Protein AF-0000000086131504 (afdb_homodimer)

Nearest PDB structures (foldseek):
  3g6s-assembly1_A  TM=9.061E-01  e=1.280E-30  Phocaeicola vulgatus ATCC 8482
  3mpr-assembly1_B  TM=8.694E-01  e=8.826E-29  Bacteroides thetaiotaomicron
  3mpr-assembly2_C  TM=8.642E-01  e=5.561E-28  Bacteroides thetaiotaomicron
  3mpr-assembly1_A  TM=8.624E-01  e=1.784E-27  Bacteroides thetaiotaomicron
  3mpr-assembly2_D  TM=8.448E-01  e=7.558E-28  Bacteroides thetaiotaomicron

Structure (mmCIF, N/CA/C/O backbone):
data_AF-0000000086131504-model_v1
#
loop_
_entity.id
_entity.type
_entity.pdbx_description
1 polymer 'Endonuclease/exonuclease/phosphatase domain-containing protein'
#
loop_
_atom_site.group_PDB
_atom_site.id
_atom_site.type_symbol
_atom_site.label_atom_id
_atom_site.label_alt_id
_atom_site.label_comp_id
_atom_site.label_asym_id
_atom_site.label_entity_id
_atom_site.label_seq_id
_atom_site.pdbx_PDB_ins_code
_atom_site.Cartn_x
_atom_site.Cartn_y
_atom_site.Cartn_z
_atom_site.occupancy
_atom_site.B_iso_or_equiv
_atom_site.auth_seq_id
_atom_site.auth_comp_id
_atom_site.auth_asym_id
_atom_site.auth_atom_id
_atom_site.pdbx_PDB_model_num
ATOM 1 N N . MET A 1 1 ? 18.609 -7.098 -0.637 1 91.56 1 MET A N 1
ATOM 2 C CA . MET A 1 1 ? 17.875 -6.199 -1.528 1 91.56 1 MET A CA 1
ATOM 3 C C . MET A 1 1 ? 16.375 -6.273 -1.271 1 91.56 1 MET A C 1
ATOM 5 O O . MET A 1 1 ? 15.828 -7.359 -1.075 1 91.56 1 MET A O 1
ATOM 9 N N . SER A 1 2 ? 15.672 -5.125 -1.294 1 94.81 2 SER A N 1
ATOM 10 C CA . SER A 1 2 ? 14.219 -5.078 -1.13 1 94.81 2 SER A CA 1
ATOM 11 C C . SER A 1 2 ? 13.508 -5.758 -2.295 1 94.81 2 SER A C 1
ATOM 13 O O . SER A 1 2 ? 13.898 -5.59 -3.451 1 94.81 2 SER A O 1
ATOM 15 N N . PHE A 1 3 ? 12.594 -6.633 -1.96 1 96.94 3 PHE A N 1
ATOM 16 C CA . PHE A 1 3 ? 11.852 -7.445 -2.914 1 96.94 3 PHE A CA 1
ATOM 17 C C . PHE A 1 3 ? 10.367 -7.473 -2.566 1 96.94 3 PHE A C 1
ATOM 19 O O . PHE A 1 3 ? 10 -7.68 -1.407 1 96.94 3 PHE A O 1
ATOM 26 N N . ARG A 1 4 ? 9.469 -7.164 -3.568 1 98.62 4 ARG A N 1
ATOM 27 C CA . ARG A 1 4 ? 8.031 -7.266 -3.383 1 98.62 4 ARG A CA 1
ATOM 28 C C . ARG A 1 4 ? 7.426 -8.289 -4.34 1 98.62 4 ARG A C 1
ATOM 30 O O . ARG A 1 4 ? 7.703 -8.258 -5.543 1 98.62 4 ARG A O 1
ATOM 37 N N . ALA A 1 5 ? 6.594 -9.18 -3.822 1 98.94 5 ALA A N 1
ATOM 38 C CA . ALA A 1 5 ? 5.816 -10.125 -4.613 1 98.94 5 ALA A CA 1
ATOM 39 C C . ALA A 1 5 ? 4.32 -9.836 -4.5 1 98.94 5 ALA A C 1
ATOM 41 O O . ALA A 1 5 ? 3.809 -9.617 -3.4 1 98.94 5 ALA A O 1
ATOM 42 N N . ILE A 1 6 ? 3.652 -9.781 -5.621 1 98.94 6 ILE A N 1
ATOM 43 C CA . ILE A 1 6 ? 2.209 -9.578 -5.688 1 98.94 6 ILE A CA 1
ATOM 44 C C . ILE A 1 6 ? 1.561 -10.719 -6.473 1 98.94 6 ILE A C 1
ATOM 46 O O . ILE A 1 6 ? 2.074 -11.133 -7.512 1 98.94 6 ILE A O 1
ATOM 50 N N . THR A 1 7 ? 0.54 -11.305 -5.988 1 99 7 THR A N 1
ATOM 51 C CA . THR A 1 7 ? -0.32 -12.18 -6.777 1 99 7 THR A CA 1
ATOM 52 C C . THR A 1 7 ? -1.752 -11.648 -6.805 1 99 7 THR A C 1
ATOM 54 O O . THR A 1 7 ? -2.238 -11.109 -5.809 1 99 7 THR A O 1
ATOM 57 N N . PHE A 1 8 ? -2.371 -11.758 -7.934 1 99 8 PHE A N 1
ATOM 58 C CA . PHE A 1 8 ? -3.695 -11.172 -8.102 1 99 8 PHE A CA 1
ATOM 59 C C . PHE A 1 8 ? -4.469 -11.891 -9.203 1 99 8 PHE A C 1
ATOM 61 O O . PHE A 1 8 ? -4.137 -11.758 -10.391 1 99 8 PHE A O 1
ATOM 68 N N . ASN A 1 9 ? -5.457 -12.695 -8.828 1 98.94 9 ASN A N 1
ATOM 69 C CA . ASN A 1 9 ? -6.449 -13.148 -9.797 1 98.94 9 ASN A CA 1
ATOM 70 C C . ASN A 1 9 ? -7.367 -12.016 -10.227 1 98.94 9 ASN A C 1
ATOM 72 O O . ASN A 1 9 ? -8.164 -11.516 -9.43 1 98.94 9 ASN A O 1
ATOM 76 N N . VAL A 1 10 ? -7.32 -11.656 -11.5 1 98.94 10 VAL A N 1
ATOM 77 C CA . VAL A 1 10 ? -7.918 -10.391 -11.93 1 98.94 10 VAL A CA 1
ATOM 78 C C . VAL A 1 10 ? -9.312 -10.641 -12.492 1 98.94 10 VAL A C 1
ATOM 80 O O . VAL A 1 10 ? -9.953 -9.727 -13.016 1 98.94 10 VAL A O 1
ATOM 83 N N . ARG A 1 11 ? -9.875 -11.875 -12.352 1 98.69 11 ARG A N 1
ATOM 84 C CA . ARG A 1 11 ? -11.156 -12.219 -12.953 1 98.69 11 ARG A CA 1
ATOM 85 C C . ARG A 1 11 ? -11.148 -11.953 -14.453 1 98.69 11 ARG A C 1
ATOM 87 O O . ARG A 1 11 ? -10.875 -10.836 -14.891 1 98.69 11 ARG A O 1
ATOM 94 N N . TYR A 1 12 ? -11.398 -12.961 -15.227 1 98.44 12 TYR A N 1
ATOM 95 C CA . TYR A 1 12 ? -11.375 -12.812 -16.672 1 98.44 12 TYR A CA 1
ATOM 96 C C . TYR A 1 12 ? -12.414 -11.805 -17.141 1 98.44 12 TYR A C 1
ATOM 98 O O . TYR A 1 12 ? -13.336 -11.461 -16.391 1 98.44 12 TYR A O 1
ATOM 106 N N . ALA A 1 13 ? -12.234 -11.289 -18.312 1 98.38 13 ALA A N 1
ATOM 107 C CA . ALA A 1 13 ? -13.164 -10.336 -18.922 1 98.38 13 ALA A CA 1
ATOM 108 C C . ALA A 1 13 ? -14.484 -11.016 -19.297 1 98.38 13 ALA A C 1
ATOM 110 O O . ALA A 1 13 ? -14.75 -11.266 -20.469 1 98.38 13 ALA A O 1
ATOM 111 N N . ASN A 1 14 ? -15.297 -11.148 -18.312 1 97.12 14 ASN A N 1
ATOM 112 C CA . ASN A 1 14 ? -16.609 -11.773 -18.469 1 97.12 14 ASN A CA 1
ATOM 113 C C . ASN A 1 14 ? -17.578 -10.852 -19.203 1 97.12 14 ASN A C 1
ATOM 115 O O . ASN A 1 14 ? -17.938 -9.781 -18.688 1 97.12 14 ASN A O 1
ATOM 119 N N . PRO A 1 15 ? -18.016 -11.227 -20.406 1 97.06 15 PRO A N 1
ATOM 120 C CA . PRO A 1 15 ? -18.922 -10.359 -21.141 1 97.06 15 PRO A CA 1
ATOM 121 C C . PRO A 1 15 ? -20.312 -10.297 -20.516 1 97.06 15 PRO A C 1
ATOM 123 O O . PRO A 1 15 ? -21.125 -9.445 -20.891 1 97.06 15 PRO A O 1
ATOM 126 N N . ARG A 1 16 ? -20.719 -11.219 -19.609 1 97.06 16 ARG A N 1
ATOM 127 C CA . ARG A 1 16 ? -21.969 -11.25 -18.844 1 97.06 16 ARG A CA 1
ATOM 128 C C . ARG A 1 16 ? -21.703 -11.227 -17.344 1 97.06 16 ARG A C 1
ATOM 130 O O . ARG A 1 16 ? -21.859 -12.242 -16.672 1 97.06 16 ARG A O 1
ATOM 137 N N . PRO A 1 17 ? -21.359 -10.07 -16.906 1 95.44 17 PRO A N 1
ATOM 138 C CA . PRO A 1 17 ? -20.922 -9.961 -15.508 1 95.44 17 PRO A CA 1
ATOM 139 C C . PRO A 1 17 ? -21.969 -10.469 -14.516 1 95.44 17 PRO A C 1
ATOM 141 O O . PRO A 1 17 ? -23.172 -10.328 -14.75 1 95.44 17 PRO A O 1
ATOM 144 N N . ALA A 1 18 ? -21.422 -11.18 -13.453 1 92.75 18 ALA A N 1
ATOM 145 C CA . ALA A 1 18 ? -22.266 -11.547 -12.32 1 92.75 18 ALA A CA 1
ATOM 146 C C . ALA A 1 18 ? -22.859 -10.312 -11.641 1 92.75 18 ALA A C 1
ATOM 148 O O . ALA A 1 18 ? -22.531 -9.188 -12.016 1 92.75 18 ALA A O 1
ATOM 149 N N . LYS A 1 19 ? -23.766 -10.68 -10.672 1 91.62 19 LYS A N 1
ATOM 150 C CA . LYS A 1 19 ? -24.266 -9.578 -9.859 1 91.62 19 LYS A CA 1
ATOM 151 C C . LYS A 1 19 ? -23.141 -8.82 -9.18 1 91.62 19 LYS A C 1
ATOM 153 O O . LYS A 1 19 ? -22.219 -9.43 -8.641 1 91.62 19 LYS A O 1
ATOM 158 N N . HIS A 1 20 ? -22.984 -7.492 -9.172 1 94.56 20 HIS A N 1
ATOM 159 C CA . HIS A 1 20 ? -22.031 -6.578 -8.547 1 94.56 20 HIS A CA 1
ATOM 160 C C . HIS A 1 20 ? -20.703 -6.57 -9.305 1 94.56 20 HIS A C 1
ATOM 162 O O . HIS A 1 20 ? -19.75 -5.922 -8.875 1 94.56 20 HIS A O 1
ATOM 168 N N . GLU A 1 21 ? -20.594 -7.461 -10.32 1 97.06 21 GLU A N 1
ATOM 169 C CA . GLU A 1 21 ? -19.422 -7.422 -11.195 1 97.06 21 GLU A CA 1
ATOM 170 C C . GLU A 1 21 ? -19.609 -6.391 -12.305 1 97.06 21 GLU A C 1
ATOM 172 O O . GLU A 1 21 ? -20.672 -6.293 -12.906 1 97.06 21 GLU A O 1
ATOM 177 N N . GLU A 1 22 ? -18.562 -5.617 -12.617 1 98.19 22 GLU A N 1
ATOM 178 C CA . GLU A 1 22 ? -18.562 -4.711 -13.758 1 98.19 22 GLU A CA 1
ATOM 179 C C . GLU A 1 22 ? -17.75 -5.277 -14.914 1 98.19 22 GLU A C 1
ATOM 181 O O . GLU A 1 22 ? -16.953 -6.207 -14.727 1 98.19 22 GLU A O 1
ATOM 186 N N . LEU A 1 23 ? -17.984 -4.781 -16.094 1 98.69 23 LEU A N 1
ATOM 187 C CA . LEU A 1 23 ? -17.219 -5.156 -17.266 1 98.69 23 LEU A CA 1
ATOM 188 C C . LEU A 1 23 ? -15.742 -4.797 -17.078 1 98.69 23 LEU A C 1
ATOM 190 O O . LEU A 1 23 ? -15.414 -3.854 -16.359 1 98.69 23 LEU A O 1
ATOM 194 N N . TRP A 1 24 ? -14.922 -5.531 -17.812 1 98.69 24 TRP A N 1
ATOM 195 C CA . TRP A 1 24 ? -13.484 -5.32 -17.734 1 98.69 24 TRP A CA 1
ATOM 196 C C . TRP A 1 24 ? -13.133 -3.867 -18.031 1 98.69 24 TRP A C 1
ATOM 198 O O . TRP A 1 24 ? -12.266 -3.283 -17.375 1 98.69 24 TRP A O 1
ATOM 208 N N . LYS A 1 25 ? -13.758 -3.281 -18.984 1 98.06 25 LYS A N 1
ATOM 209 C CA . LYS A 1 25 ? -13.438 -1.91 -19.375 1 98.06 25 LYS A CA 1
ATOM 210 C C . LYS A 1 25 ? -13.602 -0.954 -18.188 1 98.06 25 LYS A C 1
ATOM 212 O O . LYS A 1 25 ? -12.906 0.06 -18.109 1 98.06 25 LYS A O 1
ATOM 217 N N . VAL A 1 26 ? -14.547 -1.274 -17.25 1 98.12 26 VAL A N 1
ATOM 218 C CA . VAL A 1 26 ? -14.773 -0.467 -16.047 1 98.12 26 VAL A CA 1
ATOM 219 C C . VAL A 1 26 ? -13.758 -0.835 -14.969 1 98.12 26 VAL A C 1
ATOM 221 O O . VAL A 1 26 ? -13.242 0.039 -14.273 1 98.12 26 VAL A O 1
ATOM 224 N N . ARG A 1 27 ? -13.375 -2.096 -14.852 1 98.5 27 ARG A N 1
ATOM 225 C CA . ARG A 1 27 ? -12.523 -2.605 -13.781 1 98.5 27 ARG A CA 1
ATOM 226 C C . ARG A 1 27 ? -11.055 -2.311 -14.07 1 98.5 27 ARG A C 1
ATOM 228 O O . ARG A 1 27 ? -10.281 -2.033 -13.148 1 98.5 27 ARG A O 1
ATOM 235 N N . CYS A 1 28 ? -10.688 -2.33 -15.312 1 98.5 28 CYS A N 1
ATOM 236 C CA . CYS A 1 28 ? -9.281 -2.316 -15.711 1 98.5 28 CYS A CA 1
ATOM 237 C C . CYS A 1 28 ? -8.578 -1.081 -15.172 1 98.5 28 CYS A C 1
ATOM 239 O O . CYS A 1 28 ? -7.562 -1.195 -14.477 1 98.5 28 CYS A O 1
ATOM 241 N N . PRO A 1 29 ? -9.094 0.171 -15.445 1 98.06 29 PRO A N 1
ATOM 242 C CA . PRO A 1 29 ? -8.352 1.328 -14.938 1 98.06 29 PRO A CA 1
ATOM 243 C C . PRO A 1 29 ? -8.219 1.32 -13.414 1 98.06 29 PRO A C 1
ATOM 245 O O . PRO A 1 29 ? -7.184 1.725 -12.883 1 98.06 29 PRO A O 1
ATOM 248 N N . ARG A 1 30 ? -9.219 0.832 -12.703 1 98.5 30 ARG A N 1
ATOM 249 C CA . ARG A 1 30 ? -9.203 0.791 -11.242 1 98.5 30 ARG A CA 1
ATOM 250 C C . ARG A 1 30 ? -8.227 -0.26 -10.734 1 98.5 30 ARG A C 1
ATOM 252 O O . ARG A 1 30 ? -7.453 0 -9.812 1 98.5 30 ARG A O 1
ATOM 259 N N . LEU A 1 31 ? -8.289 -1.397 -11.375 1 98.81 31 LEU A N 1
ATOM 260 C CA . LEU A 1 31 ? -7.383 -2.486 -11.031 1 98.81 31 LEU A CA 1
ATOM 261 C C . LEU A 1 31 ? -5.934 -2.082 -11.273 1 98.81 31 LEU A C 1
ATOM 263 O O . LEU A 1 31 ? -5.07 -2.309 -10.422 1 98.81 31 LEU A O 1
ATOM 267 N N . CYS A 1 32 ? -5.668 -1.431 -12.375 1 98.75 32 CYS A N 1
ATOM 268 C CA . CYS A 1 32 ? -4.305 -1.058 -12.734 1 98.75 32 CYS A CA 1
ATOM 269 C C . CYS A 1 32 ? -3.809 0.091 -11.859 1 98.75 32 CYS A C 1
ATOM 271 O O . CYS A 1 32 ? -2.607 0.211 -11.609 1 98.75 32 CYS A O 1
ATOM 273 N N . THR A 1 33 ? -4.688 0.918 -11.406 1 98.62 33 THR A N 1
ATOM 274 C CA . THR A 1 33 ? -4.305 1.945 -10.445 1 98.62 33 THR A CA 1
ATOM 275 C C . THR A 1 33 ? -3.791 1.313 -9.156 1 98.62 33 THR A C 1
ATOM 277 O O . THR A 1 33 ? -2.805 1.778 -8.586 1 98.62 33 THR A O 1
ATOM 280 N N . GLN A 1 34 ? -4.457 0.254 -8.703 1 98.88 34 GLN A N 1
ATOM 281 C CA . GLN A 1 34 ? -3.977 -0.457 -7.52 1 98.88 34 GLN A CA 1
ATOM 282 C C . GLN A 1 34 ? -2.594 -1.054 -7.766 1 98.88 34 GLN A C 1
ATOM 284 O O . GLN A 1 34 ? -1.713 -0.963 -6.906 1 98.88 34 GLN A O 1
ATOM 289 N N . LEU A 1 35 ? -2.396 -1.654 -8.906 1 98.88 35 LEU A N 1
ATOM 290 C CA . LEU A 1 35 ? -1.103 -2.248 -9.219 1 98.88 35 LEU A CA 1
ATOM 291 C C . LEU A 1 35 ? -0.01 -1.185 -9.258 1 98.88 35 LEU A C 1
ATOM 293 O O . LEU A 1 35 ? 1.055 -1.362 -8.656 1 98.88 35 LEU A O 1
ATOM 297 N N . ARG A 1 36 ? -0.282 -0.049 -9.93 1 98.44 36 ARG A N 1
ATOM 298 C CA . ARG A 1 36 ? 0.697 1.031 -10.008 1 98.44 36 ARG A CA 1
ATOM 299 C C . ARG A 1 36 ? 1.014 1.581 -8.625 1 98.44 36 ARG A C 1
ATOM 301 O O . ARG A 1 36 ? 2.178 1.827 -8.297 1 98.44 36 ARG A O 1
ATOM 308 N N . PHE A 1 37 ? -0.015 1.724 -7.855 1 98.69 37 PHE A N 1
ATOM 309 C CA . PHE A 1 37 ? 0.183 2.189 -6.488 1 98.69 37 PHE A CA 1
ATOM 310 C C . PHE A 1 37 ? 1.031 1.2 -5.695 1 98.69 37 PHE A C 1
ATOM 312 O O . PHE A 1 37 ? 1.96 1.598 -4.992 1 98.69 37 PHE A O 1
ATOM 319 N N . ALA A 1 38 ? 0.749 -0.081 -5.871 1 98.56 38 ALA A N 1
ATOM 320 C CA . ALA A 1 38 ? 1.376 -1.133 -5.074 1 98.56 38 ALA A CA 1
ATOM 321 C C . ALA A 1 38 ? 2.852 -1.284 -5.43 1 98.56 38 ALA A C 1
ATOM 323 O O . ALA A 1 38 ? 3.654 -1.729 -4.605 1 98.56 38 ALA A O 1
ATOM 324 N N . VAL A 1 39 ? 3.25 -0.87 -6.621 1 98.12 39 VAL A N 1
ATOM 325 C CA . VAL A 1 39 ? 4.629 -1.127 -7.027 1 98.12 39 VAL A CA 1
ATOM 326 C C . VAL A 1 39 ? 5.434 0.171 -6.98 1 98.12 39 VAL A C 1
ATOM 328 O O . VAL A 1 39 ? 6.645 0.165 -7.195 1 98.12 39 VAL A O 1
ATOM 331 N N . ALA A 1 40 ? 4.762 1.305 -6.734 1 96.88 40 ALA A N 1
ATOM 332 C CA . ALA A 1 40 ? 5.484 2.572 -6.633 1 96.88 40 ALA A CA 1
ATOM 333 C C . ALA A 1 40 ? 6.551 2.508 -5.547 1 96.88 40 ALA A C 1
ATOM 335 O O . ALA A 1 40 ? 6.277 2.092 -4.418 1 96.88 40 ALA A O 1
ATOM 336 N N . GLY A 1 41 ? 7.773 2.82 -5.918 1 93.38 41 GLY A N 1
ATOM 337 C CA . GLY A 1 41 ? 8.883 2.793 -4.977 1 93.38 41 GLY A CA 1
ATOM 338 C C . GLY A 1 41 ? 9.453 1.401 -4.766 1 93.38 41 GLY A C 1
ATOM 339 O O . GLY A 1 41 ? 10.312 1.199 -3.904 1 93.38 41 GLY A O 1
ATOM 340 N N . HIS A 1 42 ? 8.961 0.43 -5.512 1 96.5 42 HIS A N 1
ATOM 341 C CA . HIS A 1 42 ? 9.43 -0.95 -5.426 1 96.5 42 HIS A CA 1
ATOM 342 C C . HIS A 1 42 ? 9.992 -1.427 -6.762 1 96.5 42 HIS A C 1
ATOM 344 O O . HIS A 1 42 ? 9.352 -2.217 -7.461 1 96.5 42 HIS A O 1
ATOM 350 N N . PRO A 1 43 ? 11.227 -1.059 -7.047 1 95.69 43 PRO A N 1
ATOM 351 C CA . PRO A 1 43 ? 11.781 -1.367 -8.367 1 95.69 43 PRO A CA 1
ATOM 352 C C . PRO A 1 43 ? 11.914 -2.867 -8.617 1 95.69 43 PRO A C 1
ATOM 354 O O . PRO A 1 43 ? 11.828 -3.32 -9.758 1 95.69 43 PRO A O 1
ATOM 357 N N . ALA A 1 44 ? 12.07 -3.643 -7.574 1 97.81 44 ALA A N 1
ATOM 358 C CA . ALA A 1 44 ? 12.297 -5.078 -7.734 1 97.81 44 ALA A CA 1
ATOM 359 C C . ALA A 1 44 ? 11.008 -5.863 -7.504 1 97.81 44 ALA A C 1
ATOM 361 O O . ALA A 1 44 ? 11.039 -6.996 -7.016 1 97.81 44 ALA A O 1
ATOM 362 N N . ALA A 1 45 ? 9.875 -5.316 -7.809 1 98.69 45 ALA A N 1
ATOM 363 C CA . ALA A 1 45 ? 8.586 -5.977 -7.613 1 98.69 45 ALA A CA 1
ATOM 364 C C . ALA A 1 45 ? 8.266 -6.918 -8.773 1 98.69 45 ALA A C 1
ATOM 366 O O . ALA A 1 45 ? 8.656 -6.66 -9.914 1 98.69 45 ALA A O 1
ATOM 367 N N . PHE A 1 46 ? 7.617 -8.039 -8.469 1 98.94 46 PHE A N 1
ATOM 368 C CA . PHE A 1 46 ? 7.012 -8.945 -9.438 1 98.94 46 PHE A CA 1
ATOM 369 C C . PHE A 1 46 ? 5.504 -9.023 -9.234 1 98.94 46 PHE A C 1
ATOM 371 O O . PHE A 1 46 ? 5.023 -8.992 -8.094 1 98.94 46 PHE A O 1
ATOM 378 N N . ILE A 1 47 ? 4.766 -9.125 -10.32 1 99 47 ILE A N 1
ATOM 379 C CA . ILE A 1 47 ? 3.316 -9.273 -10.281 1 99 47 ILE A CA 1
ATOM 380 C C . ILE A 1 47 ? 2.912 -10.57 -10.977 1 99 47 ILE A C 1
ATOM 382 O O . ILE A 1 47 ? 3.133 -10.734 -12.18 1 99 47 ILE A O 1
ATOM 386 N N . SER A 1 48 ? 2.389 -11.5 -10.258 1 99 48 SER A N 1
ATOM 387 C CA . SER A 1 48 ? 1.808 -12.727 -10.789 1 99 48 SER A CA 1
ATOM 388 C C . SER A 1 48 ? 0.293 -12.602 -10.93 1 99 48 SER A C 1
ATOM 390 O O . SER A 1 48 ? -0.425 -12.547 -9.93 1 99 48 SER A O 1
ATOM 392 N N . LEU A 1 49 ? -0.228 -12.617 -12.164 1 99 49 LEU A N 1
ATOM 393 C CA . LEU A 1 49 ? -1.667 -12.516 -12.383 1 99 49 LEU A CA 1
ATOM 394 C C . LEU A 1 49 ? -2.26 -13.867 -12.758 1 99 49 LEU A C 1
ATOM 396 O O . LEU A 1 49 ? -1.536 -14.773 -13.18 1 99 49 LEU A O 1
ATOM 400 N N . GLN A 1 50 ? -3.529 -13.992 -12.531 1 98.94 50 GLN A N 1
ATOM 401 C CA . GLN A 1 50 ? -4.309 -15.148 -12.969 1 98.94 50 GLN A CA 1
ATOM 402 C C . GLN A 1 50 ? -5.59 -14.703 -13.672 1 98.94 50 GLN A C 1
ATOM 404 O O . GLN A 1 50 ? -5.988 -13.547 -13.578 1 98.94 50 GLN A O 1
ATOM 409 N N . GLU A 1 51 ? -6.164 -15.594 -14.438 1 98.81 51 GLU A N 1
ATOM 410 C CA . GLU A 1 51 ? -7.434 -15.469 -15.148 1 98.81 51 GLU A CA 1
ATOM 411 C C . GLU A 1 51 ? -7.379 -14.344 -16.188 1 98.81 51 GLU A C 1
ATOM 413 O O . GLU A 1 51 ? -8.406 -13.766 -16.531 1 98.81 51 GLU A O 1
ATOM 418 N N . ALA A 1 52 ? -6.191 -14 -16.609 1 98.88 52 ALA A N 1
ATOM 419 C CA . ALA A 1 52 ? -6.098 -12.898 -17.562 1 98.88 52 ALA A CA 1
ATOM 420 C C . ALA A 1 52 ? -6.254 -13.398 -19 1 98.88 52 ALA A C 1
ATOM 422 O O . ALA A 1 52 ? -5.484 -14.25 -19.453 1 98.88 52 ALA A O 1
ATOM 423 N N . LEU A 1 53 ? -7.258 -12.914 -19.688 1 98.88 53 LEU A N 1
ATOM 424 C CA . LEU A 1 53 ? -7.316 -13.148 -21.125 1 98.88 53 LEU A CA 1
ATOM 425 C C . LEU A 1 53 ? -6.277 -12.305 -21.859 1 98.88 53 LEU A C 1
ATOM 427 O O . LEU A 1 53 ? -5.734 -11.352 -21.297 1 98.88 53 LEU A O 1
ATOM 431 N N . ALA A 1 54 ? -6.031 -12.711 -23.094 1 98.81 54 ALA A N 1
ATOM 432 C CA . ALA A 1 54 ? -4.996 -12.039 -23.875 1 98.81 54 ALA A CA 1
ATOM 433 C C . ALA A 1 54 ? -5.199 -10.523 -23.859 1 98.81 54 ALA A C 1
ATOM 435 O O . ALA A 1 54 ? -4.254 -9.766 -23.625 1 98.81 54 ALA A O 1
ATOM 436 N N . GLN A 1 55 ? -6.383 -10.07 -24.094 1 98.62 55 GLN A N 1
ATOM 437 C CA . GLN A 1 55 ? -6.672 -8.641 -24.109 1 98.62 55 GLN A CA 1
ATOM 438 C C . GLN A 1 55 ? -6.402 -8.008 -22.734 1 98.62 55 GLN A C 1
ATOM 440 O O . GLN A 1 55 ? -5.961 -6.859 -22.656 1 98.62 55 GLN A O 1
ATOM 445 N N . GLN A 1 56 ? -6.719 -8.68 -21.672 1 98.94 56 GLN A N 1
ATOM 446 C CA . GLN A 1 56 ? -6.473 -8.156 -20.328 1 98.94 56 GLN A CA 1
ATOM 447 C C . GLN A 1 56 ? -4.977 -8.016 -20.062 1 98.94 56 GLN A C 1
ATOM 449 O O . GLN A 1 56 ? -4.539 -7.051 -19.438 1 98.94 56 GLN A O 1
ATOM 454 N N . VAL A 1 57 ? -4.188 -9.008 -20.516 1 98.94 57 VAL A N 1
ATOM 455 C CA . VAL A 1 57 ? -2.738 -8.922 -20.391 1 98.94 57 VAL A CA 1
ATOM 456 C C . VAL A 1 57 ? -2.225 -7.676 -21.109 1 98.94 57 VAL A C 1
ATOM 458 O O . VAL A 1 57 ? -1.413 -6.926 -20.562 1 98.94 57 VAL A O 1
ATOM 461 N N . GLU A 1 58 ? -2.725 -7.461 -22.281 1 98.81 58 GLU A N 1
ATOM 462 C CA . GLU A 1 58 ? -2.32 -6.301 -23.078 1 98.81 58 GLU A CA 1
ATOM 463 C C . GLU A 1 58 ? -2.73 -5 -22.391 1 98.81 58 GLU A C 1
ATOM 465 O O . GLU A 1 58 ? -1.968 -4.031 -22.391 1 98.81 58 GLU A O 1
ATOM 470 N N . ASP A 1 59 ? -3.957 -4.965 -21.906 1 98.88 59 ASP A N 1
ATOM 471 C CA . ASP A 1 59 ? -4.441 -3.775 -21.203 1 98.88 59 ASP A CA 1
ATOM 472 C C . ASP A 1 59 ? -3.578 -3.463 -19.984 1 98.88 59 ASP A C 1
ATOM 474 O O . ASP A 1 59 ? -3.209 -2.309 -19.766 1 98.88 59 ASP A O 1
ATOM 478 N N . VAL A 1 60 ? -3.262 -4.477 -19.188 1 98.88 60 VAL A N 1
ATOM 479 C CA . VAL A 1 60 ? -2.426 -4.281 -18.016 1 98.88 60 VAL A CA 1
ATOM 480 C C . VAL A 1 60 ? -1.036 -3.811 -18.438 1 98.88 60 VAL A C 1
ATOM 482 O O . VAL A 1 60 ? -0.469 -2.898 -17.828 1 98.88 60 VAL A O 1
ATOM 485 N N . GLN A 1 61 ? -0.504 -4.434 -19.484 1 98.88 61 GLN A N 1
ATOM 486 C CA . GLN A 1 61 ? 0.789 -4.012 -20.016 1 98.88 61 GLN A CA 1
ATOM 487 C C . GLN A 1 61 ? 0.775 -2.531 -20.375 1 98.88 61 GLN A C 1
ATOM 489 O O . GLN A 1 61 ? 1.687 -1.786 -20.016 1 98.88 61 GLN A O 1
ATOM 494 N N . ALA A 1 62 ? -0.217 -2.143 -21.078 1 98.62 62 ALA A N 1
ATOM 495 C CA . ALA A 1 62 ? -0.338 -0.753 -21.516 1 98.62 62 ALA A CA 1
ATOM 496 C C . ALA A 1 62 ? -0.448 0.19 -20.312 1 98.62 62 ALA A C 1
ATOM 498 O O . ALA A 1 62 ? 0.182 1.25 -20.297 1 98.62 62 ALA A O 1
ATOM 499 N N . GLU A 1 63 ? -1.223 -0.168 -19.359 1 98.19 63 GLU A N 1
ATOM 500 C CA . GLU A 1 63 ? -1.445 0.647 -18.172 1 98.19 63 GLU A CA 1
ATOM 501 C C . GLU A 1 63 ? -0.172 0.766 -17.328 1 98.19 63 GLU A C 1
ATOM 503 O O . GLU A 1 63 ? 0.105 1.821 -16.766 1 98.19 63 GLU A O 1
ATOM 508 N N . MET A 1 64 ? 0.605 -0.295 -17.25 1 97.81 64 MET A N 1
ATOM 509 C CA . MET A 1 64 ? 1.817 -0.31 -16.438 1 97.81 64 MET A CA 1
ATOM 510 C C . MET A 1 64 ? 2.949 0.439 -17.141 1 97.81 64 MET A C 1
ATOM 512 O O . MET A 1 64 ? 3.828 0.998 -16.469 1 97.81 64 MET A O 1
ATOM 516 N N . GLY A 1 65 ? 2.975 0.388 -18.469 1 97.62 65 GLY A N 1
ATOM 517 C CA . GLY A 1 65 ? 3.926 1.184 -19.219 1 97.62 65 GLY A CA 1
ATOM 518 C C . GLY A 1 65 ? 5.082 0.368 -19.766 1 97.62 65 GLY A C 1
ATOM 519 O O . GLY A 1 65 ? 5.215 -0.817 -19.469 1 97.62 65 GLY A O 1
ATOM 520 N N . THR A 1 66 ? 5.977 1 -20.469 1 97.75 66 THR A N 1
ATOM 521 C CA . THR A 1 66 ? 7.02 0.346 -21.25 1 97.75 66 THR A CA 1
ATOM 522 C C . THR A 1 66 ? 8.164 -0.116 -20.359 1 97.75 66 THR A C 1
ATOM 524 O O . THR A 1 66 ? 9.008 -0.908 -20.781 1 97.75 66 THR A O 1
ATOM 527 N N . SER A 1 67 ? 8.148 0.374 -19.188 1 97.62 67 SER A N 1
ATOM 528 C CA . SER A 1 67 ? 9.188 -0.06 -18.25 1 97.62 67 SER A CA 1
ATOM 529 C C . SER A 1 67 ? 8.891 -1.458 -17.719 1 97.62 67 SER A C 1
ATOM 531 O O . SER A 1 67 ? 9.727 -2.049 -17.031 1 97.62 67 SER A O 1
ATOM 533 N N . TRP A 1 68 ? 7.73 -1.968 -18.047 1 98.69 68 TRP A N 1
ATOM 534 C CA . TRP A 1 68 ? 7.344 -3.314 -17.641 1 98.69 68 TRP A CA 1
ATOM 535 C C . TRP A 1 68 ? 7.316 -4.258 -18.844 1 98.69 68 TRP A C 1
ATOM 537 O O . TRP A 1 68 ? 7.113 -3.824 -19.969 1 98.69 68 TRP A O 1
ATOM 547 N N . ALA A 1 69 ? 7.582 -5.492 -18.562 1 98.88 69 ALA A N 1
ATOM 548 C CA . ALA A 1 69 ? 7.355 -6.602 -19.484 1 98.88 69 ALA A CA 1
ATOM 549 C C . ALA A 1 69 ? 6.68 -7.773 -18.781 1 98.88 69 ALA A C 1
ATOM 551 O O . ALA A 1 69 ? 6.484 -7.746 -17.562 1 98.88 69 ALA A O 1
ATOM 552 N N . HIS A 1 70 ? 6.23 -8.727 -19.547 1 98.94 70 HIS A N 1
ATOM 553 C CA . HIS A 1 70 ? 5.621 -9.914 -18.953 1 98.94 70 HIS A CA 1
ATOM 554 C C . HIS A 1 70 ? 6.012 -11.172 -19.703 1 98.94 70 HIS A C 1
ATOM 556 O O . HIS A 1 70 ? 6.426 -11.102 -20.875 1 98.94 70 HIS A O 1
ATOM 562 N N . ILE A 1 71 ? 5.953 -12.305 -19.016 1 98.94 71 ILE A N 1
ATOM 563 C CA . ILE A 1 71 ? 6.035 -13.633 -19.625 1 98.94 71 ILE A CA 1
ATOM 564 C C . ILE A 1 71 ? 4.715 -14.367 -19.422 1 98.94 71 ILE A C 1
ATOM 566 O O . ILE A 1 71 ? 3.922 -14.016 -18.547 1 98.94 71 ILE A O 1
ATOM 570 N N . GLY A 1 72 ? 4.488 -15.422 -20.203 1 98.88 72 GLY A N 1
ATOM 571 C CA . GLY A 1 72 ? 3.297 -16.25 -20.125 1 98.88 72 GLY A CA 1
ATOM 572 C C . GLY A 1 72 ? 2.539 -16.359 -21.422 1 98.88 72 GLY A C 1
ATOM 573 O O . GLY A 1 72 ? 2.654 -15.477 -22.297 1 98.88 72 GLY A O 1
ATOM 574 N N . VAL A 1 73 ? 1.755 -17.438 -21.594 1 98.94 73 VAL A N 1
ATOM 575 C CA . VAL A 1 73 ? 0.962 -17.703 -22.781 1 98.94 73 VAL A CA 1
ATOM 576 C C . VAL A 1 73 ? -0.443 -18.156 -22.391 1 98.94 73 VAL A C 1
ATOM 578 O O . VAL A 1 73 ? -0.718 -18.359 -21.203 1 98.94 73 VAL A O 1
ATOM 581 N N . GLY A 1 74 ? -1.347 -18.203 -23.406 1 98.88 74 GLY A N 1
ATOM 582 C CA . GLY A 1 74 ? -2.697 -18.688 -23.172 1 98.88 74 GLY A CA 1
ATOM 583 C C . GLY A 1 74 ? -2.76 -20.188 -22.922 1 98.88 74 GLY A C 1
ATOM 584 O O . GLY A 1 74 ? -2.133 -20.969 -23.641 1 98.88 74 GLY A O 1
ATOM 585 N N . ARG A 1 75 ? -3.531 -20.609 -21.984 1 98.81 75 ARG A N 1
ATOM 586 C CA . ARG A 1 75 ? -3.529 -21.984 -21.469 1 98.81 75 ARG A CA 1
ATOM 587 C C . ARG A 1 75 ? -4.121 -22.953 -22.484 1 98.81 75 ARG A C 1
ATOM 589 O O . ARG A 1 75 ? -3.895 -24.156 -22.406 1 98.81 75 ARG A O 1
ATOM 596 N N . ASP A 1 76 ? -4.914 -22.453 -23.484 1 98.75 76 ASP A N 1
ATOM 597 C CA . ASP A 1 76 ? -5.629 -23.359 -24.375 1 98.75 76 ASP A CA 1
ATOM 598 C C . ASP A 1 76 ? -4.738 -23.812 -25.531 1 98.75 76 ASP A C 1
ATOM 600 O O . ASP A 1 76 ? -4.859 -24.938 -26.016 1 98.75 76 ASP A O 1
ATOM 604 N N . ASP A 1 77 ? -3.863 -22.969 -26 1 98.56 77 ASP A N 1
ATOM 605 C CA . ASP A 1 77 ? -3.133 -23.312 -27.219 1 98.56 77 ASP A CA 1
ATOM 606 C C . ASP A 1 77 ? -1.643 -23.016 -27.062 1 98.56 77 ASP A C 1
ATOM 608 O O . ASP A 1 77 ? -0.852 -23.312 -27.953 1 98.56 77 ASP A O 1
ATOM 612 N N . GLY A 1 78 ? -1.234 -22.406 -25.953 1 98.62 78 GLY A N 1
ATOM 613 C CA . GLY A 1 78 ? 0.163 -22.062 -25.75 1 98.62 78 GLY A CA 1
ATOM 614 C C . GLY A 1 78 ? 0.586 -20.797 -26.469 1 98.62 78 GLY A C 1
ATOM 615 O O . GLY A 1 78 ? 1.78 -20.547 -26.656 1 98.62 78 GLY A O 1
ATOM 616 N N . VAL A 1 79 ? -0.399 -20.031 -26.953 1 98.25 79 VAL A N 1
ATOM 617 C CA . VAL A 1 79 ? -0.123 -18.781 -27.656 1 98.25 79 VAL A CA 1
ATOM 618 C C . VAL A 1 79 ? -0.985 -17.656 -27.094 1 98.25 79 VAL A C 1
ATOM 620 O O . VAL A 1 79 ? -0.564 -16.953 -26.172 1 98.25 79 VAL A O 1
ATOM 623 N N . ALA A 1 80 ? -2.289 -17.594 -27.391 1 98.5 80 ALA A N 1
ATOM 624 C CA . ALA A 1 80 ? -3.1 -16.469 -26.938 1 98.5 80 ALA A CA 1
ATOM 625 C C . ALA A 1 80 ? -4.457 -16.938 -26.422 1 98.5 80 ALA A C 1
ATOM 627 O O . ALA A 1 80 ? -5.145 -16.203 -25.703 1 98.5 80 ALA A O 1
ATOM 628 N N . ALA A 1 81 ? -4.867 -18.125 -26.812 1 98.69 81 ALA A N 1
ATOM 629 C CA . ALA A 1 81 ? -6.211 -18.594 -26.484 1 98.69 81 ALA A CA 1
ATOM 630 C C . ALA A 1 81 ? -6.281 -19.062 -25.031 1 98.69 81 ALA A C 1
ATOM 632 O O . ALA A 1 81 ? -5.371 -19.734 -24.547 1 98.69 81 ALA A O 1
ATOM 633 N N . GLY A 1 82 ? -7.414 -18.688 -24.344 1 98.62 82 GLY A N 1
ATOM 634 C CA . GLY A 1 82 ? -7.617 -19.031 -22.938 1 98.62 82 GLY A CA 1
ATOM 635 C C . GLY A 1 82 ? -6.977 -18.062 -21.984 1 98.62 82 GLY A C 1
ATOM 636 O O . GLY A 1 82 ? -6.52 -16.984 -22.391 1 98.62 82 GLY A O 1
ATOM 637 N N . GLU A 1 83 ? -7.023 -18.406 -20.719 1 98.88 83 GLU A N 1
ATOM 638 C CA . GLU A 1 83 ? -6.535 -17.531 -19.656 1 98.88 83 GLU A CA 1
ATOM 639 C C . GLU A 1 83 ? -5.023 -17.656 -19.484 1 98.88 83 GLU A C 1
ATOM 641 O O . GLU A 1 83 ? -4.477 -18.766 -19.562 1 98.88 83 GLU A O 1
ATOM 646 N N . PHE A 1 84 ? -4.418 -16.531 -19.281 1 98.94 84 PHE A N 1
ATOM 647 C CA . PHE A 1 84 ? -3.008 -16.484 -18.906 1 98.94 84 PHE A CA 1
ATOM 648 C C . PHE A 1 84 ? -2.836 -16.531 -17.406 1 98.94 84 PHE A C 1
ATOM 650 O O . PHE A 1 84 ? -3.764 -16.219 -16.656 1 98.94 84 PHE A O 1
ATOM 657 N N . SER A 1 85 ? -1.675 -17 -16.969 1 98.94 85 SER A N 1
ATOM 658 C CA . SER A 1 85 ? -1.072 -16.734 -15.656 1 98.94 85 SER A CA 1
ATOM 659 C C . SER A 1 85 ? 0.264 -16.016 -15.797 1 98.94 85 SER A C 1
ATOM 661 O O . SER A 1 85 ? 1.31 -16.562 -15.438 1 98.94 85 SER A O 1
ATOM 663 N N . PRO A 1 86 ? 0.239 -14.781 -16.188 1 98.94 86 PRO A N 1
ATOM 664 C CA . PRO A 1 86 ? 1.473 -14.078 -16.547 1 98.94 86 PRO A CA 1
ATOM 665 C C . PRO A 1 86 ? 2.242 -13.578 -15.32 1 98.94 86 PRO A C 1
ATOM 667 O O . PRO A 1 86 ? 1.673 -13.461 -14.234 1 98.94 86 PRO A O 1
ATOM 670 N N . VAL A 1 87 ? 3.529 -13.383 -15.508 1 99 87 VAL A N 1
ATOM 671 C CA . VAL A 1 87 ? 4.406 -12.734 -14.539 1 99 87 VAL A CA 1
ATOM 672 C C . VAL A 1 87 ? 4.926 -11.422 -15.117 1 99 87 VAL A C 1
ATOM 674 O O . VAL A 1 87 ? 5.551 -11.406 -16.188 1 99 87 VAL A O 1
ATOM 677 N N . PHE A 1 88 ? 4.625 -10.312 -14.469 1 99 88 PHE A N 1
ATOM 678 C CA . PHE A 1 88 ? 5.113 -8.992 -14.859 1 99 88 PHE A CA 1
ATOM 679 C C . PHE A 1 88 ? 6.359 -8.617 -14.062 1 99 88 PHE A C 1
ATOM 681 O O . PHE A 1 88 ? 6.445 -8.906 -12.867 1 99 88 PHE A O 1
ATOM 688 N N . TYR A 1 89 ? 7.32 -7.992 -14.734 1 98.94 89 TYR A N 1
ATOM 689 C CA . TYR A 1 89 ? 8.57 -7.539 -14.125 1 98.94 89 TYR A CA 1
ATOM 690 C C . TYR A 1 89 ? 9.062 -6.254 -14.781 1 98.94 89 TYR A C 1
ATOM 692 O O . TYR A 1 89 ? 8.641 -5.922 -15.891 1 98.94 89 TYR A O 1
ATOM 700 N N . LYS A 1 90 ? 9.906 -5.496 -14.109 1 98.75 90 LYS A N 1
ATOM 701 C CA . LYS A 1 90 ? 10.484 -4.277 -14.664 1 98.75 90 LYS A CA 1
ATOM 702 C C . LYS A 1 90 ? 11.734 -4.586 -15.484 1 98.75 90 LYS A C 1
ATOM 704 O O . LYS A 1 90 ? 12.711 -5.137 -14.961 1 98.75 90 LYS A O 1
ATOM 709 N N . VAL A 1 91 ? 11.742 -4.07 -16.688 1 98.44 91 VAL A N 1
ATOM 710 C CA . VAL A 1 91 ? 12.742 -4.496 -17.656 1 98.44 91 VAL A CA 1
ATOM 711 C C . VAL A 1 91 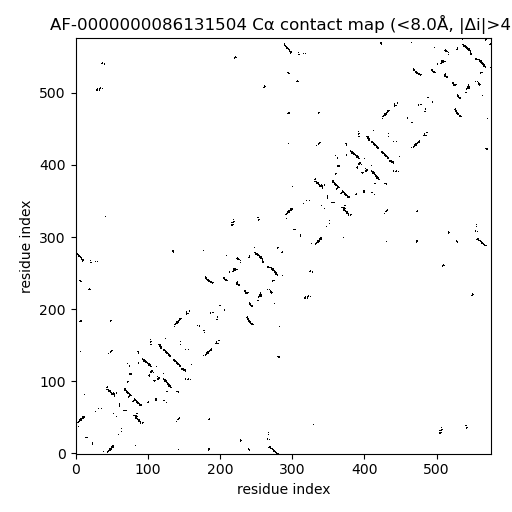? 14.086 -3.848 -17.344 1 98.44 91 VAL A C 1
ATOM 713 O O . VAL A 1 91 ? 15.141 -4.406 -17.656 1 98.44 91 VAL A O 1
ATOM 716 N N . ASP A 1 92 ? 14.094 -2.707 -16.719 1 97.81 92 ASP A N 1
ATOM 717 C CA . ASP A 1 92 ? 15.328 -2.004 -16.406 1 97.81 92 ASP A CA 1
ATOM 718 C C . ASP A 1 92 ? 15.961 -2.561 -15.133 1 97.81 92 ASP A C 1
ATOM 720 O O . ASP A 1 92 ? 17.109 -2.252 -14.82 1 97.81 92 ASP A O 1
ATOM 724 N N . VAL A 1 93 ? 15.258 -3.447 -14.492 1 98.38 93 VAL A N 1
ATOM 725 C CA . VAL A 1 93 ? 15.727 -3.961 -13.211 1 98.38 93 VAL A CA 1
ATOM 726 C C . VAL A 1 93 ? 16.078 -5.441 -13.344 1 98.38 93 VAL A C 1
ATOM 728 O O . VAL A 1 93 ? 17.094 -5.895 -12.797 1 98.38 93 VAL A O 1
ATOM 731 N N . TRP A 1 94 ? 15.273 -6.168 -14.07 1 98.69 94 TRP A N 1
ATOM 732 C CA . TRP A 1 94 ? 15.445 -7.613 -14.195 1 98.69 94 TRP A CA 1
ATOM 733 C C . TRP A 1 94 ? 15.68 -8.008 -15.656 1 98.69 94 TRP A C 1
ATOM 735 O O . TRP A 1 94 ? 15.023 -7.484 -16.562 1 98.69 94 TRP A O 1
ATOM 745 N N . GLU A 1 95 ? 16.594 -8.891 -15.781 1 98.75 95 GLU A N 1
ATOM 746 C CA . GLU A 1 95 ? 16.719 -9.625 -17.047 1 98.75 95 GLU A CA 1
ATOM 747 C C . GLU A 1 95 ? 16.031 -10.984 -16.953 1 98.75 95 GLU A C 1
ATOM 749 O O . GLU A 1 95 ? 16.359 -11.789 -16.078 1 98.75 95 GLU A O 1
ATOM 754 N N . CYS A 1 96 ? 15.109 -11.203 -17.812 1 98.81 96 CYS A N 1
ATOM 755 C CA . CYS A 1 96 ? 14.547 -12.547 -17.922 1 98.81 96 CYS A CA 1
ATOM 756 C C . CYS A 1 96 ? 15.492 -13.477 -18.656 1 98.81 96 CYS A C 1
ATOM 758 O O . CYS A 1 96 ? 15.641 -13.375 -19.875 1 98.81 96 CYS A O 1
ATOM 760 N N . GLU A 1 97 ? 16.078 -14.422 -17.922 1 98.25 97 GLU A N 1
ATOM 761 C CA . GLU A 1 97 ? 17.062 -15.312 -18.531 1 98.25 97 GLU A CA 1
ATOM 762 C C . GLU A 1 97 ? 16.391 -16.484 -19.234 1 98.25 97 GLU A C 1
ATOM 764 O O . GLU A 1 97 ? 16.922 -17.016 -20.219 1 98.25 97 GLU A O 1
ATOM 769 N N . ARG A 1 98 ? 15.344 -16.906 -18.672 1 97.94 98 ARG A N 1
ATOM 770 C CA . ARG A 1 98 ? 14.547 -17.984 -19.266 1 97.94 98 ARG A CA 1
ATOM 771 C C . ARG A 1 98 ? 13.117 -17.953 -18.734 1 97.94 98 ARG A C 1
ATOM 773 O O . ARG A 1 98 ? 12.875 -17.531 -17.594 1 97.94 98 ARG A O 1
ATOM 780 N N . ASP A 1 99 ? 12.227 -18.297 -19.578 1 98.75 99 ASP A N 1
ATOM 781 C CA . ASP A 1 99 ? 10.844 -18.469 -19.156 1 98.75 99 ASP A CA 1
ATOM 782 C C . ASP A 1 99 ? 10.188 -19.625 -19.906 1 98.75 99 ASP A C 1
ATOM 784 O O . ASP A 1 99 ? 10.586 -19.969 -21.031 1 98.75 99 ASP A O 1
ATOM 788 N N . ARG A 1 100 ? 9.289 -20.25 -19.25 1 98.81 100 ARG A N 1
ATOM 789 C CA . ARG A 1 100 ? 8.523 -21.359 -19.828 1 98.81 100 ARG A CA 1
ATOM 790 C C . ARG A 1 100 ? 7.164 -21.484 -19.141 1 98.81 100 ARG A C 1
ATOM 792 O O . ARG A 1 100 ? 7.031 -21.203 -17.953 1 98.81 100 ARG A O 1
ATOM 799 N N . THR A 1 101 ? 6.172 -21.812 -19.969 1 98.94 101 THR A N 1
ATOM 800 C CA . THR A 1 101 ? 4.875 -22.203 -19.422 1 98.94 101 THR A CA 1
ATOM 801 C C . THR A 1 101 ? 4.688 -23.719 -19.5 1 98.94 101 THR A C 1
ATOM 803 O O . THR A 1 101 ? 4.965 -24.312 -20.547 1 98.94 101 THR A O 1
ATOM 806 N N . TYR A 1 102 ? 4.332 -24.312 -18.375 1 98.94 102 TYR A N 1
ATOM 807 C CA . TYR A 1 102 ? 4 -25.734 -18.312 1 98.94 102 TYR A CA 1
ATOM 808 C C . TYR A 1 102 ? 2.512 -25.938 -18.062 1 98.94 102 TYR A C 1
ATOM 810 O O . TYR A 1 102 ? 1.889 -25.156 -17.328 1 98.94 102 TYR A O 1
ATOM 818 N N . TRP A 1 103 ? 1.984 -26.953 -18.719 1 98.94 103 TRP A N 1
ATOM 819 C CA . TRP A 1 103 ? 0.605 -27.344 -18.438 1 98.94 103 TRP A CA 1
ATOM 820 C C . TRP A 1 103 ? 0.536 -28.328 -17.281 1 98.94 103 TRP A C 1
ATOM 822 O O . TRP A 1 103 ? 1.355 -29.234 -17.172 1 98.94 103 TRP A O 1
ATOM 832 N N . LEU A 1 104 ? -0.36 -28.094 -16.328 1 98.94 104 LEU A N 1
ATOM 833 C CA . LEU A 1 104 ? -0.51 -28.922 -15.141 1 98.94 104 LEU A CA 1
ATOM 834 C C . LEU A 1 104 ? -1.229 -30.219 -15.469 1 98.94 104 LEU A C 1
ATOM 836 O O . LEU A 1 104 ? -2.395 -30.406 -15.109 1 98.94 104 LEU A O 1
ATOM 840 N N . SER A 1 105 ? -0.432 -31.141 -16.047 1 98.81 105 SER A N 1
ATOM 841 C CA . SER A 1 105 ? -0.896 -32.406 -16.562 1 98.81 105 SER A CA 1
ATOM 842 C C . SER A 1 105 ? 0.234 -33.438 -16.594 1 98.81 105 SER A C 1
ATOM 844 O O . SER A 1 105 ? 1.393 -33.094 -16.344 1 98.81 105 SER A O 1
ATOM 846 N N . PRO A 1 106 ? -0.043 -34.656 -16.906 1 98.62 106 PRO A N 1
ATOM 847 C CA . PRO A 1 106 ? 1.015 -35.656 -17.047 1 98.62 106 PRO A CA 1
ATOM 848 C C . PRO A 1 106 ? 1.931 -35.375 -18.234 1 98.62 106 PRO A C 1
ATOM 850 O O . PRO A 1 106 ? 3.008 -35.969 -18.344 1 98.62 106 PRO A O 1
ATOM 853 N N . THR A 1 107 ? 1.57 -34.5 -19.125 1 98.69 107 THR A N 1
ATOM 854 C CA . THR A 1 107 ? 2.389 -34.062 -20.234 1 98.69 107 THR A CA 1
ATOM 855 C C . THR A 1 107 ? 2.562 -32.531 -20.203 1 98.69 107 THR A C 1
ATOM 857 O O . THR A 1 107 ? 2.062 -31.844 -21.078 1 98.69 107 THR A O 1
ATOM 860 N N . PRO A 1 108 ? 3.285 -32.062 -19.281 1 98.75 108 PRO A N 1
ATOM 861 C CA . PRO A 1 108 ? 3.324 -30.625 -18.969 1 98.75 108 PRO A CA 1
ATOM 862 C C . PRO A 1 108 ? 3.867 -29.781 -20.125 1 98.75 108 PRO A C 1
ATOM 864 O O . PRO A 1 108 ? 3.707 -28.562 -20.125 1 98.75 108 PRO A O 1
ATOM 867 N N . GLU A 1 109 ? 4.457 -30.375 -21.141 1 98.5 109 GLU A N 1
ATOM 868 C CA . GLU A 1 109 ? 5.023 -29.641 -22.266 1 98.5 109 GLU A CA 1
ATOM 869 C C . GLU A 1 109 ? 4.02 -29.516 -23.406 1 98.5 109 GLU A C 1
ATOM 871 O O . GLU A 1 109 ? 4.293 -28.844 -24.406 1 98.5 109 GLU A O 1
ATOM 876 N N . THR A 1 110 ? 2.828 -30.141 -23.266 1 98.69 110 THR A N 1
ATOM 877 C CA . THR A 1 110 ? 1.845 -30.172 -24.344 1 98.69 110 THR A CA 1
ATOM 878 C C . THR A 1 110 ? 0.765 -29.109 -24.109 1 98.69 110 THR A C 1
ATOM 880 O O . THR A 1 110 ? -0.094 -29.266 -23.25 1 98.69 110 THR A O 1
ATOM 883 N N . PRO A 1 111 ? 0.728 -28.094 -24.984 1 98.62 111 PRO A N 1
ATOM 884 C CA . PRO A 1 111 ? -0.292 -27.047 -24.828 1 98.62 111 PRO A CA 1
ATOM 885 C C . PRO A 1 111 ? -1.711 -27.625 -24.812 1 98.62 111 PRO A C 1
ATOM 887 O O . PRO A 1 111 ? -2.027 -28.531 -25.578 1 98.62 111 PRO A O 1
ATOM 890 N N . GLY A 1 112 ? -2.486 -27.109 -23.938 1 98.62 112 GLY A N 1
ATOM 891 C CA . GLY A 1 112 ? -3.896 -27.469 -23.875 1 98.62 112 GLY A CA 1
ATOM 892 C C . GLY A 1 112 ? -4.156 -28.766 -23.141 1 98.62 112 GLY A C 1
ATOM 893 O O . GLY A 1 112 ? -5.309 -29.156 -22.953 1 98.62 112 GLY A O 1
ATOM 894 N N . SER A 1 113 ? -3.119 -29.469 -22.672 1 98.69 113 SER A N 1
ATOM 895 C CA . SER A 1 113 ? -3.312 -30.734 -21.984 1 98.69 113 SER A CA 1
ATOM 896 C C . SER A 1 113 ? -3.949 -30.531 -20.609 1 98.69 113 SER A C 1
ATOM 898 O O . SER A 1 113 ? -3.697 -29.516 -19.953 1 98.69 113 SER A O 1
ATOM 900 N N . ARG A 1 114 ? -4.828 -31.422 -20.25 1 98.12 114 ARG A N 1
ATOM 901 C CA . ARG A 1 114 ? -5.484 -31.453 -18.953 1 98.12 114 ARG A CA 1
ATOM 902 C C . ARG A 1 114 ? -4.965 -32.625 -18.109 1 98.12 114 ARG A C 1
ATOM 904 O O . ARG A 1 114 ? -4.672 -33.688 -18.641 1 98.12 114 ARG A O 1
ATOM 911 N N . GLY A 1 115 ? -4.902 -32.344 -16.844 1 96.94 115 GLY A N 1
ATOM 912 C CA . GLY A 1 115 ? -4.391 -33.375 -15.977 1 96.94 115 GLY A CA 1
ATOM 913 C C . GLY A 1 115 ? -5.453 -34 -15.078 1 96.94 115 GLY A C 1
ATOM 914 O O . GLY A 1 115 ? -6.312 -33.281 -14.562 1 96.94 115 GLY A O 1
ATOM 915 N N . TRP A 1 116 ? -5.418 -35.375 -15.023 1 98.31 116 TRP A N 1
ATOM 916 C CA . TRP A 1 116 ? -6.172 -36.094 -14.016 1 98.31 116 TRP A CA 1
ATOM 917 C C . TRP A 1 116 ? -7.66 -35.781 -14.109 1 98.31 116 TRP A C 1
ATOM 919 O O . TRP A 1 116 ? -8.305 -36.062 -15.125 1 98.31 116 TRP A O 1
ATOM 929 N N . ASP A 1 117 ? -8.266 -35.125 -12.992 1 98.56 117 ASP A N 1
ATOM 930 C CA . ASP A 1 117 ? -9.695 -34.875 -13.008 1 98.56 117 ASP A CA 1
ATOM 931 C C . ASP A 1 117 ? -9.984 -33.406 -13.273 1 98.56 117 ASP A C 1
ATOM 933 O O . ASP A 1 117 ? -11.078 -32.906 -12.961 1 98.56 117 ASP A O 1
ATOM 937 N N . ALA A 1 118 ? -8.992 -32.656 -13.828 1 98.44 118 ALA A N 1
ATOM 938 C CA . ALA A 1 118 ? -9.195 -31.25 -14.18 1 98.44 118 ALA A CA 1
ATOM 939 C C . ALA A 1 118 ? -10.242 -31.109 -15.281 1 98.44 118 ALA A C 1
ATOM 941 O O . ALA A 1 118 ? -10.305 -31.922 -16.203 1 98.44 118 ALA A O 1
ATOM 942 N N . VAL A 1 119 ? -11.039 -30.016 -15.242 1 98.19 119 VAL A N 1
ATOM 943 C CA . VAL A 1 119 ? -12.062 -29.812 -16.25 1 98.19 119 VAL A CA 1
ATOM 944 C C . VAL A 1 119 ? -11.586 -28.781 -17.266 1 98.19 119 VAL A C 1
ATOM 946 O O . VAL A 1 119 ? -12.18 -28.625 -18.344 1 98.19 119 VAL A O 1
ATOM 949 N N . LEU A 1 120 ? -10.492 -28.062 -16.953 1 98.06 120 LEU A N 1
ATOM 950 C CA . LEU A 1 120 ? -9.867 -27.094 -17.859 1 98.06 120 LEU A CA 1
ATOM 951 C C . LEU A 1 120 ? -8.359 -27.312 -17.906 1 98.06 120 LEU A C 1
ATOM 953 O O . LEU A 1 120 ? -7.758 -27.797 -16.953 1 98.06 120 LEU A O 1
ATOM 957 N N . PRO A 1 121 ? -7.75 -26.969 -19.094 1 98.69 121 PRO A N 1
ATOM 958 C CA . PRO A 1 121 ? -6.293 -26.859 -19.016 1 98.69 121 PRO A CA 1
ATOM 959 C C . PRO A 1 121 ? -5.836 -25.797 -18.016 1 98.69 121 PRO A C 1
ATOM 961 O O . PRO A 1 121 ? -6.371 -24.688 -17.984 1 98.69 121 PRO A O 1
ATOM 964 N N . ARG A 1 122 ? -4.965 -26.203 -17.172 1 98.88 122 ARG A N 1
ATOM 965 C CA . ARG A 1 122 ? -4.348 -25.266 -16.219 1 98.88 122 ARG A CA 1
ATOM 966 C C . ARG A 1 122 ? -2.84 -25.203 -16.422 1 98.88 122 ARG A C 1
ATOM 968 O O . ARG A 1 122 ? -2.238 -26.141 -16.969 1 98.88 122 ARG A O 1
ATOM 975 N N . ILE A 1 123 ? -2.238 -24.062 -16.031 1 98.94 123 ILE A N 1
ATOM 976 C CA . ILE A 1 123 ? -0.838 -23.844 -16.375 1 98.94 123 ILE A CA 1
ATOM 977 C C . ILE A 1 123 ? -0.099 -23.234 -15.188 1 98.94 123 ILE A C 1
ATOM 979 O O . ILE A 1 123 ? -0.724 -22.734 -14.258 1 98.94 123 ILE A O 1
ATOM 983 N N . VAL A 1 124 ? 1.22 -23.359 -15.203 1 98.94 124 VAL A N 1
ATOM 984 C CA . VAL A 1 124 ? 2.141 -22.562 -14.414 1 98.94 124 VAL A CA 1
ATOM 985 C C . VAL A 1 124 ? 3.141 -21.859 -15.336 1 98.94 124 VAL A C 1
ATOM 987 O O . VAL A 1 124 ? 3.715 -22.5 -16.234 1 98.94 124 VAL A O 1
ATOM 990 N N . THR A 1 125 ? 3.203 -20.531 -15.242 1 99 125 THR A N 1
ATOM 991 C CA . THR A 1 125 ? 4.246 -19.75 -15.891 1 99 125 THR A CA 1
ATOM 992 C C . THR A 1 125 ? 5.453 -19.594 -14.969 1 99 125 THR A C 1
ATOM 994 O O . THR A 1 125 ? 5.305 -19.188 -13.812 1 99 125 THR A O 1
ATOM 997 N N . MET A 1 126 ? 6.641 -20 -15.477 1 98.94 126 MET A N 1
ATOM 998 C CA . MET A 1 126 ? 7.879 -19.906 -14.703 1 98.94 126 MET A CA 1
ATOM 999 C C . MET A 1 126 ? 8.891 -19 -15.398 1 98.94 126 MET A C 1
ATOM 1001 O O . MET A 1 126 ? 9.047 -19.062 -16.625 1 98.94 126 MET A O 1
ATOM 1005 N N . GLY A 1 127 ? 9.492 -18.109 -14.648 1 98.94 127 GLY A N 1
ATOM 1006 C CA . GLY A 1 127 ? 10.57 -17.281 -15.141 1 98.94 127 GLY A CA 1
ATOM 1007 C C . GLY A 1 127 ? 11.766 -17.234 -14.211 1 98.94 127 GLY A C 1
ATOM 1008 O O . GLY A 1 127 ? 11.609 -17.203 -12.984 1 98.94 127 GLY A O 1
ATOM 1009 N N . GLN A 1 128 ? 12.953 -17.359 -14.789 1 98.62 128 GLN A N 1
ATOM 1010 C CA . GLN A 1 128 ? 14.219 -17.109 -14.102 1 98.62 128 GLN A CA 1
ATOM 1011 C C . GLN A 1 128 ? 14.758 -15.719 -14.43 1 98.62 128 GLN A C 1
ATOM 1013 O O . GLN A 1 128 ? 14.914 -15.367 -15.602 1 98.62 128 GLN A O 1
ATOM 1018 N N . PHE A 1 129 ? 14.992 -14.945 -13.391 1 98.56 129 PHE A N 1
ATOM 1019 C CA . PHE A 1 129 ? 15.367 -13.555 -13.578 1 98.56 129 PHE A CA 1
ATOM 1020 C C . PHE A 1 129 ? 16.672 -13.25 -12.867 1 98.56 129 PHE A C 1
ATOM 1022 O O . PHE A 1 129 ? 16.938 -13.773 -11.781 1 98.56 129 PHE A O 1
ATOM 1029 N N . ARG A 1 130 ? 17.453 -12.422 -13.477 1 97.62 130 ARG A N 1
ATOM 1030 C CA . ARG A 1 130 ? 18.703 -11.922 -12.898 1 97.62 130 ARG A CA 1
ATOM 1031 C C . ARG A 1 130 ? 18.641 -10.414 -12.703 1 97.62 130 ARG A C 1
ATOM 1033 O O . ARG A 1 130 ? 18.359 -9.664 -13.641 1 97.62 130 ARG A O 1
ATOM 1040 N N . HIS A 1 131 ? 18.859 -9.977 -11.5 1 97.81 131 HIS A N 1
ATOM 1041 C CA . HIS A 1 131 ? 18.906 -8.547 -11.219 1 97.81 131 HIS A CA 1
ATOM 1042 C C . HIS A 1 131 ? 20.078 -7.883 -11.938 1 97.81 131 HIS A C 1
ATOM 1044 O O . HIS A 1 131 ? 21.219 -8.312 -11.781 1 97.81 131 HIS A O 1
ATOM 1050 N N . ARG A 1 132 ? 19.812 -6.836 -12.656 1 97.44 132 ARG A N 1
ATOM 1051 C CA . ARG A 1 132 ? 20.797 -6.266 -13.57 1 97.44 132 ARG A CA 1
ATOM 1052 C C . ARG A 1 132 ? 21.969 -5.656 -12.812 1 97.44 132 ARG A C 1
ATOM 1054 O O . ARG A 1 132 ? 23.109 -5.734 -13.258 1 97.44 132 ARG A O 1
ATOM 1061 N N . ASP A 1 133 ? 21.766 -5.09 -11.641 1 95.44 133 ASP A N 1
ATOM 1062 C CA . ASP A 1 133 ? 22.812 -4.402 -10.906 1 95.44 133 ASP A CA 1
ATOM 1063 C C . ASP A 1 133 ? 23.594 -5.379 -10.023 1 95.44 133 ASP A C 1
ATOM 1065 O O . ASP A 1 133 ? 24.812 -5.289 -9.922 1 95.44 133 ASP A O 1
ATOM 1069 N N . THR A 1 134 ? 22.922 -6.316 -9.422 1 94.31 134 THR A N 1
ATOM 1070 C CA . THR A 1 134 ? 23.562 -7.113 -8.391 1 94.31 134 THR A CA 1
ATOM 1071 C C . THR A 1 134 ? 23.922 -8.5 -8.914 1 94.31 134 THR A C 1
ATOM 1073 O O . THR A 1 134 ? 24.719 -9.219 -8.312 1 94.31 134 THR A O 1
ATOM 1076 N N . GLY A 1 135 ? 23.266 -8.938 -9.922 1 94.69 135 GLY A N 1
ATOM 1077 C CA . GLY A 1 135 ? 23.469 -10.281 -10.438 1 94.69 135 GLY A CA 1
ATOM 1078 C C . GLY A 1 135 ? 22.672 -11.336 -9.688 1 94.69 135 GLY A C 1
ATOM 1079 O O . GLY A 1 135 ? 22.688 -12.516 -10.062 1 94.69 135 GLY A O 1
ATOM 1080 N N . THR A 1 136 ? 21.922 -10.922 -8.672 1 94 136 THR A N 1
ATOM 1081 C CA . THR A 1 136 ? 21.078 -11.828 -7.906 1 94 136 THR A CA 1
ATOM 1082 C C . THR A 1 136 ? 20.016 -12.477 -8.805 1 94 136 THR A C 1
ATOM 1084 O O . THR A 1 136 ? 19.438 -11.812 -9.656 1 94 136 THR A O 1
ATOM 1087 N N . ARG A 1 137 ? 19.781 -13.812 -8.609 1 94.75 137 ARG A N 1
ATOM 1088 C CA . ARG A 1 137 ? 18.781 -14.523 -9.398 1 94.75 137 ARG A CA 1
ATOM 1089 C C . ARG A 1 137 ? 17.594 -14.922 -8.539 1 94.75 137 ARG A C 1
ATOM 1091 O O . ARG A 1 137 ? 17.75 -15.227 -7.355 1 94.75 137 ARG A O 1
ATOM 1098 N N . VAL A 1 138 ? 16.438 -14.906 -9.125 1 96.75 138 VAL A N 1
ATOM 1099 C CA . VAL A 1 138 ? 15.219 -15.422 -8.531 1 96.75 138 VAL A CA 1
ATOM 1100 C C . VAL A 1 138 ? 14.422 -16.203 -9.578 1 96.75 138 VAL A C 1
ATOM 1102 O O . VAL A 1 138 ? 14.594 -15.992 -10.781 1 96.75 138 VAL A O 1
ATOM 1105 N N . VAL A 1 139 ? 13.688 -17.156 -9.141 1 98.19 139 VAL A N 1
ATOM 1106 C CA . VAL A 1 139 ? 12.672 -17.812 -9.961 1 98.19 139 VAL A CA 1
ATOM 1107 C C . VAL A 1 139 ? 11.281 -17.406 -9.492 1 98.19 139 VAL A C 1
ATOM 1109 O O . VAL A 1 139 ? 10.977 -17.469 -8.297 1 98.19 139 VAL A O 1
ATOM 1112 N N . VAL A 1 140 ? 10.445 -16.891 -10.422 1 98.94 140 VAL A N 1
ATOM 1113 C CA . VAL A 1 140 ? 9.117 -16.391 -10.07 1 98.94 140 VAL A CA 1
ATOM 1114 C C . VAL A 1 140 ? 8.062 -17.125 -10.906 1 98.94 140 VAL A C 1
ATOM 1116 O O . VAL A 1 140 ? 8.219 -17.266 -12.125 1 98.94 140 VAL A O 1
ATOM 1119 N N . LEU A 1 141 ? 7.031 -17.609 -10.211 1 99 141 LEU A N 1
ATOM 1120 C CA . LEU A 1 141 ? 5.98 -18.391 -10.859 1 99 141 LEU A CA 1
ATOM 1121 C C . LEU A 1 141 ? 4.613 -17.75 -10.648 1 99 141 LEU A C 1
ATOM 1123 O O . LEU A 1 141 ? 4.387 -17.078 -9.633 1 99 141 LEU A O 1
ATOM 1127 N N . SER A 1 142 ? 3.715 -17.938 -11.586 1 99 142 SER A N 1
ATOM 1128 C CA . SER A 1 142 ? 2.285 -17.656 -11.492 1 99 142 SER A CA 1
ATOM 1129 C C . SER A 1 142 ? 1.455 -18.859 -11.906 1 99 142 SER A C 1
ATOM 1131 O O . SER A 1 142 ? 1.732 -19.5 -12.938 1 99 142 SER A O 1
ATOM 1133 N N . THR A 1 143 ? 0.47 -19.234 -11.102 1 99 143 THR A N 1
ATOM 1134 C CA . THR A 1 143 ? -0.334 -20.391 -11.461 1 99 143 THR A CA 1
ATOM 1135 C C . THR A 1 143 ? -1.783 -20.203 -11.023 1 99 143 THR A C 1
ATOM 1137 O O . THR A 1 143 ? -2.086 -19.312 -10.227 1 99 143 THR A O 1
ATOM 1140 N N . HIS A 1 144 ? -2.658 -20.984 -11.594 1 98.94 144 HIS A N 1
ATOM 1141 C CA . HIS A 1 144 ? -4.086 -21.062 -11.305 1 98.94 144 HIS A CA 1
ATOM 1142 C C . HIS A 1 144 ? -4.586 -22.5 -11.375 1 98.94 144 HIS A C 1
ATOM 1144 O O . HIS A 1 144 ? -4.641 -23.094 -12.461 1 98.94 144 HIS A O 1
ATOM 1150 N N . PHE A 1 145 ? -4.953 -23.062 -10.219 1 98.88 145 PHE A N 1
ATOM 1151 C CA . PHE A 1 145 ? -5.332 -24.469 -10.156 1 98.88 145 PHE A CA 1
ATOM 1152 C C . PHE A 1 145 ? -6.777 -24.656 -10.602 1 98.88 145 PHE A C 1
ATOM 1154 O O . PHE A 1 145 ? -7.547 -23.703 -10.664 1 98.88 145 PHE A O 1
ATOM 1161 N N . ASP A 1 146 ? -7.062 -25.938 -10.922 1 98.69 146 ASP A N 1
ATOM 1162 C CA . ASP A 1 146 ? -8.398 -26.297 -11.398 1 98.69 146 ASP A CA 1
ATOM 1163 C C . ASP A 1 146 ? -9.445 -26.062 -10.312 1 98.69 146 ASP A C 1
ATOM 1165 O O . ASP A 1 146 ? -9.219 -26.375 -9.141 1 98.69 146 ASP A O 1
ATOM 1169 N N . HIS A 1 147 ? -10.633 -25.609 -10.734 1 96.62 147 HIS A N 1
ATOM 1170 C CA . HIS A 1 147 ? -11.641 -25.234 -9.742 1 96.62 147 HIS A CA 1
ATOM 1171 C C . HIS A 1 147 ? -12.531 -26.422 -9.391 1 96.62 147 HIS A C 1
ATOM 1173 O O . HIS A 1 147 ? -13.32 -26.359 -8.445 1 96.62 147 HIS A O 1
ATOM 1179 N N . VAL A 1 148 ? -12.398 -27.547 -10.117 1 96.94 148 VAL A N 1
ATOM 1180 C CA . VAL A 1 148 ? -13.266 -28.703 -9.883 1 96.94 148 VAL A CA 1
ATOM 1181 C C . VAL A 1 148 ? -12.438 -29.891 -9.383 1 96.94 148 VAL A C 1
ATOM 1183 O O . VAL A 1 148 ? -12.773 -30.5 -8.367 1 96.94 148 VAL A O 1
ATOM 1186 N N . GLY A 1 149 ? -11.344 -30.203 -10.062 1 97.88 149 GLY A N 1
ATOM 1187 C CA . GLY A 1 149 ? -10.562 -31.406 -9.828 1 97.88 149 GLY A CA 1
ATOM 1188 C C . GLY A 1 149 ? -9.734 -31.344 -8.562 1 97.88 149 GLY A C 1
ATOM 1189 O O . GLY A 1 149 ? -8.75 -30.609 -8.5 1 97.88 149 GLY A O 1
ATOM 1190 N N . ILE A 1 150 ? -10.047 -32.156 -7.594 1 97.56 150 ILE A N 1
ATOM 1191 C CA . ILE A 1 150 ? -9.336 -32.188 -6.324 1 97.56 150 ILE A CA 1
ATOM 1192 C C . ILE A 1 150 ? -7.969 -32.844 -6.516 1 97.56 150 ILE A C 1
ATOM 1194 O O . ILE A 1 150 ? -6.949 -32.312 -6.059 1 97.56 150 ILE A O 1
ATOM 1198 N N . ARG A 1 151 ? -8 -34 -7.188 1 98.19 151 ARG A N 1
ATOM 1199 C CA . ARG A 1 151 ? -6.75 -34.719 -7.477 1 98.19 151 ARG A CA 1
ATOM 1200 C C . ARG A 1 151 ? -5.848 -33.844 -8.367 1 98.19 151 ARG A C 1
ATOM 1202 O O . ARG A 1 151 ? -4.629 -33.812 -8.172 1 98.19 151 ARG A O 1
ATOM 1209 N N . ALA A 1 152 ? -6.465 -33.219 -9.328 1 98.69 152 ALA A N 1
ATOM 1210 C CA . ALA A 1 152 ? -5.719 -32.344 -10.227 1 98.69 152 ALA A CA 1
ATOM 1211 C C . ALA A 1 152 ? -4.961 -31.266 -9.453 1 98.69 152 ALA A C 1
ATOM 1213 O O . ALA A 1 152 ? -3.803 -30.984 -9.758 1 98.69 152 ALA A O 1
ATOM 1214 N N . ARG A 1 153 ? -5.598 -30.703 -8.477 1 98.75 153 ARG A N 1
ATOM 1215 C CA . ARG A 1 153 ? -4.957 -29.656 -7.691 1 98.75 153 ARG A CA 1
ATOM 1216 C C . ARG A 1 153 ? -3.758 -30.203 -6.926 1 98.75 153 ARG A C 1
ATOM 1218 O O . ARG A 1 153 ? -2.68 -29.609 -6.934 1 98.75 153 ARG A O 1
ATOM 1225 N N . ALA A 1 154 ? -3.91 -31.328 -6.328 1 98.62 154 ALA A N 1
ATOM 1226 C CA . ALA A 1 154 ? -2.824 -31.922 -5.559 1 98.62 154 ALA A CA 1
ATOM 1227 C C . ALA A 1 154 ? -1.663 -32.312 -6.461 1 98.62 154 ALA A C 1
ATOM 1229 O O . ALA A 1 154 ? -0.499 -32.094 -6.133 1 98.62 154 ALA A O 1
ATOM 1230 N N . GLU A 1 155 ? -1.991 -32.969 -7.586 1 98.81 155 GLU A N 1
ATOM 1231 C CA . GLU A 1 155 ? -0.964 -33.375 -8.539 1 98.81 155 GLU A CA 1
ATOM 1232 C C . GLU A 1 155 ? -0.263 -32.188 -9.148 1 98.81 155 GLU A C 1
ATOM 1234 O O . GLU A 1 155 ? 0.933 -32.219 -9.445 1 98.81 155 GLU A O 1
ATOM 1239 N N . SER A 1 156 ? -1.01 -31.125 -9.367 1 98.88 156 SER A N 1
ATOM 1240 C CA . SER A 1 156 ? -0.422 -29.875 -9.867 1 98.88 156 SER A CA 1
ATOM 1241 C C . SER A 1 156 ? 0.608 -29.328 -8.891 1 98.88 156 SER A C 1
ATOM 1243 O O . SER A 1 156 ? 1.676 -28.859 -9.305 1 98.88 156 SER A O 1
ATOM 1245 N N . ALA A 1 157 ? 0.288 -29.328 -7.57 1 98.88 157 ALA A N 1
ATOM 1246 C CA . ALA A 1 157 ? 1.251 -28.906 -6.555 1 98.88 157 ALA A CA 1
ATOM 1247 C C . ALA A 1 157 ? 2.527 -29.734 -6.637 1 98.88 157 ALA A C 1
ATOM 1249 O O . ALA A 1 157 ? 3.633 -29.188 -6.648 1 98.88 157 ALA A O 1
ATOM 1250 N N . SER A 1 158 ? 2.367 -31.062 -6.797 1 98.81 158 SER A N 1
ATOM 1251 C CA . SER A 1 1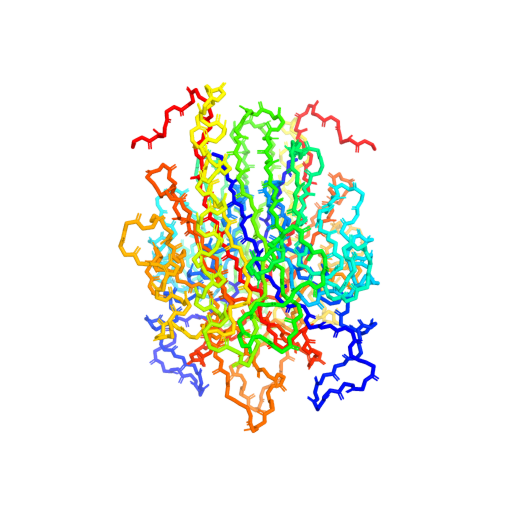58 ? 3.512 -31.953 -6.898 1 98.81 158 SER A CA 1
ATOM 1252 C C . SER A 1 158 ? 4.336 -31.672 -8.148 1 98.81 158 SER A C 1
ATOM 1254 O O . SER A 1 158 ? 5.566 -31.672 -8.102 1 98.81 158 SER A O 1
ATOM 1256 N N . LEU A 1 159 ? 3.646 -31.453 -9.203 1 98.88 159 LEU A N 1
ATOM 1257 C CA . LEU A 1 159 ? 4.332 -31.172 -10.461 1 98.88 159 LEU A CA 1
ATOM 1258 C C . LEU A 1 159 ? 5.133 -29.875 -10.359 1 98.88 159 LEU A C 1
ATOM 1260 O O . LEU A 1 159 ? 6.293 -29.812 -10.773 1 98.88 159 LEU A O 1
ATOM 1264 N N . ILE A 1 160 ? 4.57 -28.812 -9.789 1 98.88 160 ILE A N 1
ATOM 1265 C CA . ILE A 1 160 ? 5.246 -27.531 -9.648 1 98.88 160 ILE A CA 1
ATOM 1266 C C . ILE A 1 160 ? 6.484 -27.688 -8.773 1 98.88 160 ILE A C 1
ATOM 1268 O O . ILE A 1 160 ? 7.543 -27.125 -9.078 1 98.88 160 ILE A O 1
ATOM 1272 N N . LEU A 1 161 ? 6.371 -28.484 -7.703 1 98.69 161 LEU A N 1
ATOM 1273 C CA . LEU A 1 161 ? 7.516 -28.734 -6.836 1 98.69 161 LEU A CA 1
ATOM 1274 C C . LEU A 1 161 ? 8.648 -29.406 -7.609 1 98.69 161 LEU A C 1
ATOM 1276 O O . LEU A 1 161 ? 9.812 -29.016 -7.477 1 98.69 161 LEU A O 1
ATOM 1280 N N . ARG A 1 162 ? 8.32 -30.359 -8.453 1 98.62 162 ARG A N 1
ATOM 1281 C CA . ARG A 1 162 ? 9.328 -31.031 -9.258 1 98.62 162 ARG A CA 1
ATOM 1282 C C . ARG A 1 162 ? 9.969 -30.078 -10.266 1 98.62 162 ARG A C 1
ATOM 1284 O O . ARG A 1 162 ? 11.18 -30.094 -10.461 1 98.62 162 ARG A O 1
ATOM 1291 N N . LEU A 1 163 ? 9.148 -29.297 -10.898 1 98.69 163 LEU A N 1
ATOM 1292 C CA . LEU A 1 163 ? 9.656 -28.328 -11.875 1 98.69 163 LEU A CA 1
ATOM 1293 C C . LEU A 1 163 ? 10.594 -27.328 -11.219 1 98.69 163 LEU A C 1
ATOM 1295 O O . LEU A 1 163 ? 11.656 -27.016 -11.758 1 98.69 163 LEU A O 1
ATOM 1299 N N . THR A 1 164 ? 10.172 -26.797 -10.078 1 98.06 164 THR A N 1
ATOM 1300 C CA . THR A 1 164 ? 11 -25.844 -9.359 1 98.06 164 THR A CA 1
ATOM 1301 C C . THR A 1 164 ? 12.336 -26.453 -8.961 1 98.06 164 THR A C 1
ATOM 1303 O O . THR A 1 164 ? 13.391 -25.828 -9.094 1 98.06 164 THR A O 1
ATOM 1306 N N . ASP A 1 165 ? 12.305 -27.719 -8.508 1 97.75 165 ASP A N 1
ATOM 1307 C CA . ASP A 1 165 ? 13.539 -28.422 -8.156 1 97.75 165 ASP A CA 1
ATOM 1308 C C . ASP A 1 165 ? 14.453 -28.562 -9.367 1 97.75 165 ASP A C 1
ATOM 1310 O O . ASP A 1 165 ? 15.672 -28.391 -9.258 1 97.75 165 ASP A O 1
ATOM 1314 N N . ALA A 1 166 ? 13.859 -28.906 -10.438 1 98.25 166 ALA A N 1
ATOM 1315 C CA . ALA A 1 166 ? 14.641 -29.062 -11.656 1 98.25 166 ALA A CA 1
ATOM 1316 C C . ALA A 1 166 ? 15.297 -27.75 -12.062 1 98.25 166 ALA A C 1
ATOM 1318 O O . ALA A 1 166 ? 16.484 -27.719 -12.383 1 98.25 166 ALA A O 1
ATOM 1319 N N . TRP A 1 167 ? 14.547 -26.641 -12.07 1 97.88 167 TRP A N 1
ATOM 1320 C CA . TRP A 1 167 ? 15.086 -25.344 -12.453 1 97.88 167 TRP A CA 1
ATOM 1321 C C . TRP A 1 167 ? 16.203 -24.906 -11.508 1 97.88 167 TRP A C 1
ATOM 1323 O O . TRP A 1 167 ? 17.266 -24.469 -11.953 1 97.88 167 TRP A O 1
ATOM 1333 N N . VAL A 1 168 ? 15.93 -25.016 -10.227 1 96.12 168 VAL A N 1
ATOM 1334 C CA . VAL A 1 168 ? 16.922 -24.625 -9.219 1 96.12 168 VAL A CA 1
ATOM 1335 C C . VAL A 1 168 ? 18.172 -25.484 -9.359 1 96.12 168 VAL A C 1
ATOM 1337 O O . VAL A 1 168 ? 19.297 -24.984 -9.266 1 96.12 168 VAL A O 1
ATOM 1340 N N . GLY A 1 169 ? 17.969 -26.766 -9.57 1 96.56 169 GLY A N 1
ATOM 1341 C CA . GLY A 1 169 ? 19.094 -27.656 -9.797 1 96.56 169 GLY A CA 1
ATOM 1342 C C . GLY A 1 169 ? 19.953 -27.25 -10.977 1 96.56 169 GLY A C 1
ATOM 1343 O O . GLY A 1 169 ? 21.188 -27.297 -10.891 1 96.56 169 GLY A O 1
ATOM 1344 N N . GLU A 1 170 ? 19.328 -26.875 -12.016 1 96.88 170 GLU A N 1
ATOM 1345 C CA . GLU A 1 170 ? 20.062 -26.453 -13.211 1 96.88 170 GLU A CA 1
ATOM 1346 C C . GLU A 1 170 ? 20.859 -25.188 -12.938 1 96.88 170 GLU A C 1
ATOM 1348 O O . GLU A 1 170 ? 22.016 -25.062 -13.375 1 96.88 170 GLU A O 1
ATOM 1353 N N . VAL A 1 171 ? 20.297 -24.25 -12.242 1 93.5 171 VAL A N 1
ATOM 1354 C CA . VAL A 1 171 ? 20.953 -23 -11.906 1 93.5 171 VAL A CA 1
ATOM 1355 C C . VAL A 1 171 ? 22.188 -23.281 -11.039 1 93.5 171 VAL A C 1
ATOM 1357 O O . VAL A 1 171 ? 23.266 -22.75 -11.297 1 93.5 171 VAL A O 1
ATOM 1360 N N . THR A 1 172 ? 22.016 -24.172 -10.117 1 93.75 172 THR A N 1
ATOM 1361 C CA . THR A 1 172 ? 23.094 -24.516 -9.195 1 93.75 172 THR A CA 1
ATOM 1362 C C . THR A 1 172 ? 24.172 -25.312 -9.906 1 93.75 172 THR A C 1
ATOM 1364 O O . THR A 1 172 ? 25.359 -25.172 -9.609 1 93.75 172 THR A O 1
ATOM 1367 N N . ALA A 1 173 ? 23.781 -26.109 -10.797 1 95.38 173 ALA A N 1
ATOM 1368 C CA . ALA A 1 173 ? 24.719 -26.906 -11.57 1 95.38 173 ALA A CA 1
ATOM 1369 C C . ALA A 1 173 ? 25.625 -26.016 -12.414 1 95.38 173 ALA A C 1
ATOM 1371 O O . ALA A 1 173 ? 26.766 -26.391 -12.734 1 95.38 173 ALA A O 1
ATOM 1372 N N . GLN A 1 174 ? 25.172 -24.891 -12.719 1 93.69 174 GLN A N 1
ATOM 1373 C CA . GLN A 1 174 ? 25.953 -23.922 -13.508 1 93.69 174 GLN A CA 1
ATOM 1374 C C . GLN A 1 174 ? 26.875 -23.109 -12.617 1 93.69 174 GLN A C 1
ATOM 1376 O O . GLN A 1 174 ? 27.578 -22.203 -13.094 1 93.69 174 GLN A O 1
ATOM 1381 N N . GLY A 1 175 ? 26.828 -23.297 -11.312 1 91.12 175 GLY A N 1
ATOM 1382 C CA . GLY A 1 175 ? 27.75 -22.641 -10.391 1 91.12 175 GLY A CA 1
ATOM 1383 C C . GLY A 1 175 ? 27.156 -21.406 -9.734 1 91.12 175 GLY A C 1
ATOM 1384 O O . GLY A 1 175 ? 27.859 -20.672 -9.031 1 91.12 175 GLY A O 1
ATOM 1385 N N . HIS A 1 176 ? 25.922 -21.219 -10.016 1 89.38 176 HIS A N 1
ATOM 1386 C CA . HIS A 1 176 ? 25.297 -20.062 -9.406 1 89.38 176 HIS A CA 1
ATOM 1387 C C . HIS A 1 176 ? 24.734 -20.391 -8.023 1 89.38 176 HIS A C 1
ATOM 1389 O O . HIS A 1 176 ? 24.5 -21.562 -7.715 1 89.38 176 HIS A O 1
ATOM 1395 N N . ALA A 1 177 ? 24.578 -19.344 -7.215 1 88.69 177 ALA A N 1
ATOM 1396 C CA . ALA A 1 177 ? 23.906 -19.516 -5.93 1 88.69 177 ALA A CA 1
ATOM 1397 C C . ALA A 1 177 ? 22.469 -19.984 -6.129 1 88.69 177 ALA A C 1
ATOM 1399 O O . ALA A 1 177 ? 21.828 -19.641 -7.121 1 88.69 177 ALA A O 1
ATOM 1400 N N . LYS A 1 178 ? 22.047 -20.797 -5.207 1 92.75 178 LYS A N 1
ATOM 1401 C CA . LYS A 1 178 ? 20.656 -21.281 -5.23 1 92.75 178 LYS A CA 1
ATOM 1402 C C . LYS A 1 178 ? 19.688 -20.109 -5.176 1 92.75 178 LYS A C 1
ATOM 1404 O O . LYS A 1 178 ? 19.641 -19.375 -4.188 1 92.75 178 LYS A O 1
ATOM 1409 N N . PRO A 1 179 ? 18.938 -19.891 -6.23 1 93.81 179 PRO A N 1
ATOM 1410 C CA . PRO A 1 179 ? 17.984 -18.781 -6.211 1 93.81 179 PRO A CA 1
ATOM 1411 C C . PRO A 1 179 ? 16.734 -19.094 -5.391 1 93.81 179 PRO A C 1
ATOM 1413 O O . PRO A 1 179 ? 16.25 -20.219 -5.406 1 93.81 179 PRO A O 1
ATOM 1416 N N . PRO A 1 180 ? 16.234 -18.094 -4.586 1 95.5 180 PRO A N 1
ATOM 1417 C CA . PRO A 1 180 ? 14.891 -18.312 -4.051 1 95.5 180 PRO A CA 1
ATOM 1418 C C . PRO A 1 180 ? 13.836 -18.453 -5.145 1 95.5 180 PRO A C 1
ATOM 1420 O O . PRO A 1 180 ? 14.023 -17.938 -6.254 1 95.5 180 PRO A O 1
ATOM 1423 N N . VAL A 1 181 ? 12.766 -19.203 -4.852 1 97.62 181 VAL A N 1
ATOM 1424 C CA . VAL A 1 181 ? 11.633 -19.406 -5.75 1 97.62 181 VAL A CA 1
ATOM 1425 C C . VAL A 1 181 ? 10.375 -18.781 -5.148 1 97.62 181 VAL A C 1
ATOM 1427 O O . VAL A 1 181 ? 10.031 -19.062 -4 1 97.62 181 VAL A O 1
ATOM 1430 N N . PHE A 1 182 ? 9.766 -17.875 -5.887 1 98.62 182 PHE A N 1
ATOM 1431 C CA . PHE A 1 182 ? 8.508 -17.266 -5.465 1 98.62 182 PHE A CA 1
ATOM 1432 C C . PHE A 1 182 ? 7.355 -17.734 -6.344 1 98.62 182 PHE A C 1
ATOM 1434 O O . PHE A 1 182 ? 7.461 -17.734 -7.574 1 98.62 182 PHE A O 1
ATOM 1441 N N . LEU A 1 183 ? 6.297 -18.141 -5.727 1 98.94 183 LEU A N 1
ATOM 1442 C CA . LEU A 1 183 ? 5.109 -18.609 -6.426 1 98.94 183 LEU A CA 1
ATOM 1443 C C . LEU A 1 183 ? 3.865 -17.875 -5.945 1 98.94 183 LEU A C 1
ATOM 1445 O O . LEU A 1 183 ? 3.562 -17.859 -4.75 1 98.94 183 LEU A O 1
ATOM 1449 N N . GLY A 1 184 ? 3.266 -17.125 -6.824 1 98.94 184 GLY A N 1
ATOM 1450 C CA . GLY A 1 184 ? 1.95 -16.547 -6.578 1 98.94 184 GLY A CA 1
ATOM 1451 C C . GLY A 1 184 ? 0.851 -17.219 -7.379 1 98.94 184 GLY A C 1
ATOM 1452 O O . GLY A 1 184 ? 1.055 -17.578 -8.539 1 98.94 184 GLY A O 1
ATOM 1453 N N . GLY A 1 185 ? -0.327 -17.406 -6.746 1 98.88 185 GLY A N 1
ATOM 1454 C CA . GLY A 1 185 ? -1.373 -17.984 -7.57 1 98.88 185 GLY A CA 1
ATOM 1455 C C . GLY A 1 185 ? -2.664 -18.219 -6.812 1 98.88 185 GLY A C 1
ATOM 1456 O O . GLY A 1 185 ? -2.709 -18.078 -5.59 1 98.88 185 GLY A O 1
ATOM 1457 N N . ASP A 1 186 ? -3.693 -18.5 -7.547 1 98.94 186 ASP A N 1
ATOM 1458 C CA . ASP A 1 186 ? -4.977 -19 -7.078 1 98.94 186 ASP A CA 1
ATOM 1459 C C . ASP A 1 186 ? -4.996 -20.531 -7.082 1 98.94 186 ASP A C 1
ATOM 1461 O O . ASP A 1 186 ? -5.047 -21.156 -8.148 1 98.94 186 ASP A O 1
ATOM 1465 N N . PHE A 1 187 ? -5.074 -21.094 -5.898 1 98.75 187 PHE A N 1
ATOM 1466 C CA . PHE A 1 187 ? -4.934 -22.547 -5.77 1 98.75 187 PHE A CA 1
ATOM 1467 C C . PHE A 1 187 ? -6.301 -23.219 -5.793 1 98.75 187 PHE A C 1
ATOM 1469 O O . PHE A 1 187 ? -6.387 -24.453 -5.879 1 98.75 187 PHE A O 1
ATOM 1476 N N . ASN A 1 188 ? -7.371 -22.422 -5.754 1 98.12 188 ASN A N 1
ATOM 1477 C CA . ASN A 1 188 ? -8.703 -23 -5.586 1 98.12 188 ASN A CA 1
ATOM 1478 C C . ASN A 1 188 ? -8.727 -24.047 -4.473 1 98.12 188 ASN A C 1
ATOM 1480 O O . ASN A 1 188 ? -9.375 -25.078 -4.605 1 98.12 188 ASN A O 1
ATOM 1484 N N . SER A 1 189 ? -7.906 -23.859 -3.508 1 97.06 189 SER A N 1
ATOM 1485 C CA . SER A 1 189 ? -7.723 -24.781 -2.389 1 97.06 189 SER A CA 1
ATOM 1486 C C . SER A 1 189 ? -7.535 -24.016 -1.078 1 97.06 189 SER A C 1
ATOM 1488 O O . SER A 1 189 ? -6.738 -23.078 -1.006 1 97.06 189 SER A O 1
ATOM 1490 N N . LYS A 1 190 ? -8.305 -24.453 -0.076 1 97.19 190 LYS A N 1
ATOM 1491 C CA . LYS A 1 190 ? -8.055 -23.938 1.271 1 97.19 190 LYS A CA 1
ATOM 1492 C C . LYS A 1 190 ? -6.828 -24.609 1.891 1 97.19 190 LYS A C 1
ATOM 1494 O O . LYS A 1 190 ? -6.281 -25.562 1.324 1 97.19 190 LYS A O 1
ATOM 1499 N N . THR A 1 191 ? -6.371 -24.094 3.002 1 97.69 191 THR A N 1
ATOM 1500 C CA . THR A 1 191 ? -5.176 -24.594 3.664 1 97.69 191 THR A CA 1
ATOM 1501 C C . THR A 1 191 ? -5.387 -26.031 4.133 1 97.69 191 THR A C 1
ATOM 1503 O O . THR A 1 191 ? -4.422 -26.781 4.328 1 97.69 191 THR A O 1
ATOM 1506 N N . SER A 1 192 ? -6.621 -26.484 4.277 1 97.31 192 SER A N 1
ATOM 1507 C CA . SER A 1 192 ? -6.93 -27.828 4.73 1 97.31 192 SER A CA 1
ATOM 1508 C C . SER A 1 192 ? -6.973 -28.812 3.564 1 97.31 192 SER A C 1
ATOM 1510 O O . SER A 1 192 ? -7.027 -30.031 3.768 1 97.31 192 SER A O 1
ATOM 1512 N N . ASP A 1 193 ? -6.969 -28.328 2.367 1 97.44 193 ASP A N 1
ATOM 1513 C CA . ASP A 1 193 ? -7.113 -29.156 1.176 1 97.44 193 ASP A CA 1
ATOM 1514 C C . ASP A 1 193 ? -5.773 -29.75 0.755 1 97.44 193 ASP A C 1
ATOM 1516 O O . ASP A 1 193 ? -4.715 -29.203 1.078 1 97.44 193 ASP A O 1
ATOM 1520 N N . PRO A 1 194 ? -5.797 -30.828 -0.012 1 97.31 194 PRO A N 1
ATOM 1521 C CA . PRO A 1 194 ? -4.582 -31.562 -0.349 1 97.31 194 PRO A CA 1
ATOM 1522 C C . PRO A 1 194 ? -3.584 -30.734 -1.151 1 97.31 194 PRO A C 1
ATOM 1524 O O . PRO A 1 194 ? -2.371 -30.891 -0.985 1 97.31 194 PRO A O 1
ATOM 1527 N N . ALA A 1 195 ? -4.043 -29.906 -2.01 1 98.31 195 ALA A N 1
ATOM 1528 C CA . ALA A 1 195 ? -3.115 -29.141 -2.84 1 98.31 195 ALA A CA 1
ATOM 1529 C C . ALA A 1 195 ? -2.217 -28.25 -1.984 1 98.31 195 ALA A C 1
ATOM 1531 O O . ALA A 1 195 ? -0.997 -28.234 -2.166 1 98.31 195 ALA A O 1
ATOM 1532 N N . TYR A 1 196 ? -2.811 -27.484 -1.085 1 98.56 196 TYR A N 1
ATOM 1533 C CA . TYR A 1 196 ? -2.043 -26.656 -0.163 1 98.56 196 TYR A CA 1
ATOM 1534 C C . TYR A 1 196 ? -1.123 -27.5 0.702 1 98.56 196 TYR A C 1
ATOM 1536 O O . TYR A 1 196 ? 0.052 -27.172 0.881 1 98.56 196 TYR A O 1
ATOM 1544 N N . GLN A 1 197 ? -1.65 -28.594 1.203 1 98.44 197 GLN A N 1
ATOM 1545 C CA . GLN A 1 197 ? -0.885 -29.484 2.078 1 98.44 197 GLN A CA 1
ATOM 1546 C C . GLN A 1 197 ? 0.293 -30.109 1.336 1 98.44 197 GLN A C 1
ATOM 1548 O O . GLN A 1 197 ? 1.375 -30.266 1.904 1 98.44 197 GLN A O 1
ATOM 1553 N N . THR A 1 198 ? 0.062 -30.438 0.115 1 98.56 198 THR A N 1
ATOM 1554 C CA . THR A 1 198 ? 1.145 -30.969 -0.71 1 98.56 198 THR A CA 1
ATOM 1555 C C . THR A 1 198 ? 2.232 -29.906 -0.909 1 98.56 198 THR A C 1
ATOM 1557 O O . THR A 1 198 ? 3.42 -30.203 -0.746 1 98.56 198 THR A O 1
ATOM 1560 N N . MET A 1 199 ? 1.819 -28.688 -1.215 1 98.44 199 MET A N 1
ATOM 1561 C CA . MET A 1 199 ? 2.752 -27.594 -1.49 1 98.44 199 MET A CA 1
ATOM 1562 C C . MET A 1 199 ? 3.621 -27.312 -0.272 1 98.44 199 MET A C 1
ATOM 1564 O O . MET A 1 199 ? 4.816 -27.047 -0.408 1 98.44 199 MET A O 1
ATOM 1568 N N . THR A 1 200 ? 3.021 -27.406 0.913 1 97.75 200 THR A N 1
ATOM 1569 C CA . THR A 1 200 ? 3.701 -26.969 2.129 1 97.75 200 THR A CA 1
ATOM 1570 C C . THR A 1 200 ? 4.199 -28.172 2.928 1 97.75 200 THR A C 1
ATOM 1572 O O . THR A 1 200 ? 4.598 -28.031 4.086 1 97.75 200 THR A O 1
ATOM 1575 N N . ALA A 1 201 ? 4.156 -29.344 2.375 1 97.38 201 ALA A N 1
ATOM 1576 C CA . ALA A 1 201 ? 4.566 -30.547 3.104 1 97.38 201 ALA A CA 1
ATOM 1577 C C . ALA A 1 201 ? 6.016 -30.438 3.572 1 97.38 201 ALA A C 1
ATOM 1579 O O . ALA A 1 201 ? 6.844 -29.812 2.908 1 97.38 201 ALA A O 1
ATOM 1580 N N . PRO A 1 202 ? 6.277 -31.047 4.754 1 94.38 202 PRO A N 1
ATOM 1581 C CA . PRO A 1 202 ? 7.672 -31.078 5.211 1 94.38 202 PRO A CA 1
ATOM 1582 C C . PRO A 1 202 ? 8.633 -31.594 4.141 1 94.38 202 PRO A C 1
ATOM 1584 O O . PRO A 1 202 ? 8.312 -32.562 3.439 1 94.38 202 PRO A O 1
ATOM 1587 N N . GLY A 1 203 ? 9.719 -30.984 3.938 1 93.56 203 GLY A N 1
ATOM 1588 C CA . GLY A 1 203 ? 10.742 -31.453 3.018 1 93.56 203 GLY A CA 1
ATOM 1589 C C . GLY A 1 203 ? 10.68 -30.766 1.66 1 93.56 203 GLY A C 1
ATOM 1590 O O . GLY A 1 203 ? 11.641 -30.812 0.895 1 93.56 203 GLY A O 1
ATOM 1591 N N . THR A 1 204 ? 9.477 -30.172 1.282 1 94.81 204 THR A N 1
ATOM 1592 C CA . THR A 1 204 ? 9.352 -29.531 -0.023 1 94.81 204 THR A CA 1
ATOM 1593 C C . THR A 1 204 ? 10.148 -28.234 -0.067 1 94.81 204 THR A C 1
ATOM 1595 O O . THR A 1 204 ? 10.539 -27.781 -1.144 1 94.81 204 THR A O 1
ATOM 1598 N N . GLY A 1 205 ? 10.305 -27.609 1.092 1 94.62 205 GLY A N 1
ATOM 1599 C CA . GLY A 1 205 ? 10.977 -26.328 1.19 1 94.62 205 GLY A CA 1
ATOM 1600 C C . GLY A 1 205 ? 10.078 -25.156 0.841 1 94.62 205 GLY A C 1
ATOM 1601 O O . GLY A 1 205 ? 10.484 -24 0.953 1 94.62 205 GLY A O 1
ATOM 1602 N N . MET A 1 206 ? 8.875 -25.422 0.377 1 97.44 206 MET A N 1
ATOM 1603 C CA . MET A 1 206 ? 7.926 -24.375 0.04 1 97.44 206 MET A CA 1
ATOM 1604 C C . MET A 1 206 ? 7.168 -23.906 1.279 1 97.44 206 MET A C 1
ATOM 1606 O O . MET A 1 206 ? 6.684 -24.734 2.061 1 97.44 206 MET A O 1
ATOM 1610 N N . THR A 1 207 ? 7.117 -22.594 1.479 1 98.12 207 THR A N 1
ATOM 1611 C CA . THR A 1 207 ? 6.461 -22.031 2.65 1 98.12 207 THR A CA 1
ATOM 1612 C C . THR A 1 207 ? 5.473 -20.938 2.236 1 98.12 207 THR A C 1
ATOM 1614 O O . THR A 1 207 ? 5.77 -20.125 1.359 1 98.12 207 THR A O 1
ATOM 1617 N N . ASP A 1 208 ? 4.27 -21.016 2.773 1 98.5 208 ASP A N 1
ATOM 1618 C CA . ASP A 1 208 ? 3.297 -19.938 2.668 1 98.5 208 ASP A CA 1
ATOM 1619 C C . ASP A 1 208 ? 3.781 -18.688 3.408 1 98.5 208 ASP A C 1
ATOM 1621 O O . ASP A 1 208 ? 3.846 -18.672 4.641 1 98.5 208 ASP A O 1
ATOM 1625 N N . ILE A 1 209 ? 4.043 -17.625 2.699 1 98.56 209 ILE A N 1
ATOM 1626 C CA . ILE A 1 209 ? 4.688 -16.438 3.264 1 98.56 209 ILE A CA 1
ATOM 1627 C C . ILE A 1 209 ? 3.832 -15.883 4.398 1 98.56 209 ILE A C 1
ATOM 1629 O O . ILE A 1 209 ? 4.359 -15.391 5.398 1 98.56 209 ILE A O 1
ATOM 1633 N N . ALA A 1 210 ? 2.492 -15.977 4.277 1 98.44 210 ALA A N 1
ATOM 1634 C CA . ALA A 1 210 ? 1.594 -15.492 5.32 1 98.44 210 ALA A CA 1
ATOM 1635 C C . ALA A 1 210 ? 1.956 -16.094 6.68 1 98.44 210 ALA A C 1
ATOM 1637 O O . ALA A 1 210 ? 1.831 -15.43 7.711 1 98.44 210 ALA A O 1
ATOM 1638 N N . THR A 1 211 ? 2.439 -17.344 6.668 1 97.69 211 THR A N 1
ATOM 1639 C CA . THR A 1 211 ? 2.695 -18.047 7.922 1 97.69 211 THR A CA 1
ATOM 1640 C C . THR A 1 211 ? 4 -17.562 8.547 1 97.69 211 THR A C 1
ATOM 1642 O O . THR A 1 211 ? 4.293 -17.891 9.703 1 97.69 211 THR A O 1
ATOM 1645 N N . LEU A 1 212 ? 4.805 -16.797 7.824 1 97.31 212 LEU A N 1
ATOM 1646 C CA . LEU A 1 212 ? 6.094 -16.297 8.305 1 97.31 212 LEU A CA 1
ATOM 1647 C C . LEU A 1 212 ? 5.938 -14.938 8.977 1 97.31 212 LEU A C 1
ATOM 1649 O O . LEU A 1 212 ? 6.895 -14.414 9.547 1 97.31 212 LEU A O 1
ATOM 1653 N N . ILE A 1 213 ? 4.77 -14.328 8.891 1 97.5 213 ILE A N 1
ATOM 1654 C CA . ILE A 1 213 ? 4.422 -13.062 9.523 1 97.5 213 ILE A CA 1
ATOM 1655 C C . ILE A 1 213 ? 3.389 -13.305 10.625 1 97.5 213 ILE A C 1
ATOM 1657 O O . ILE A 1 213 ? 2.352 -13.922 10.383 1 97.5 213 ILE A O 1
ATOM 1661 N N . PRO A 1 214 ? 3.635 -12.836 11.828 1 96.88 214 PRO A N 1
ATOM 1662 C CA . PRO A 1 214 ? 2.625 -13 12.875 1 96.88 214 PRO A CA 1
ATOM 1663 C C . PRO A 1 214 ? 1.255 -12.461 12.469 1 96.88 214 PRO A C 1
ATOM 1665 O O . PRO A 1 214 ? 1.168 -11.422 11.812 1 96.88 214 PRO A O 1
ATOM 1668 N N . GLU A 1 215 ? 0.219 -13.172 12.883 1 95.38 215 GLU A N 1
ATOM 1669 C CA . GLU A 1 215 ? -1.145 -12.844 12.477 1 95.38 215 GLU A CA 1
ATOM 1670 C C . GLU A 1 215 ? -1.464 -11.375 12.773 1 95.38 215 GLU A C 1
ATOM 1672 O O . GLU A 1 215 ? -2.035 -10.688 11.93 1 95.38 215 GLU A O 1
ATOM 1677 N N . GLY A 1 216 ? -1.062 -10.906 13.914 1 94.75 216 GLY A N 1
ATOM 1678 C CA . GLY A 1 216 ? -1.351 -9.539 14.312 1 94.75 216 GLY A CA 1
ATOM 1679 C C . GLY A 1 216 ? -0.543 -8.508 13.547 1 94.75 216 GLY A C 1
ATOM 1680 O O . GLY A 1 216 ? -0.773 -7.305 13.688 1 94.75 216 GLY A O 1
ATOM 1681 N N . ARG A 1 217 ? 0.358 -8.961 12.609 1 97.19 217 ARG A N 1
ATOM 1682 C CA . ARG A 1 217 ? 1.212 -8.055 11.859 1 97.19 217 ARG A CA 1
ATOM 1683 C C . ARG A 1 217 ? 0.938 -8.156 10.359 1 97.19 217 ARG A C 1
ATOM 1685 O O . ARG A 1 217 ? 1.679 -7.602 9.547 1 97.19 217 ARG A O 1
ATOM 1692 N N . ARG A 1 218 ? -0.081 -8.906 10.039 1 98.38 218 ARG A N 1
ATOM 1693 C CA . ARG A 1 218 ? -0.509 -8.984 8.641 1 98.38 218 ARG A CA 1
ATOM 1694 C C . ARG A 1 218 ? -1.485 -7.863 8.305 1 98.38 218 ARG A C 1
ATOM 1696 O O . ARG A 1 218 ? -2.412 -7.59 9.07 1 98.38 218 ARG A O 1
ATOM 1703 N N . TYR A 1 219 ? -1.303 -7.266 7.219 1 98.69 219 TYR A N 1
ATOM 1704 C CA . TYR A 1 219 ? -2.092 -6.098 6.848 1 98.69 219 TYR A CA 1
ATOM 1705 C C . TYR A 1 219 ? -3.309 -6.5 6.023 1 98.69 219 TYR A C 1
ATOM 1707 O O . TYR A 1 219 ? -3.197 -7.293 5.09 1 98.69 219 TYR A O 1
ATOM 1715 N N . GLY A 1 220 ? -4.371 -5.844 6.297 1 98.5 220 GLY A N 1
ATOM 1716 C CA . GLY A 1 220 ? -5.535 -5.891 5.426 1 98.5 220 GLY A CA 1
ATOM 1717 C C . GLY A 1 220 ? -6.465 -7.051 5.73 1 98.5 220 GLY A C 1
ATOM 1718 O O . GLY A 1 220 ? -6.832 -7.27 6.887 1 98.5 220 GLY A O 1
ATOM 1719 N N . ASN A 1 221 ? -6.934 -7.684 4.719 1 98.75 221 ASN A N 1
ATOM 1720 C CA . ASN A 1 221 ? -7.926 -8.75 4.805 1 98.75 221 ASN A CA 1
ATOM 1721 C C . ASN A 1 221 ? -7.266 -10.109 5.023 1 98.75 221 ASN A C 1
ATOM 1723 O O . ASN A 1 221 ? -6.039 -10.227 4.992 1 98.75 221 ASN A O 1
ATOM 1727 N N . GLU A 1 222 ? -8.086 -11.078 5.344 1 97.81 222 GLU A N 1
ATOM 1728 C CA . GLU A 1 222 ? -7.664 -12.477 5.418 1 97.81 222 GLU A CA 1
ATOM 1729 C C . GLU A 1 222 ? -8.141 -13.266 4.203 1 97.81 222 GLU A C 1
ATOM 1731 O O . GLU A 1 222 ? -7.387 -14.055 3.633 1 97.81 222 GLU A O 1
ATOM 1736 N N . LEU A 1 223 ? -9.383 -12.977 3.865 1 98.38 223 LEU A N 1
ATOM 1737 C CA . LEU A 1 223 ? -9.984 -13.648 2.717 1 98.38 223 LEU A CA 1
ATOM 1738 C C . LEU A 1 223 ? -9.484 -13.039 1.41 1 98.38 223 LEU A C 1
ATOM 1740 O O . LEU A 1 223 ? -9.297 -11.82 1.319 1 98.38 223 LEU A O 1
ATOM 1744 N N . THR A 1 224 ? -9.25 -13.898 0.408 1 98.81 224 THR A N 1
ATOM 1745 C CA . THR A 1 224 ? -8.742 -13.414 -0.871 1 98.81 224 THR A CA 1
ATOM 1746 C C . THR A 1 224 ? -9.82 -13.5 -1.948 1 98.81 224 THR A C 1
ATOM 1748 O O . THR A 1 224 ? -9.859 -12.68 -2.865 1 98.81 224 THR A O 1
ATOM 1751 N N . TYR A 1 225 ? -10.664 -14.508 -1.892 1 98.5 225 TYR A N 1
ATOM 1752 C CA . TYR A 1 225 ? -11.82 -14.664 -2.764 1 98.5 225 TYR A CA 1
ATOM 1753 C C . TYR A 1 225 ? -13.078 -14.117 -2.107 1 98.5 225 TYR A C 1
ATOM 1755 O O . TYR A 1 225 ? -13.445 -14.523 -1.003 1 98.5 225 TYR A O 1
ATOM 1763 N N . THR A 1 226 ? -13.781 -13.203 -2.818 1 96.88 226 THR A N 1
ATOM 1764 C CA . THR A 1 226 ? -14.922 -12.516 -2.221 1 96.88 226 THR A CA 1
ATOM 1765 C C . THR A 1 226 ? -16.203 -12.867 -2.961 1 96.88 226 THR A C 1
ATOM 1767 O O . THR A 1 226 ? -17.312 -12.547 -2.494 1 96.88 226 THR A O 1
ATOM 1770 N N . SER A 1 227 ? -16.156 -13.398 -4.102 1 94.88 227 SER A N 1
ATOM 1771 C CA . SER A 1 227 ? -17.281 -13.789 -4.945 1 94.88 227 SER A CA 1
ATOM 1772 C C . SER A 1 227 ? -18.141 -12.586 -5.316 1 94.88 227 SER A C 1
ATOM 1774 O O . SER A 1 227 ? -19.375 -12.695 -5.422 1 94.88 227 SER A O 1
ATOM 1776 N N . PHE A 1 228 ? -17.562 -11.398 -5.375 1 96.44 228 PHE A N 1
ATOM 1777 C CA . PHE A 1 228 ? -18.297 -10.164 -5.629 1 96.44 228 PHE A CA 1
ATOM 1778 C C . PHE A 1 228 ? -19.438 -10 -4.637 1 96.44 228 PHE A C 1
ATOM 1780 O O . PHE A 1 228 ? -20.5 -9.469 -4.984 1 96.44 228 PHE A O 1
ATOM 1787 N N . ASP A 1 229 ? -19.312 -10.625 -3.521 1 93.25 229 ASP A N 1
ATOM 1788 C CA . ASP A 1 229 ? -20.297 -10.578 -2.439 1 93.25 229 ASP A CA 1
ATOM 1789 C C . ASP A 1 229 ? -21.578 -11.289 -2.838 1 93.25 229 ASP A C 1
ATOM 1791 O O . ASP A 1 229 ? -22.672 -10.852 -2.477 1 93.25 229 ASP A O 1
ATOM 1795 N N . GLN A 1 230 ? -21.438 -12.242 -3.645 1 92.12 230 GLN A N 1
ATOM 1796 C CA . GLN A 1 230 ? -22.609 -13.055 -3.965 1 92.12 230 GLN A CA 1
ATOM 1797 C C . GLN A 1 230 ? -23.062 -13.875 -2.762 1 92.12 230 GLN A C 1
ATOM 1799 O O . GLN A 1 230 ? -22.266 -14.609 -2.178 1 92.12 230 GLN A O 1
ATOM 1804 N N . PRO A 1 231 ? -24.281 -13.789 -2.432 1 88.5 231 PRO A N 1
ATOM 1805 C CA . PRO A 1 231 ? -24.766 -14.391 -1.185 1 88.5 231 PRO A CA 1
ATOM 1806 C C . PRO A 1 231 ? -24.688 -15.914 -1.191 1 88.5 231 PRO A C 1
ATOM 1808 O O . PRO A 1 231 ? -24.625 -16.531 -0.129 1 88.5 231 PRO A O 1
ATOM 1811 N N . ASP A 1 232 ? -24.672 -16.516 -2.303 1 88.88 232 ASP A N 1
ATOM 1812 C CA . ASP A 1 232 ? -24.688 -17.969 -2.391 1 88.88 232 ASP A CA 1
ATOM 1813 C C . ASP A 1 232 ? -23.281 -18.547 -2.447 1 88.88 232 ASP A C 1
ATOM 1815 O O . ASP A 1 232 ? -23.109 -19.75 -2.617 1 88.88 232 ASP A O 1
ATOM 1819 N N . GLN A 1 233 ? -22.328 -17.688 -2.35 1 90.25 233 GLN A N 1
ATOM 1820 C CA . GLN A 1 233 ? -20.938 -18.125 -2.363 1 90.25 233 GLN A CA 1
ATOM 1821 C C . GLN A 1 233 ? -20.25 -17.781 -1.052 1 90.25 233 GLN A C 1
ATOM 1823 O O . GLN A 1 233 ? -20.516 -16.75 -0.451 1 90.25 233 GLN A O 1
ATOM 1828 N N . GLU A 1 234 ? -19.375 -18.656 -0.698 1 92.06 234 GLU A N 1
ATOM 1829 C CA . GLU A 1 234 ? -18.625 -18.453 0.539 1 92.06 234 GLU A CA 1
ATOM 1830 C C . GLU A 1 234 ? -17.25 -17.875 0.26 1 92.06 234 GLU A C 1
ATOM 1832 O O . GLU A 1 234 ? -16.453 -18.469 -0.478 1 92.06 234 GLU A O 1
ATOM 1837 N N . PRO A 1 235 ? -16.922 -16.719 0.822 1 95.56 235 PRO A N 1
ATOM 1838 C CA . PRO A 1 235 ? -15.555 -16.203 0.708 1 95.56 235 PRO A CA 1
ATOM 1839 C C . PRO A 1 235 ? -14.516 -17.141 1.328 1 95.56 235 PRO A C 1
ATOM 1841 O O . PRO A 1 235 ? -14.812 -17.844 2.299 1 95.56 235 PRO A O 1
ATOM 1844 N N . LYS A 1 236 ? -13.289 -17.203 0.725 1 97.38 236 LYS A N 1
ATOM 1845 C CA . LYS A 1 236 ? -12.227 -18.109 1.147 1 97.38 236 LYS A CA 1
ATOM 1846 C C . LYS A 1 236 ? -10.852 -17.5 0.874 1 97.38 236 LYS A C 1
ATOM 1848 O O . LYS A 1 236 ? -10.719 -16.594 0.06 1 97.38 236 LYS A O 1
ATOM 1853 N N . ARG A 1 237 ? -9.945 -17.969 1.692 1 98.56 237 ARG A N 1
ATOM 1854 C CA . ARG A 1 237 ? -8.555 -17.703 1.347 1 98.56 237 ARG A CA 1
ATOM 1855 C C . ARG A 1 237 ? -8 -18.812 0.446 1 98.56 237 ARG A C 1
ATOM 1857 O O . ARG A 1 237 ? -7.746 -19.922 0.902 1 98.56 237 ARG A O 1
ATOM 1864 N N . ILE A 1 238 ? -7.785 -18.453 -0.887 1 98.81 238 ILE A N 1
ATOM 1865 C CA . ILE A 1 238 ? -7.348 -19.484 -1.814 1 98.81 238 ILE A CA 1
ATOM 1866 C C . ILE A 1 238 ? -6.242 -18.953 -2.717 1 98.81 238 ILE A C 1
ATOM 1868 O O . ILE A 1 238 ? -5.754 -19.656 -3.604 1 98.81 238 ILE A O 1
ATOM 1872 N N . ASP A 1 239 ? -5.863 -17.672 -2.572 1 98.94 239 ASP A N 1
ATOM 1873 C CA . ASP A 1 239 ? -4.711 -17.078 -3.236 1 98.94 239 ASP A CA 1
ATOM 1874 C C . ASP A 1 239 ? -3.512 -17 -2.293 1 98.94 239 ASP A C 1
ATOM 1876 O O . ASP A 1 239 ? -3.643 -16.562 -1.148 1 98.94 239 ASP A O 1
ATOM 1880 N N . PHE A 1 240 ? -2.338 -17.438 -2.797 1 98.94 240 PHE A N 1
ATOM 1881 C CA . PHE A 1 240 ? -1.194 -17.578 -1.904 1 98.94 240 PHE A CA 1
ATOM 1882 C C . PHE A 1 240 ? 0.073 -17.031 -2.561 1 98.94 240 PHE A C 1
ATOM 1884 O O . PHE A 1 240 ? 0.204 -17.062 -3.785 1 98.94 240 PHE A O 1
ATOM 1891 N N . LEU A 1 241 ? 0.929 -16.531 -1.743 1 98.94 241 LEU A N 1
ATOM 1892 C CA . LEU A 1 241 ? 2.336 -16.312 -2.064 1 98.94 241 LEU A CA 1
ATOM 1893 C C . LEU A 1 241 ? 3.223 -17.312 -1.322 1 98.94 241 LEU A C 1
ATOM 1895 O O . LEU A 1 241 ? 3.213 -17.359 -0.09 1 98.94 241 LEU A O 1
ATOM 1899 N N . PHE A 1 242 ? 3.93 -18.125 -2.057 1 98.81 242 PHE A N 1
ATOM 1900 C CA . PHE A 1 242 ? 4.863 -19.109 -1.501 1 98.81 242 PHE A CA 1
ATOM 1901 C C . PHE A 1 242 ? 6.301 -18.719 -1.814 1 98.81 242 PHE A C 1
ATOM 1903 O O . PHE A 1 242 ? 6.559 -18.016 -2.789 1 98.81 242 PHE A O 1
ATOM 1910 N N . VAL A 1 243 ? 7.16 -19.188 -1 1 98.25 243 VAL A N 1
ATOM 1911 C CA . VAL A 1 243 ? 8.586 -19.031 -1.248 1 98.25 243 VAL A CA 1
ATOM 1912 C C . VAL A 1 243 ? 9.312 -20.344 -0.931 1 98.25 243 VAL A C 1
ATOM 1914 O O . VAL A 1 243 ? 8.969 -21.031 0.034 1 98.25 243 VAL A O 1
ATOM 1917 N N . LYS A 1 244 ? 10.211 -20.719 -1.782 1 95.56 244 LYS A N 1
ATOM 1918 C CA . LYS A 1 244 ? 11.078 -21.859 -1.528 1 95.56 244 LYS A CA 1
ATOM 1919 C C . LYS A 1 244 ? 12.438 -21.422 -1.014 1 95.56 244 LYS A C 1
ATOM 1921 O O . LYS A 1 244 ? 13.102 -20.578 -1.631 1 95.56 244 LYS A O 1
ATOM 1926 N N . ASP A 1 245 ? 12.859 -22 0.162 1 83.5 245 ASP A N 1
ATOM 1927 C CA . ASP A 1 245 ? 14.102 -21.75 0.887 1 83.5 245 ASP A CA 1
ATOM 1928 C C . ASP A 1 245 ? 14.094 -20.359 1.526 1 83.5 245 ASP A C 1
ATOM 1930 O O . ASP A 1 245 ? 14.516 -19.391 0.907 1 83.5 245 ASP A O 1
ATOM 1934 N N . THR A 1 246 ? 13.875 -20.266 2.746 1 83.44 246 THR A N 1
ATOM 1935 C CA . THR A 1 246 ? 13.672 -19.047 3.523 1 83.44 246 THR A CA 1
ATOM 1936 C C . THR A 1 246 ? 14.969 -18.609 4.195 1 83.44 246 THR A C 1
ATOM 1938 O O . THR A 1 246 ? 15.039 -17.531 4.777 1 83.44 246 THR A O 1
ATOM 1941 N N . SER A 1 247 ? 15.953 -19.422 4.188 1 80.38 247 SER A N 1
ATOM 1942 C CA . SER A 1 247 ? 17.078 -19.266 5.102 1 80.38 247 SER A CA 1
ATOM 1943 C C . SER A 1 247 ? 17.703 -17.891 4.992 1 80.38 247 SER A C 1
ATOM 1945 O O . SER A 1 247 ? 18.078 -17.281 6 1 80.38 247 SER A O 1
ATOM 1947 N N . ALA A 1 248 ? 17.797 -17.266 3.807 1 88.31 248 ALA A N 1
ATOM 1948 C CA . ALA A 1 248 ? 18.484 -15.977 3.707 1 88.31 248 ALA A CA 1
ATOM 1949 C C . ALA A 1 248 ? 17.531 -14.859 3.318 1 88.31 248 ALA A C 1
ATOM 1951 O O . ALA A 1 248 ? 17.938 -13.852 2.746 1 88.31 248 ALA A O 1
ATOM 1952 N N . ILE A 1 249 ? 16.297 -15.062 3.76 1 95.19 249 ILE A N 1
ATOM 1953 C CA . ILE A 1 249 ? 15.289 -14.07 3.404 1 95.19 249 ILE A CA 1
ATOM 1954 C C . ILE A 1 249 ? 14.711 -13.445 4.672 1 95.19 249 ILE A C 1
ATOM 1956 O O . ILE A 1 249 ? 14.359 -14.156 5.617 1 95.19 249 ILE A O 1
ATOM 1960 N N . LYS A 1 250 ? 14.734 -12.133 4.801 1 96.19 250 LYS A N 1
ATOM 1961 C CA . LYS A 1 250 ? 14.031 -11.422 5.863 1 96.19 250 LYS A CA 1
ATOM 1962 C C . LYS A 1 250 ? 12.633 -11 5.406 1 96.19 250 LYS A C 1
ATOM 1964 O O . LYS A 1 250 ? 12.492 -10.219 4.469 1 96.19 250 LYS A O 1
ATOM 1969 N N . PHE A 1 251 ? 11.633 -11.547 6.027 1 97.38 251 PHE A N 1
ATOM 1970 C CA . PHE A 1 251 ? 10.258 -11.219 5.691 1 97.38 251 PHE A CA 1
ATOM 1971 C C . PHE A 1 251 ? 9.789 -9.984 6.457 1 97.38 251 PHE A C 1
ATOM 1973 O O . PHE A 1 251 ? 9.914 -9.922 7.68 1 97.38 251 PHE A O 1
ATOM 1980 N N . LEU A 1 252 ? 9.234 -9 5.715 1 97.19 252 LEU A N 1
ATOM 1981 C CA . LEU A 1 252 ? 8.93 -7.703 6.316 1 97.19 252 LEU A CA 1
ATOM 1982 C C . LEU A 1 252 ? 7.43 -7.535 6.52 1 97.19 252 LEU A C 1
ATOM 1984 O O . LEU A 1 252 ? 6.98 -7.172 7.609 1 97.19 252 LEU A O 1
ATOM 1988 N N . THR A 1 253 ? 6.68 -7.699 5.473 1 98.56 253 THR A N 1
ATOM 1989 C CA . THR A 1 253 ? 5.234 -7.516 5.566 1 98.56 253 THR A CA 1
ATOM 1990 C C . THR A 1 253 ? 4.5 -8.547 4.715 1 98.56 253 THR A C 1
ATOM 1992 O O . THR A 1 253 ? 5.105 -9.195 3.863 1 98.56 253 THR A O 1
ATOM 1995 N N . TYR A 1 254 ? 3.32 -8.758 5 1 98.81 254 TYR A N 1
ATOM 1996 C CA . TYR A 1 254 ? 2.322 -9.508 4.246 1 98.81 254 TYR A CA 1
ATOM 1997 C C . TYR A 1 254 ? 0.953 -8.844 4.344 1 98.81 254 TYR A C 1
ATOM 1999 O O . TYR A 1 254 ? 0.562 -8.375 5.414 1 98.81 254 TYR A O 1
ATOM 2007 N N . GLY A 1 255 ? 0.272 -8.742 3.195 1 98.81 255 GLY A N 1
ATOM 2008 C CA . GLY A 1 255 ? -1.048 -8.141 3.248 1 98.81 255 GLY A CA 1
ATOM 2009 C C . GLY A 1 255 ? -1.967 -8.609 2.137 1 98.81 255 GLY A C 1
ATOM 2010 O O . GLY A 1 255 ? -1.505 -8.945 1.044 1 98.81 255 GLY A O 1
ATOM 2011 N N . VAL A 1 256 ? -3.27 -8.672 2.436 1 98.94 256 VAL A N 1
ATOM 2012 C CA . VAL A 1 256 ? -4.344 -8.844 1.466 1 98.94 256 VAL A CA 1
ATOM 2013 C C . VAL A 1 256 ? -5.117 -7.535 1.313 1 98.94 256 VAL A C 1
ATOM 2015 O O . VAL A 1 256 ? -5.773 -7.078 2.254 1 98.94 256 VAL A O 1
ATOM 2018 N N . LEU A 1 257 ? -5.09 -6.957 0.17 1 98.88 257 LEU A N 1
ATOM 2019 C CA . LEU A 1 257 ? -5.547 -5.59 -0.052 1 98.88 257 LEU A CA 1
ATOM 2020 C C . LEU A 1 257 ? -7.066 -5.543 -0.188 1 98.88 257 LEU A C 1
ATOM 2022 O O . LEU A 1 257 ? -7.699 -6.559 -0.47 1 98.88 257 LEU A O 1
ATOM 2026 N N . ALA A 1 258 ? -7.676 -4.367 0.05 1 98.69 258 ALA A N 1
ATOM 2027 C CA . ALA A 1 258 ? -9.07 -4.117 -0.322 1 98.69 258 ALA A CA 1
ATOM 2028 C C . ALA A 1 258 ? -9.234 -4.09 -1.838 1 98.69 258 ALA A C 1
ATOM 2030 O O . ALA A 1 258 ? -8.328 -3.662 -2.561 1 98.69 258 ALA A O 1
ATOM 2031 N N . ASN A 1 259 ? -10.422 -4.535 -2.309 1 98.31 259 ASN A N 1
ATOM 2032 C CA . ASN A 1 259 ? -10.641 -4.527 -3.752 1 98.31 259 ASN A CA 1
ATOM 2033 C C . ASN A 1 259 ? -11.922 -3.785 -4.125 1 98.31 259 ASN A C 1
ATOM 2035 O O . ASN A 1 259 ? -12.453 -3.975 -5.215 1 98.31 259 ASN A O 1
ATOM 2039 N N . ARG A 1 260 ? -12.484 -3.08 -3.238 1 98.25 260 ARG A N 1
ATOM 2040 C CA . ARG A 1 260 ? -13.641 -2.213 -3.424 1 98.25 260 ARG A CA 1
ATOM 2041 C C . ARG A 1 260 ? -13.523 -0.957 -2.566 1 98.25 260 ARG A C 1
ATOM 2043 O O . ARG A 1 260 ? -13.094 -1.022 -1.415 1 98.25 260 ARG A O 1
ATOM 2050 N N . PHE A 1 261 ? -13.984 0.169 -3.131 1 98.25 261 PHE A N 1
ATOM 2051 C CA . PHE A 1 261 ? -13.812 1.461 -2.477 1 98.25 261 PHE A CA 1
ATOM 2052 C C . PHE A 1 261 ? -15.086 2.295 -2.574 1 98.25 261 PHE A C 1
ATOM 2054 O O . PHE A 1 261 ? -16.188 1.749 -2.652 1 98.25 261 PHE A O 1
ATOM 2061 N N . ASP A 1 262 ? -14.977 3.602 -2.455 1 97.44 262 ASP A N 1
ATOM 2062 C CA . ASP A 1 262 ? -16.141 4.473 -2.34 1 97.44 262 ASP A CA 1
ATOM 2063 C C . ASP A 1 262 ? -17.047 4.336 -3.559 1 97.44 262 ASP A C 1
ATOM 2065 O O . ASP A 1 262 ? -18.266 4.473 -3.447 1 97.44 262 ASP A O 1
ATOM 2069 N N . ASP A 1 263 ? -16.531 4.047 -4.723 1 96.94 263 ASP A N 1
ATOM 2070 C CA . ASP A 1 263 ? -17.312 4.008 -5.949 1 96.94 263 ASP A CA 1
ATOM 2071 C C . ASP A 1 263 ? -18.109 2.709 -6.047 1 96.94 263 ASP A C 1
ATOM 2073 O O . ASP A 1 263 ? -18.938 2.549 -6.945 1 96.94 263 ASP A O 1
ATOM 2077 N N . GLY A 1 264 ? -17.797 1.751 -5.203 1 97.19 264 GLY A N 1
ATOM 2078 C CA . GLY A 1 264 ? -18.562 0.523 -5.098 1 97.19 264 GLY A CA 1
ATOM 2079 C C . GLY A 1 264 ? -18.141 -0.534 -6.102 1 97.19 264 GLY A C 1
ATOM 2080 O O . GLY A 1 264 ? -18.703 -1.637 -6.113 1 97.19 264 GLY A O 1
ATOM 2081 N N . VAL A 1 265 ? -17.125 -0.247 -6.934 1 97.94 265 VAL A N 1
ATOM 2082 C CA . VAL A 1 265 ? -16.719 -1.16 -8 1 97.94 265 VAL A CA 1
ATOM 2083 C C . VAL A 1 265 ? -15.695 -2.158 -7.469 1 97.94 265 VAL A C 1
ATOM 2085 O O . VAL A 1 265 ? -14.656 -1.765 -6.922 1 97.94 265 VAL A O 1
ATOM 2088 N N . PHE A 1 266 ? -16 -3.467 -7.574 1 98.44 266 PHE A N 1
ATOM 2089 C CA . PHE A 1 266 ? -15.008 -4.496 -7.289 1 98.44 266 PHE A CA 1
ATOM 2090 C C . PHE A 1 266 ? -13.938 -4.523 -8.375 1 98.44 266 PHE A C 1
ATOM 2092 O O . PHE A 1 266 ? -14.25 -4.551 -9.562 1 98.44 266 PHE A O 1
ATOM 2099 N N . LEU A 1 267 ? -12.703 -4.543 -7.961 1 98.75 267 LEU A N 1
ATOM 2100 C CA . LEU A 1 267 ? -11.617 -4.711 -8.922 1 98.75 267 LEU A CA 1
ATOM 2101 C C . LEU A 1 267 ? -11.641 -6.109 -9.523 1 98.75 267 LEU A C 1
ATOM 2103 O O . LEU A 1 267 ? -11.312 -6.285 -10.703 1 98.75 267 LEU A O 1
ATOM 2107 N N . SER A 1 268 ? -11.945 -7.094 -8.797 1 98.75 268 SER A N 1
ATOM 2108 C CA . SER A 1 268 ? -12.016 -8.523 -9.07 1 98.75 268 SER A CA 1
ATOM 2109 C C . SER A 1 268 ? -12.812 -9.258 -8 1 98.75 268 SER A C 1
ATOM 2111 O O . SER A 1 268 ? -13.133 -8.68 -6.957 1 98.75 268 SER A O 1
ATOM 2113 N N . ASP A 1 269 ? -13.211 -10.484 -8.305 1 98.38 269 ASP A N 1
ATOM 2114 C CA . ASP A 1 269 ? -13.766 -11.32 -7.246 1 98.38 269 ASP A CA 1
ATOM 2115 C C . ASP A 1 269 ? -12.672 -11.82 -6.305 1 98.38 269 ASP A C 1
ATOM 2117 O O . ASP A 1 269 ? -12.961 -12.516 -5.324 1 98.38 269 ASP A O 1
ATOM 2121 N N . HIS A 1 270 ? -11.438 -11.57 -6.574 1 98.88 270 HIS A N 1
ATOM 2122 C CA . HIS A 1 270 ? -10.305 -11.844 -5.695 1 98.88 270 HIS A CA 1
ATOM 2123 C C . HIS A 1 270 ? -9.625 -10.547 -5.254 1 98.88 270 HIS A C 1
ATOM 2125 O O . HIS A 1 270 ? -9.875 -9.484 -5.828 1 98.88 270 HIS A O 1
ATOM 2131 N N . ARG A 1 271 ? -8.836 -10.641 -4.219 1 98.94 271 ARG A N 1
ATOM 2132 C CA . ARG A 1 271 ? -8.016 -9.555 -3.697 1 98.94 271 ARG A CA 1
ATOM 2133 C C . ARG A 1 271 ? -6.539 -9.805 -3.967 1 98.94 271 ARG A C 1
ATOM 2135 O O . ARG A 1 271 ? -6.074 -10.945 -3.908 1 98.94 271 ARG A O 1
ATOM 2142 N N . ALA A 1 272 ? -5.816 -8.711 -4.262 1 98.94 272 ALA A N 1
ATOM 2143 C CA . ALA A 1 272 ? -4.367 -8.812 -4.41 1 98.94 272 ALA A CA 1
ATOM 2144 C C . ALA A 1 272 ? -3.701 -9.148 -3.078 1 98.94 272 ALA A C 1
ATOM 2146 O O . ALA A 1 272 ? -4.094 -8.625 -2.033 1 98.94 272 ALA A O 1
ATOM 2147 N N . THR A 1 273 ? -2.779 -10.039 -3.113 1 98.94 273 THR A N 1
ATOM 2148 C CA . THR A 1 273 ? -1.924 -10.383 -1.984 1 98.94 273 THR A CA 1
ATOM 2149 C C . THR A 1 273 ? -0.499 -9.891 -2.213 1 98.94 273 THR A C 1
ATOM 2151 O O . THR A 1 273 ? 0.06 -10.07 -3.297 1 98.94 273 THR A O 1
ATOM 2154 N N . VAL A 1 274 ? 0.054 -9.219 -1.213 1 98.94 274 VAL A N 1
ATOM 2155 C CA . VAL A 1 274 ? 1.348 -8.555 -1.35 1 98.94 274 VAL A CA 1
ATOM 2156 C C . VAL A 1 274 ? 2.268 -8.977 -0.206 1 98.94 274 VAL A C 1
ATOM 2158 O O . VAL A 1 274 ? 1.831 -9.086 0.942 1 98.94 274 VAL A O 1
ATOM 2161 N N . ALA A 1 275 ? 3.523 -9.219 -0.457 1 98.88 275 ALA A N 1
ATOM 2162 C CA . ALA A 1 275 ? 4.535 -9.484 0.563 1 98.88 275 ALA A CA 1
ATOM 2163 C C . ALA A 1 275 ? 5.828 -8.727 0.261 1 98.88 275 ALA A C 1
ATOM 2165 O O . ALA A 1 275 ? 6.246 -8.641 -0.896 1 98.88 275 ALA A O 1
ATOM 2166 N N . ASP A 1 276 ? 6.426 -8.18 1.274 1 98.56 276 ASP A N 1
ATOM 2167 C CA . ASP A 1 276 ? 7.73 -7.523 1.192 1 98.56 276 ASP A CA 1
ATOM 2168 C C . ASP A 1 276 ? 8.797 -8.336 1.922 1 98.56 276 ASP A C 1
ATOM 2170 O O . ASP A 1 276 ? 8.547 -8.859 3.008 1 98.56 276 ASP A O 1
ATOM 2174 N N . MET A 1 277 ? 9.953 -8.406 1.344 1 97.25 277 MET A N 1
ATOM 2175 C CA . MET A 1 277 ? 11.07 -9.117 1.951 1 97.25 277 MET A CA 1
ATOM 2176 C C . MET A 1 277 ? 12.398 -8.5 1.533 1 97.25 277 MET A C 1
ATOM 2178 O O . MET A 1 277 ? 12.445 -7.66 0.634 1 97.25 277 MET A O 1
ATOM 2182 N N . GLU A 1 278 ? 13.43 -8.836 2.24 1 96.12 278 GLU A N 1
ATOM 2183 C CA . GLU A 1 278 ? 14.812 -8.594 1.845 1 96.12 278 GLU A CA 1
ATOM 2184 C C . GLU A 1 278 ? 15.508 -9.891 1.44 1 96.12 278 GLU A C 1
ATOM 2186 O O . GLU A 1 278 ? 15.594 -10.828 2.236 1 96.12 278 GLU A O 1
ATOM 2191 N N . ILE A 1 279 ? 15.961 -9.898 0.199 1 94.56 279 ILE A N 1
ATOM 2192 C CA . ILE A 1 279 ? 16.641 -11.102 -0.27 1 94.56 279 ILE A CA 1
ATOM 2193 C C . ILE A 1 279 ? 18.141 -10.852 -0.369 1 94.56 279 ILE A C 1
ATOM 2195 O O . ILE A 1 279 ? 18.578 -9.703 -0.493 1 94.56 279 ILE A O 1
ATOM 2199 N N . PRO A 1 280 ? 18.922 -11.883 -0.261 1 87.88 280 PRO A N 1
ATOM 2200 C CA . PRO A 1 280 ? 20.375 -11.711 -0.276 1 87.88 280 PRO A CA 1
ATOM 2201 C C . PRO A 1 280 ? 20.891 -11.258 -1.637 1 87.88 280 PRO A C 1
ATOM 2203 O O . PRO A 1 280 ? 20.359 -11.648 -2.674 1 87.88 280 PRO A O 1
ATOM 2206 N N . VAL A 1 281 ? 21.891 -10.344 -1.558 1 84.19 281 VAL A N 1
ATOM 2207 C CA . VAL A 1 281 ? 22.609 -9.922 -2.76 1 84.19 281 VAL A CA 1
ATOM 2208 C C . VAL A 1 281 ? 23.922 -10.703 -2.889 1 84.19 281 VAL A C 1
ATOM 2210 O O . VAL A 1 281 ? 24.578 -10.992 -1.888 1 84.19 281 VAL A O 1
ATOM 2213 N N . ARG A 1 282 ? 24.156 -11.273 -4.109 1 69.81 282 ARG A N 1
ATOM 2214 C CA . ARG A 1 282 ? 25.406 -12 -4.363 1 69.81 282 ARG A CA 1
ATOM 2215 C C . ARG A 1 282 ? 26.609 -11.211 -3.869 1 69.81 282 ARG A C 1
ATOM 2217 O O . ARG A 1 282 ? 26.719 -10.008 -4.137 1 69.81 282 ARG A O 1
ATOM 2224 N N . GLY A 1 283 ? 27.531 -11.875 -3.137 1 57.72 283 GLY A N 1
ATOM 2225 C CA . GLY A 1 283 ? 28.766 -11.328 -2.602 1 57.72 283 GLY A CA 1
ATOM 2226 C C . GLY A 1 283 ? 28.578 -10.578 -1.299 1 57.72 283 GLY A C 1
ATOM 2227 O O . GLY A 1 283 ? 29.547 -10.211 -0.641 1 57.72 283 GLY A O 1
ATOM 2228 N N . GLN A 1 284 ? 27.266 -10.078 -1.011 1 54.06 284 GLN A N 1
ATOM 2229 C CA . GLN A 1 284 ? 27.047 -9.406 0.262 1 54.06 284 GLN A CA 1
ATOM 2230 C C . GLN A 1 284 ? 26.453 -10.359 1.298 1 54.06 284 GLN A C 1
ATOM 2232 O O . GLN A 1 284 ? 25.562 -11.148 0.983 1 54.06 284 GLN A O 1
ATOM 2237 N N . ARG A 1 285 ? 27.266 -10.555 2.311 1 46.25 285 ARG A N 1
ATOM 2238 C CA . ARG A 1 285 ? 26.812 -11.344 3.445 1 46.25 285 ARG A CA 1
ATOM 2239 C C . ARG A 1 285 ? 25.516 -10.789 4.027 1 46.25 285 ARG A C 1
ATOM 2241 O O . ARG A 1 285 ? 25.359 -9.57 4.125 1 46.25 285 ARG A O 1
ATOM 2248 N N . PRO A 1 286 ? 24.438 -11.742 4.234 1 44 286 PRO A N 1
ATOM 2249 C CA . PRO A 1 286 ? 23.281 -11.188 4.953 1 44 286 PRO A CA 1
ATOM 2250 C C . PRO A 1 286 ? 23.688 -10.398 6.195 1 44 286 PRO A C 1
ATOM 2252 O O . PRO A 1 286 ? 24.703 -10.711 6.824 1 44 286 PRO A O 1
ATOM 2255 N N . SER A 1 287 ? 23.312 -9.125 6.379 1 34.78 287 SER A N 1
ATOM 2256 C CA . SER A 1 287 ? 23.641 -8.516 7.668 1 34.78 287 SER A CA 1
ATOM 2257 C C . SER A 1 287 ? 23.156 -9.383 8.828 1 34.78 287 SER A C 1
ATOM 2259 O O . SER A 1 287 ? 21.984 -9.773 8.867 1 34.78 287 SER A O 1
ATOM 2261 N N . SER A 1 288 ? 24.062 -10.086 9.641 1 29.92 288 SER A N 1
ATOM 2262 C CA . SER A 1 288 ? 23.734 -10.773 10.883 1 29.92 288 SER A CA 1
ATOM 2263 C C . SER A 1 288 ? 22.953 -9.867 11.836 1 29.92 288 SER A C 1
ATOM 2265 O O . SER A 1 288 ? 23.266 -8.68 11.961 1 29.92 288 SER A O 1
ATOM 2267 N N . MET B 1 1 ? 15.078 11.32 -6.203 1 91.56 1 MET B N 1
ATOM 2268 C CA . MET B 1 1 ? 14.977 10.305 -5.164 1 91.56 1 MET B CA 1
ATOM 2269 C C . MET B 1 1 ? 13.516 9.977 -4.863 1 91.56 1 MET B C 1
ATOM 2271 O O . MET B 1 1 ? 12.68 10.875 -4.781 1 91.56 1 MET B O 1
ATOM 2275 N N . SER B 1 2 ? 13.188 8.695 -4.652 1 94.81 2 SER B N 1
ATOM 2276 C CA . SER B 1 2 ? 11.836 8.266 -4.289 1 94.81 2 SER B CA 1
ATOM 2277 C C . SER B 1 2 ? 11.445 8.797 -2.914 1 94.81 2 SER B C 1
ATOM 2279 O O . SER B 1 2 ? 12.25 8.781 -1.983 1 94.81 2 SER B O 1
ATOM 2281 N N . PHE B 1 3 ? 10.266 9.391 -2.852 1 97 3 PHE B N 1
ATOM 2282 C CA . PHE B 1 3 ? 9.734 10.039 -1.657 1 97 3 PHE B CA 1
ATOM 2283 C C . PHE B 1 3 ? 8.273 9.664 -1.447 1 97 3 PHE B C 1
ATOM 2285 O O . PHE B 1 3 ? 7.473 9.711 -2.387 1 97 3 PHE B O 1
ATOM 2292 N N . ARG B 1 4 ? 7.918 9.195 -0.22 1 98.62 4 ARG B N 1
ATOM 2293 C CA . ARG B 1 4 ? 6.527 8.922 0.129 1 98.62 4 ARG B CA 1
ATOM 2294 C C . ARG B 1 4 ? 6.07 9.797 1.288 1 98.62 4 ARG B C 1
ATOM 2296 O O . ARG B 1 4 ? 6.754 9.891 2.311 1 98.62 4 ARG B O 1
ATOM 2303 N N . ALA B 1 5 ? 4.914 10.43 1.144 1 98.94 5 ALA B N 1
ATOM 2304 C CA . ALA B 1 5 ? 4.258 11.188 2.207 1 98.94 5 ALA B CA 1
ATOM 2305 C C . ALA B 1 5 ? 2.947 10.523 2.625 1 98.94 5 ALA B C 1
ATOM 2307 O O . ALA B 1 5 ? 2.15 10.117 1.774 1 98.94 5 ALA B O 1
ATOM 2308 N N . ILE B 1 6 ? 2.77 10.344 3.912 1 98.94 6 ILE B N 1
ATOM 2309 C CA . ILE B 1 6 ? 1.553 9.781 4.484 1 98.94 6 ILE B CA 1
ATOM 2310 C C . ILE B 1 6 ? 0.962 10.75 5.504 1 98.94 6 ILE B C 1
ATOM 2312 O O . ILE B 1 6 ? 1.692 11.336 6.309 1 98.94 6 ILE B O 1
ATOM 2316 N N . THR B 1 7 ? -0.278 11.047 5.445 1 99 7 THR B N 1
ATOM 2317 C CA . THR B 1 7 ? -0.986 11.711 6.531 1 99 7 THR B CA 1
ATOM 2318 C C . THR B 1 7 ? -2.131 10.836 7.043 1 99 7 THR B C 1
ATOM 2320 O O . THR B 1 7 ? -2.789 10.148 6.262 1 99 7 THR B O 1
ATOM 2323 N N . PHE B 1 8 ? -2.311 10.828 8.32 1 99 8 PHE B N 1
ATOM 2324 C CA . PHE B 1 8 ? -3.291 9.938 8.922 1 99 8 PHE B CA 1
ATOM 2325 C C . PHE B 1 8 ? -3.771 10.484 10.266 1 99 8 PHE B C 1
ATOM 2327 O O . PHE B 1 8 ? -3.016 10.508 11.242 1 99 8 PHE B O 1
ATOM 2334 N N . ASN B 1 9 ? -5 11 10.305 1 98.94 9 ASN B N 1
ATOM 2335 C CA . ASN B 1 9 ? -5.66 11.242 11.586 1 98.94 9 ASN B CA 1
ATOM 2336 C C . ASN B 1 9 ? -6.039 9.93 12.266 1 98.94 9 ASN B C 1
ATOM 2338 O O . ASN B 1 9 ? -6.918 9.211 11.789 1 98.94 9 ASN B O 1
ATOM 2342 N N . VAL B 1 10 ? -5.453 9.648 13.422 1 98.94 10 VAL B N 1
ATOM 2343 C CA . VAL B 1 10 ? -5.516 8.297 13.969 1 98.94 10 VAL B CA 1
ATOM 2344 C C . VAL B 1 10 ? -6.621 8.219 15.016 1 98.94 10 VAL B C 1
ATOM 2346 O O . VAL B 1 10 ? -6.773 7.195 15.688 1 98.94 10 VAL B O 1
ATOM 2349 N N . ARG B 1 11 ? -7.484 9.25 15.148 1 98.69 11 ARG B N 1
ATOM 2350 C CA . ARG B 1 11 ? -8.508 9.281 16.188 1 98.69 11 ARG B CA 1
ATOM 2351 C C . ARG B 1 11 ? -7.895 9.102 17.578 1 98.69 11 ARG B C 1
ATOM 2353 O O . ARG B 1 11 ? -7.207 8.117 17.828 1 98.69 11 ARG B O 1
ATOM 2360 N N . TYR B 1 12 ? -8.086 10.055 18.422 1 98.44 12 TYR B N 1
ATOM 2361 C CA . TYR B 1 12 ? -7.5 9.992 19.75 1 98.44 12 TYR B CA 1
ATOM 2362 C C . TYR B 1 12 ? -8.008 8.773 20.516 1 98.44 12 TYR B C 1
ATOM 2364 O O . TYR B 1 12 ? -9.016 8.172 20.125 1 98.44 12 TYR B O 1
ATOM 2372 N N . ALA B 1 13 ? -7.305 8.375 21.531 1 98.44 13 ALA B N 1
ATOM 2373 C CA . ALA B 1 13 ? -7.676 7.25 22.391 1 98.44 13 ALA B CA 1
ATOM 2374 C C . ALA B 1 13 ? -8.898 7.582 23.234 1 98.44 13 ALA B C 1
ATOM 2376 O O . ALA B 1 13 ? -8.789 7.816 24.438 1 98.44 13 ALA B O 1
ATOM 2377 N N . ASN B 1 14 ? -10.008 7.465 22.609 1 97.19 14 ASN B N 1
ATOM 2378 C CA . ASN B 1 14 ? -11.281 7.742 23.25 1 97.19 14 ASN B CA 1
ATOM 2379 C C . ASN B 1 14 ? -11.656 6.645 24.234 1 97.19 14 ASN B C 1
ATOM 2381 O O . ASN B 1 14 ? -11.883 5.496 23.844 1 97.19 14 ASN B O 1
ATOM 2385 N N . PRO B 1 15 ? -11.719 6.961 25.516 1 97.06 15 PRO B N 1
ATOM 2386 C CA . PRO B 1 15 ? -12.055 5.926 26.5 1 97.06 15 PRO B CA 1
ATOM 2387 C C . PRO B 1 15 ? -13.508 5.484 26.422 1 97.06 15 PRO B C 1
ATOM 2389 O O . PRO B 1 15 ? -13.891 4.469 27.016 1 97.06 15 PRO B O 1
ATOM 2392 N N . ARG B 1 16 ? -14.453 6.234 25.781 1 97.06 16 ARG B N 1
ATOM 2393 C CA . ARG B 1 16 ? -15.852 5.91 25.531 1 97.06 16 ARG B CA 1
ATOM 2394 C C . ARG B 1 16 ? -16.141 5.879 24.031 1 97.06 16 ARG B C 1
ATOM 2396 O O . ARG B 1 16 ? -16.797 6.785 23.5 1 97.06 16 ARG B O 1
ATOM 2403 N N . PRO B 1 17 ? -15.703 4.809 23.406 1 95.69 17 PRO B N 1
ATOM 2404 C CA . PRO B 1 17 ? -15.766 4.746 21.953 1 95.69 17 PRO B CA 1
ATOM 2405 C C . PRO B 1 17 ? -17.188 4.941 21.422 1 95.69 17 PRO B C 1
ATOM 2407 O O . PRO B 1 17 ? -18.156 4.512 22.047 1 95.69 17 PRO B O 1
ATOM 2410 N N . ALA B 1 18 ? -17.234 5.715 20.281 1 93.19 18 ALA B N 1
ATOM 2411 C CA . ALA B 1 18 ? -18.5 5.82 19.547 1 93.19 18 ALA B CA 1
ATOM 2412 C C . ALA B 1 18 ? -18.953 4.453 19.047 1 93.19 18 ALA B C 1
ATOM 2414 O O . ALA B 1 18 ? -18.266 3.453 19.219 1 93.19 18 ALA B O 1
ATOM 2415 N N . LYS B 1 19 ? -20.234 4.531 18.516 1 92.38 19 LYS B N 1
ATOM 2416 C CA . LYS B 1 19 ? -20.719 3.309 17.875 1 92.38 19 LYS B CA 1
ATOM 2417 C C . LYS B 1 19 ? -19.75 2.838 16.797 1 92.38 19 LYS B C 1
ATOM 2419 O O . LYS B 1 19 ? -19.281 3.637 15.984 1 92.38 19 LYS B O 1
ATOM 2424 N N . HIS B 1 20 ? -19.266 1.562 16.688 1 94.88 20 HIS B N 1
ATOM 2425 C CA . HIS B 1 20 ? -18.391 0.896 15.727 1 94.88 20 HIS B CA 1
ATOM 2426 C C . HIS B 1 20 ? -16.922 1.259 15.953 1 94.88 20 HIS B C 1
ATOM 2428 O O . HIS B 1 20 ? -16.047 0.829 15.195 1 94.88 20 HIS B O 1
ATOM 2434 N N . GLU B 1 21 ? -16.703 2.188 16.891 1 97.25 21 GLU B N 1
ATOM 2435 C CA . GLU B 1 21 ? -15.32 2.486 17.281 1 97.25 21 GLU B CA 1
ATOM 2436 C C . GLU B 1 21 ? -14.82 1.497 18.328 1 97.25 21 GLU B C 1
ATOM 2438 O O . GLU B 1 21 ? -15.547 1.16 19.266 1 97.25 21 GLU B O 1
ATOM 2443 N N . GLU B 1 22 ? -13.594 1.015 18.203 1 98.25 22 GLU B N 1
ATOM 2444 C CA . GLU B 1 22 ? -12.953 0.192 19.234 1 98.25 22 GLU B CA 1
ATOM 2445 C C . GLU B 1 22 ? -11.945 1.006 20.047 1 98.25 22 GLU B C 1
ATOM 2447 O O . GLU B 1 22 ? -11.539 2.094 19.625 1 98.25 22 GLU B O 1
ATOM 2452 N N . LEU B 1 23 ? -11.617 0.517 21.203 1 98.69 23 LEU B N 1
ATOM 2453 C CA . LEU B 1 23 ? -10.594 1.139 22.031 1 98.69 23 LEU B CA 1
ATOM 2454 C C . LEU B 1 23 ? -9.25 1.152 21.312 1 98.69 23 LEU B C 1
ATOM 2456 O O . LEU B 1 23 ? -8.977 0.291 20.484 1 98.69 23 LEU B O 1
ATOM 2460 N N . TRP B 1 24 ? -8.438 2.104 21.734 1 98.69 24 TRP B N 1
ATOM 2461 C CA . TRP B 1 24 ? -7.117 2.262 21.141 1 98.69 24 TRP B CA 1
ATOM 2462 C C . TRP B 1 24 ? -6.32 0.964 21.219 1 98.69 24 TRP B C 1
ATOM 2464 O O . TRP B 1 24 ? -5.633 0.588 20.266 1 98.69 24 TRP B O 1
ATOM 2474 N N . LYS B 1 25 ? -6.395 0.286 22.312 1 98.06 25 LYS B N 1
ATOM 2475 C CA . LYS B 1 25 ? -5.617 -0.937 22.484 1 98.06 25 LYS B CA 1
ATOM 2476 C C . LYS B 1 25 ? -5.941 -1.957 21.391 1 98.06 25 LYS B C 1
ATOM 2478 O O . LYS B 1 25 ? -5.086 -2.756 21.016 1 98.06 25 LYS B O 1
ATOM 2483 N N . VAL B 1 26 ? -7.207 -1.938 20.875 1 98.12 26 VAL B N 1
ATOM 2484 C CA . VAL B 1 26 ? -7.641 -2.834 19.812 1 98.12 26 VAL B CA 1
ATOM 2485 C C . VAL B 1 26 ? -7.211 -2.27 18.453 1 98.12 26 VAL B C 1
ATOM 2487 O O . VAL B 1 26 ? -6.773 -3.014 17.578 1 98.12 26 VAL B O 1
ATOM 2490 N N . ARG B 1 27 ? -7.238 -0.966 18.266 1 98.5 27 ARG B N 1
ATOM 2491 C CA . ARG B 1 27 ? -6.984 -0.307 16.984 1 98.5 27 ARG B CA 1
ATOM 2492 C C . ARG B 1 27 ? -5.488 -0.206 16.703 1 98.5 27 ARG B C 1
ATOM 2494 O O . ARG B 1 27 ? -5.055 -0.323 15.562 1 98.5 27 ARG B O 1
ATOM 2501 N N . CYS B 1 28 ? -4.715 -0.025 17.734 1 98.5 28 CYS B N 1
ATOM 2502 C CA . CYS B 1 28 ? -3.309 0.335 17.609 1 98.5 28 CYS B CA 1
ATOM 2503 C C . CYS B 1 28 ? -2.553 -0.706 16.797 1 98.5 28 CYS B C 1
ATOM 2505 O O . CYS B 1 28 ? -1.923 -0.374 15.789 1 98.5 28 CYS B O 1
ATOM 2507 N N . PRO B 1 29 ? -2.604 -2.027 17.172 1 98.06 29 PRO B N 1
ATOM 2508 C CA . PRO B 1 29 ? -1.83 -2.984 16.391 1 98.06 29 PRO B CA 1
ATOM 2509 C C . PRO B 1 29 ? -2.26 -3.016 14.914 1 98.06 29 PRO B C 1
ATOM 2511 O O . PRO B 1 29 ? -1.419 -3.172 14.031 1 98.06 29 PRO B O 1
ATOM 2514 N N . ARG B 1 30 ? -3.541 -2.84 14.633 1 98.44 30 ARG B N 1
ATOM 2515 C CA . ARG B 1 30 ? -4.062 -2.869 13.273 1 98.44 30 ARG B CA 1
ATOM 2516 C C . ARG B 1 30 ? -3.631 -1.629 12.492 1 98.44 30 ARG B C 1
ATOM 2518 O O . ARG B 1 30 ? -3.207 -1.729 11.336 1 98.44 30 ARG B O 1
ATOM 2525 N N . LEU B 1 31 ? -3.746 -0.512 13.164 1 98.81 31 LEU B N 1
ATOM 2526 C CA . LEU B 1 31 ? -3.334 0.753 12.57 1 98.81 31 LEU B CA 1
ATOM 2527 C C . LEU B 1 31 ? -1.842 0.744 12.25 1 98.81 31 LEU B C 1
ATOM 2529 O O . LEU B 1 31 ? -1.433 1.143 11.156 1 98.81 31 LEU B O 1
ATOM 2533 N N . CYS B 1 32 ? -1.043 0.235 13.148 1 98.75 32 CYS B N 1
ATOM 2534 C CA . CYS B 1 32 ? 0.405 0.237 12.977 1 98.75 32 CYS B CA 1
ATOM 2535 C C . CYS B 1 32 ? 0.83 -0.787 11.93 1 98.75 32 CYS B C 1
ATOM 2537 O O . CYS B 1 32 ? 1.847 -0.608 11.258 1 98.75 32 CYS B O 1
ATOM 2539 N N . THR B 1 33 ? 0.083 -1.833 11.781 1 98.62 33 THR B N 1
ATOM 2540 C CA . THR B 1 33 ? 0.343 -2.771 10.695 1 98.62 33 THR B CA 1
ATOM 2541 C C . THR B 1 33 ? 0.179 -2.092 9.344 1 98.62 33 THR B C 1
ATOM 2543 O O . THR B 1 33 ? 0.975 -2.316 8.43 1 98.62 33 THR B O 1
ATOM 2546 N N . GLN B 1 34 ? -0.853 -1.26 9.211 1 98.88 34 GLN B N 1
ATOM 2547 C CA . GLN B 1 34 ? -1.025 -0.505 7.973 1 98.88 34 GLN B CA 1
ATOM 2548 C C . GLN B 1 34 ? 0.153 0.433 7.73 1 98.88 34 GLN B C 1
ATOM 2550 O O . GLN B 1 34 ? 0.658 0.528 6.609 1 98.88 34 GLN B O 1
ATOM 2555 N N . LEU B 1 35 ? 0.584 1.116 8.75 1 98.88 35 LEU B N 1
ATOM 2556 C CA . LEU B 1 35 ? 1.71 2.033 8.609 1 98.88 35 LEU B CA 1
ATOM 2557 C C . LEU B 1 35 ? 2.973 1.283 8.195 1 98.88 35 LEU B C 1
ATOM 2559 O O . LEU B 1 35 ? 3.67 1.695 7.27 1 98.88 35 LEU B O 1
ATOM 2563 N N . ARG B 1 36 ? 3.258 0.146 8.867 1 98.44 36 ARG B N 1
ATOM 2564 C CA . ARG B 1 36 ? 4.438 -0.647 8.539 1 98.44 36 ARG B CA 1
ATOM 2565 C C . ARG B 1 36 ? 4.363 -1.162 7.102 1 98.44 36 ARG B C 1
ATOM 2567 O O . ARG B 1 36 ? 5.352 -1.119 6.371 1 98.44 36 ARG B O 1
ATOM 2574 N N . PHE B 1 37 ? 3.199 -1.597 6.754 1 98.69 37 PHE B N 1
ATOM 2575 C CA . PHE B 1 37 ? 3.004 -2.061 5.387 1 98.69 37 PHE B CA 1
ATOM 2576 C C . PHE B 1 37 ? 3.229 -0.927 4.391 1 98.69 37 PHE B C 1
ATOM 2578 O O . PHE B 1 37 ? 3.91 -1.107 3.379 1 98.69 37 PHE B O 1
ATOM 2585 N N . ALA B 1 38 ? 2.715 0.247 4.719 1 98.56 38 ALA B N 1
ATOM 2586 C CA . ALA B 1 38 ? 2.725 1.385 3.803 1 98.56 38 ALA B CA 1
ATOM 2587 C C . ALA B 1 38 ? 4.141 1.922 3.611 1 98.56 38 ALA B C 1
ATOM 2589 O O . ALA B 1 38 ? 4.449 2.516 2.574 1 98.56 38 ALA B O 1
ATOM 2590 N N . VAL B 1 39 ? 5.031 1.688 4.559 1 98.12 39 VAL B N 1
ATOM 2591 C CA . VAL B 1 39 ? 6.348 2.305 4.453 1 98.12 39 VAL B CA 1
ATOM 2592 C C . VAL B 1 39 ? 7.383 1.251 4.062 1 98.12 39 VAL B C 1
ATOM 2594 O O . VAL B 1 39 ? 8.555 1.573 3.84 1 98.12 39 VAL B O 1
ATOM 2597 N N . ALA B 1 40 ? 6.984 -0.027 4.012 1 96.88 40 ALA B N 1
ATOM 2598 C CA . ALA B 1 40 ? 7.914 -1.075 3.596 1 96.88 40 ALA B CA 1
ATOM 2599 C C . ALA B 1 40 ? 8.469 -0.792 2.203 1 96.88 40 ALA B C 1
ATOM 2601 O O . ALA B 1 40 ? 7.715 -0.509 1.271 1 96.88 40 ALA B O 1
ATOM 2602 N N . GLY B 1 41 ? 9.781 -0.766 2.096 1 93.38 41 GLY B N 1
ATOM 2603 C CA . GLY B 1 41 ? 10.43 -0.501 0.825 1 93.38 41 GLY B CA 1
ATOM 2604 C C . GLY B 1 41 ? 10.516 0.977 0.493 1 93.38 41 GLY B C 1
ATOM 2605 O O . GLY B 1 41 ? 10.914 1.349 -0.612 1 93.38 41 GLY B O 1
ATOM 2606 N N . HIS B 1 42 ? 10.102 1.826 1.416 1 96.56 42 HIS B N 1
ATOM 2607 C CA . HIS B 1 42 ? 10.133 3.273 1.235 1 96.56 42 HIS B CA 1
ATOM 2608 C C . HIS B 1 42 ? 10.992 3.941 2.301 1 96.56 42 HIS B C 1
ATOM 2610 O O . HIS B 1 42 ? 10.469 4.582 3.217 1 96.56 42 HIS B O 1
ATOM 2616 N N . PRO B 1 43 ? 12.305 3.92 2.105 1 95.69 43 PRO B N 1
ATOM 2617 C CA . PRO B 1 43 ? 13.195 4.426 3.156 1 95.69 43 PRO B CA 1
ATOM 2618 C C . PRO B 1 43 ? 13.023 5.922 3.406 1 95.69 43 PRO B C 1
ATOM 2620 O O . PRO B 1 43 ? 13.242 6.391 4.523 1 95.69 43 PRO B O 1
ATOM 2623 N N . ALA B 1 44 ? 12.594 6.664 2.414 1 97.81 44 ALA B N 1
ATOM 2624 C CA . ALA B 1 44 ? 12.484 8.117 2.551 1 97.81 44 ALA B CA 1
ATOM 2625 C C . ALA B 1 44 ? 11.047 8.531 2.842 1 97.81 44 ALA B C 1
ATOM 2627 O O . ALA B 1 44 ? 10.625 9.625 2.449 1 97.81 44 ALA B O 1
ATOM 2628 N N . ALA B 1 45 ? 10.266 7.715 3.498 1 98.69 45 ALA B N 1
ATOM 2629 C CA . ALA B 1 45 ? 8.875 8.016 3.809 1 98.69 45 ALA B CA 1
ATOM 2630 C C . ALA B 1 45 ? 8.766 8.898 5.047 1 98.69 45 ALA B C 1
ATOM 2632 O O . ALA B 1 45 ? 9.594 8.805 5.957 1 98.69 45 ALA B O 1
ATOM 2633 N N . PHE B 1 46 ? 7.793 9.812 5.051 1 98.94 46 PHE B N 1
ATOM 2634 C CA . PHE B 1 46 ? 7.371 10.578 6.219 1 98.94 46 PHE B CA 1
ATOM 2635 C C . PHE B 1 46 ? 5.922 10.258 6.574 1 98.94 46 PHE B C 1
ATOM 2637 O O . PHE B 1 46 ? 5.09 10.055 5.688 1 98.94 46 PHE B O 1
ATOM 2644 N N . ILE B 1 47 ? 5.625 10.211 7.855 1 99 47 ILE B N 1
ATOM 2645 C CA . ILE B 1 47 ? 4.27 9.992 8.352 1 99 47 ILE B CA 1
ATOM 2646 C C . ILE B 1 47 ? 3.828 11.172 9.203 1 99 47 ILE B C 1
ATOM 2648 O O . ILE B 1 47 ? 4.418 11.445 10.25 1 99 47 ILE B O 1
ATOM 2652 N N . SER B 1 48 ? 2.857 11.906 8.766 1 99 48 SER B N 1
ATOM 2653 C CA . SER B 1 48 ? 2.215 12.969 9.531 1 99 48 SER B CA 1
ATOM 2654 C C . SER B 1 48 ? 0.937 12.469 10.203 1 99 48 SER B C 1
ATOM 2656 O O . SER B 1 48 ? -0.049 12.172 9.523 1 99 48 SER B O 1
ATOM 2658 N N . LEU B 1 49 ? 0.912 12.414 11.539 1 99 49 LEU B N 1
ATOM 2659 C CA . LEU B 1 49 ? -0.275 11.961 12.25 1 99 49 LEU B CA 1
ATOM 2660 C C . LEU B 1 49 ? -1.02 13.133 12.875 1 99 49 LEU B C 1
ATOM 2662 O O . LEU B 1 49 ? -0.452 14.219 13.039 1 99 49 LEU B O 1
ATOM 2666 N N . GLN B 1 50 ? -2.271 12.922 13.133 1 98.94 50 GLN B N 1
ATOM 2667 C CA . GLN B 1 50 ? -3.102 13.859 13.883 1 98.94 50 GLN B CA 1
ATOM 2668 C C . GLN B 1 50 ? -3.889 13.148 14.977 1 98.94 50 GLN B C 1
ATOM 2670 O O . GLN B 1 50 ? -3.988 11.914 14.977 1 98.94 50 GLN B O 1
ATOM 2675 N N . GLU B 1 51 ? -4.352 13.891 15.938 1 98.81 51 GLU B N 1
ATOM 2676 C CA . GLU B 1 51 ? -5.203 13.477 17.047 1 98.81 51 GLU B CA 1
ATOM 2677 C C . GLU B 1 51 ? -4.496 12.469 17.938 1 98.81 51 GLU B C 1
ATOM 2679 O O . GLU B 1 51 ? -5.145 11.672 18.625 1 98.81 51 GLU B O 1
ATOM 2684 N N . ALA B 1 52 ? -3.191 12.445 17.891 1 98.88 52 ALA B N 1
ATOM 2685 C CA . ALA B 1 52 ? -2.482 11.445 18.703 1 98.88 52 ALA B CA 1
ATOM 2686 C C . ALA B 1 52 ? -2.234 11.961 20.109 1 98.88 52 ALA B C 1
ATOM 2688 O O . ALA B 1 52 ? -1.594 13 20.297 1 98.88 52 ALA B O 1
ATOM 2689 N N . LEU B 1 53 ? -2.76 11.273 21.094 1 98.88 53 LEU B N 1
ATOM 2690 C CA . LEU B 1 53 ? -2.355 11.555 22.469 1 98.88 53 LEU B CA 1
ATOM 2691 C C . LEU B 1 53 ? -0.945 11.039 22.734 1 98.88 53 LEU B C 1
ATOM 2693 O O . LEU B 1 53 ? -0.418 10.234 21.969 1 98.88 53 LEU B O 1
ATOM 2697 N N . ALA B 1 54 ? -0.392 11.547 23.812 1 98.81 54 ALA B N 1
ATOM 2698 C CA . ALA B 1 54 ? 0.989 11.195 24.141 1 98.81 54 ALA B CA 1
ATOM 2699 C C . ALA B 1 54 ? 1.186 9.68 24.125 1 98.81 54 ALA B C 1
ATOM 2701 O O . ALA B 1 54 ? 2.143 9.18 23.531 1 98.81 54 ALA B O 1
ATOM 2702 N N . GLN B 1 55 ? 0.32 8.953 24.75 1 98.62 55 GLN B N 1
ATOM 2703 C CA . GLN B 1 55 ? 0.431 7.504 24.797 1 98.62 55 GLN B CA 1
ATOM 2704 C C . GLN B 1 55 ? 0.344 6.898 23.406 1 98.62 55 GLN B C 1
ATOM 2706 O O . GLN B 1 55 ? 1 5.895 23.109 1 98.62 55 GLN B O 1
ATOM 2711 N N . GLN B 1 56 ? -0.495 7.41 22.547 1 98.94 56 GLN B N 1
ATOM 2712 C CA . GLN B 1 56 ? -0.618 6.902 21.172 1 98.94 56 GLN B CA 1
ATOM 2713 C C . GLN B 1 56 ? 0.665 7.137 20.391 1 98.94 56 GLN B C 1
ATOM 2715 O O . GLN B 1 56 ? 1.078 6.285 19.594 1 98.94 56 GLN B O 1
ATOM 2720 N N . VAL B 1 57 ? 1.283 8.32 20.578 1 98.94 57 VAL B N 1
ATOM 2721 C CA . VAL B 1 57 ? 2.561 8.602 19.938 1 98.94 57 VAL B CA 1
ATOM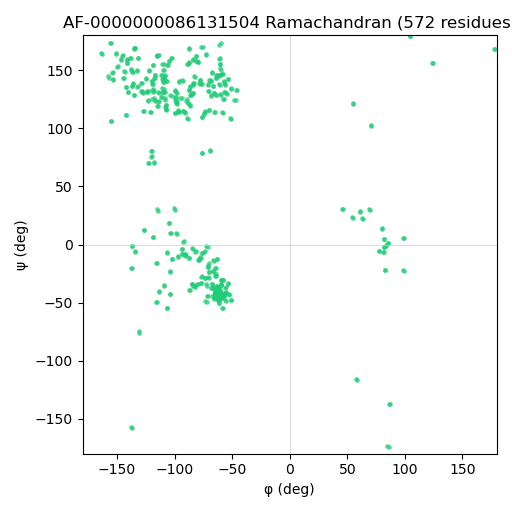 2722 C C . VAL B 1 57 ? 3.596 7.559 20.359 1 98.94 57 VAL B C 1
ATOM 2724 O O . VAL B 1 57 ? 4.316 7.012 19.516 1 98.94 57 VAL B O 1
ATOM 2727 N N . GLU B 1 58 ? 3.623 7.281 21.625 1 98.81 58 GLU B N 1
ATOM 2728 C CA . GLU B 1 58 ? 4.562 6.305 22.172 1 98.81 58 GLU B CA 1
ATOM 2729 C C . GLU B 1 58 ? 4.285 4.906 21.609 1 98.81 58 GLU B C 1
ATOM 2731 O O . GLU B 1 58 ? 5.215 4.168 21.281 1 98.81 58 GLU B O 1
ATOM 2736 N N . ASP B 1 59 ? 3.018 4.539 21.594 1 98.88 59 ASP B N 1
ATOM 2737 C CA . ASP B 1 59 ? 2.639 3.232 21.062 1 98.88 59 ASP B CA 1
ATOM 2738 C C . ASP B 1 59 ? 3.055 3.092 19.594 1 98.88 59 ASP B C 1
ATOM 2740 O O . ASP B 1 59 ? 3.6 2.061 19.203 1 98.88 59 ASP B O 1
ATOM 2744 N N . VAL B 1 60 ? 2.791 4.113 18.781 1 98.88 60 VAL B N 1
ATOM 2745 C CA . VAL B 1 60 ? 3.17 4.078 17.375 1 98.88 60 VAL B CA 1
ATOM 2746 C C . VAL B 1 60 ? 4.691 4 17.25 1 98.88 60 VAL B C 1
ATOM 2748 O O . VAL B 1 60 ? 5.215 3.238 16.438 1 98.88 60 VAL B O 1
ATOM 2751 N N . GLN B 1 61 ? 5.379 4.797 18.078 1 98.88 61 GLN B N 1
ATOM 2752 C CA . GLN B 1 61 ? 6.836 4.742 18.078 1 98.88 61 GLN B CA 1
ATOM 2753 C C . GLN B 1 61 ? 7.336 3.33 18.359 1 98.88 61 GLN B C 1
ATOM 2755 O O . GLN B 1 61 ? 8.211 2.822 17.656 1 98.88 61 GLN B O 1
ATOM 2760 N N . ALA B 1 62 ? 6.793 2.729 19.344 1 98.62 62 ALA B N 1
ATOM 2761 C CA . ALA B 1 62 ? 7.195 1.378 19.734 1 98.62 62 ALA B CA 1
ATOM 2762 C C . ALA B 1 62 ? 6.906 0.381 18.609 1 98.62 62 ALA B C 1
ATOM 2764 O O . ALA B 1 62 ? 7.734 -0.484 18.312 1 98.62 62 ALA B O 1
ATOM 2765 N N . GLU B 1 63 ? 5.781 0.484 18.016 1 98.12 63 GLU B N 1
ATOM 2766 C CA . GLU B 1 63 ? 5.359 -0.418 16.938 1 98.12 63 GLU B CA 1
ATOM 2767 C C . GLU B 1 63 ? 6.23 -0.249 15.703 1 98.12 63 GLU B C 1
ATOM 2769 O O . GLU B 1 63 ? 6.535 -1.226 15.016 1 98.12 63 GLU B O 1
ATOM 2774 N N . MET B 1 64 ? 6.625 0.965 15.391 1 97.81 64 MET B N 1
ATOM 2775 C CA . MET B 1 64 ? 7.418 1.244 14.195 1 97.81 64 MET B CA 1
ATOM 2776 C C . MET B 1 64 ? 8.875 0.838 14.398 1 97.81 64 MET B C 1
ATOM 2778 O O . MET B 1 64 ? 9.562 0.487 13.445 1 97.81 64 MET B O 1
ATOM 2782 N N . GLY B 1 65 ? 9.367 0.97 15.641 1 97.62 65 GLY B N 1
ATOM 2783 C CA . GLY B 1 65 ? 10.695 0.478 15.961 1 97.62 65 GLY B CA 1
ATOM 2784 C C . GLY B 1 65 ? 11.719 1.584 16.094 1 97.62 65 GLY B C 1
ATOM 2785 O O . GLY B 1 65 ? 11.43 2.748 15.812 1 97.62 65 GLY B O 1
ATOM 2786 N N . THR B 1 66 ? 12.945 1.237 16.391 1 97.75 66 THR B N 1
ATOM 2787 C CA . THR B 1 66 ? 14 2.17 16.781 1 97.75 66 THR B CA 1
ATOM 2788 C C . THR B 1 66 ? 14.586 2.861 15.555 1 97.75 66 THR B C 1
ATOM 2790 O O . THR B 1 66 ? 15.297 3.861 15.68 1 97.75 66 THR B O 1
ATOM 2793 N N . SER B 1 67 ? 14.266 2.33 14.445 1 97.62 67 SER B N 1
ATOM 2794 C CA . SER B 1 67 ? 14.742 2.965 13.219 1 97.62 67 SER B CA 1
ATOM 2795 C C . SER B 1 67 ? 13.938 4.215 12.891 1 97.62 67 SER B C 1
ATOM 2797 O O . SER B 1 67 ? 14.281 4.957 11.969 1 97.62 67 SER B O 1
ATOM 2799 N N . TRP B 1 68 ? 12.883 4.422 13.656 1 98.69 68 TRP B N 1
ATOM 2800 C CA . TRP B 1 68 ? 12.047 5.605 13.477 1 98.69 68 TRP B CA 1
ATOM 2801 C C . TRP B 1 68 ? 12.211 6.566 14.648 1 98.69 68 TRP B C 1
ATOM 2803 O O . TRP B 1 68 ? 12.547 6.152 15.758 1 98.69 68 TRP B O 1
ATOM 2813 N N . ALA B 1 69 ? 12.039 7.816 14.344 1 98.88 69 ALA B N 1
ATOM 2814 C CA . ALA B 1 69 ? 11.883 8.867 15.344 1 98.88 69 ALA B CA 1
ATOM 2815 C C . ALA B 1 69 ? 10.727 9.797 14.984 1 98.88 69 ALA B C 1
ATOM 2817 O O . ALA B 1 69 ? 10.117 9.648 13.922 1 98.88 69 ALA B O 1
ATOM 2818 N N . HIS B 1 70 ? 10.352 10.641 15.898 1 98.94 70 HIS B N 1
ATOM 2819 C CA . HIS B 1 70 ? 9.297 11.602 15.617 1 98.94 70 HIS B CA 1
ATOM 2820 C C . HIS B 1 70 ? 9.594 12.953 16.25 1 98.94 70 HIS B C 1
ATOM 2822 O O . HIS B 1 70 ? 10.406 13.047 17.172 1 98.94 70 HIS B O 1
ATOM 2828 N N . ILE B 1 71 ? 9.008 14.008 15.688 1 98.94 71 ILE B N 1
ATOM 2829 C CA . ILE B 1 71 ? 8.961 15.336 16.281 1 98.94 71 ILE B CA 1
ATOM 2830 C C . ILE B 1 71 ? 7.52 15.711 16.609 1 98.94 71 ILE B C 1
ATOM 2832 O O . ILE B 1 71 ? 6.582 15.117 16.078 1 98.94 71 ILE B O 1
ATOM 2836 N N . GLY B 1 72 ? 7.332 16.703 17.469 1 98.88 72 GLY B N 1
ATOM 2837 C CA . GLY B 1 72 ? 6.02 17.203 17.859 1 98.88 72 GLY B CA 1
ATOM 2838 C C . GLY B 1 72 ? 5.789 17.172 19.359 1 98.88 72 GLY B C 1
ATOM 2839 O O . GLY B 1 72 ? 6.422 16.391 20.062 1 98.88 72 GLY B O 1
ATOM 2840 N N . VAL B 1 73 ? 4.867 18.031 19.844 1 98.94 73 VAL B N 1
ATOM 2841 C CA . VAL B 1 73 ? 4.516 18.141 21.266 1 98.94 73 VAL B CA 1
ATOM 2842 C C . VAL B 1 73 ? 2.998 18.203 21.422 1 98.94 73 VAL B C 1
ATOM 2844 O O . VAL B 1 73 ? 2.27 18.281 20.422 1 98.94 73 VAL B O 1
ATOM 2847 N N . GLY B 1 74 ? 2.541 18.062 22.703 1 98.88 74 GLY B N 1
ATOM 2848 C CA . GLY B 1 74 ? 1.12 18.172 22.984 1 98.88 74 GLY B CA 1
ATOM 2849 C C . GLY B 1 74 ? 0.595 19.594 22.844 1 98.88 74 GLY B C 1
ATOM 2850 O O . GLY B 1 74 ? 1.22 20.531 23.328 1 98.88 74 GLY B O 1
ATOM 2851 N N . ARG B 1 75 ? -0.544 19.766 22.266 1 98.81 75 ARG B N 1
ATOM 2852 C CA . ARG B 1 75 ? -1.071 21.062 21.859 1 98.81 75 ARG B CA 1
ATOM 2853 C C . ARG B 1 75 ? -1.484 21.891 23.062 1 98.81 75 ARG B C 1
ATOM 2855 O O . ARG B 1 75 ? -1.621 23.109 22.969 1 98.81 75 ARG B O 1
ATOM 2862 N N . ASP B 1 76 ? -1.709 21.266 24.25 1 98.75 76 ASP B N 1
ATOM 2863 C CA . ASP B 1 76 ? -2.26 22 25.375 1 98.75 76 ASP B CA 1
ATOM 2864 C C . ASP B 1 76 ? -1.157 22.719 26.156 1 98.75 76 ASP B C 1
ATOM 2866 O O . ASP B 1 76 ? -1.377 23.797 26.719 1 98.75 76 ASP B O 1
ATOM 2870 N N . ASP B 1 77 ? 0.007 22.156 26.234 1 98.5 77 ASP B N 1
ATOM 2871 C CA . ASP B 1 77 ? 1.014 22.719 27.125 1 98.5 77 ASP B CA 1
ATOM 2872 C C . ASP B 1 77 ? 2.371 22.812 26.438 1 98.5 77 ASP B C 1
ATOM 2874 O O . ASP B 1 77 ? 3.33 23.344 27 1 98.5 77 ASP B O 1
ATOM 2878 N N . GLY B 1 78 ? 2.492 22.266 25.234 1 98.62 78 GLY B N 1
ATOM 2879 C CA . GLY B 1 78 ? 3.756 22.281 24.516 1 98.62 78 GLY B CA 1
ATOM 2880 C C . GLY B 1 78 ? 4.719 21.203 24.969 1 98.62 78 GLY B C 1
ATOM 2881 O O . GLY B 1 78 ? 5.918 21.281 24.703 1 98.62 78 GLY B O 1
ATOM 2882 N N . VAL B 1 79 ? 4.203 20.219 25.734 1 98.25 79 VAL B N 1
ATOM 2883 C CA . VAL B 1 79 ? 5.023 19.125 26.234 1 98.25 79 VAL B CA 1
ATOM 2884 C C . VAL B 1 79 ? 4.328 17.797 25.953 1 98.25 79 VAL B C 1
ATOM 2886 O O . VAL B 1 79 ? 4.559 17.172 24.922 1 98.25 79 VAL B O 1
ATOM 2889 N N . ALA B 1 80 ? 3.287 17.422 26.703 1 98.5 80 ALA B N 1
ATOM 2890 C CA . ALA B 1 80 ? 2.682 16.109 26.516 1 98.5 80 ALA B CA 1
ATOM 2891 C C . ALA B 1 80 ? 1.159 16.188 26.547 1 98.5 80 ALA B C 1
ATOM 2893 O O . ALA B 1 80 ? 0.468 15.281 26.094 1 98.5 80 ALA B O 1
ATOM 2894 N N . ALA B 1 81 ? 0.63 17.266 27.125 1 98.69 81 ALA B N 1
ATOM 2895 C CA . ALA B 1 81 ? -0.815 17.344 27.328 1 98.69 81 ALA B CA 1
ATOM 2896 C C . ALA B 1 81 ? -1.52 17.719 26.016 1 98.69 81 ALA B C 1
ATOM 2898 O O . ALA B 1 81 ? -1.043 18.578 25.266 1 98.69 81 ALA B O 1
ATOM 2899 N N . GLY B 1 82 ? -2.689 17.031 25.766 1 98.62 82 GLY B N 1
ATOM 2900 C CA . GLY B 1 82 ? -3.463 17.266 24.562 1 98.62 82 GLY B CA 1
ATOM 2901 C C . GLY B 1 82 ? -2.986 16.422 23.375 1 98.62 82 GLY B C 1
ATOM 2902 O O . GLY B 1 82 ? -2.152 15.531 23.547 1 98.62 82 GLY B O 1
ATOM 2903 N N . GLU B 1 83 ? -3.568 16.688 22.234 1 98.88 83 GLU B N 1
ATOM 2904 C CA . GLU B 1 83 ? -3.293 15.914 21.031 1 98.88 83 GLU B CA 1
ATOM 2905 C C . GLU B 1 83 ? -2.031 16.422 20.328 1 98.88 83 GLU B C 1
ATOM 2907 O O . GLU B 1 83 ? -1.794 17.625 20.266 1 98.88 83 GLU B O 1
ATOM 2912 N N . PHE B 1 84 ? -1.273 15.477 19.875 1 98.94 84 PHE B N 1
ATOM 2913 C CA . PHE B 1 84 ? -0.125 15.758 19.016 1 98.94 84 PHE B CA 1
ATOM 2914 C C . PHE B 1 84 ? -0.533 15.789 17.547 1 98.94 84 PHE B C 1
ATOM 2916 O O . PHE B 1 84 ? -1.551 15.203 17.172 1 98.94 84 PHE B O 1
ATOM 2923 N N . SER B 1 85 ? 0.229 16.5 16.75 1 98.94 85 SER B N 1
ATOM 2924 C CA . SER B 1 85 ? 0.363 16.344 15.297 1 98.94 85 SER B CA 1
ATOM 2925 C C . SER B 1 85 ? 1.796 15.984 14.914 1 98.94 85 SER B C 1
ATOM 2927 O O . SER B 1 85 ? 2.465 16.75 14.219 1 98.94 85 SER B O 1
ATOM 2929 N N . PRO B 1 86 ? 2.229 14.812 15.227 1 98.94 86 PRO B N 1
ATOM 2930 C CA . PRO B 1 86 ? 3.643 14.461 15.078 1 98.94 86 PRO B CA 1
ATOM 2931 C C . PRO B 1 86 ? 4.02 14.125 13.641 1 98.94 86 PRO B C 1
ATOM 2933 O O . PRO B 1 86 ? 3.145 13.82 12.828 1 98.94 86 PRO B O 1
ATOM 2936 N N . VAL B 1 87 ? 5.293 14.266 13.344 1 99 87 VAL B N 1
ATOM 2937 C CA . VAL B 1 87 ? 5.895 13.812 12.102 1 99 87 VAL B CA 1
ATOM 2938 C C . VAL B 1 87 ? 6.906 12.703 12.383 1 99 87 VAL B C 1
ATOM 2940 O O . VAL B 1 87 ? 7.852 12.898 13.148 1 99 87 VAL B O 1
ATOM 2943 N N . PHE B 1 88 ? 6.684 11.523 11.828 1 99 88 PHE B N 1
ATOM 2944 C CA . PHE B 1 88 ? 7.602 10.398 11.953 1 99 88 PHE B CA 1
ATOM 2945 C C . PHE B 1 88 ? 8.523 10.312 10.742 1 99 88 PHE B C 1
ATOM 2947 O O . PHE B 1 88 ? 8.102 10.555 9.609 1 99 88 PHE B O 1
ATOM 2954 N N . TYR B 1 89 ? 9.789 9.984 10.992 1 98.94 89 TYR B N 1
ATOM 2955 C CA . TYR B 1 89 ? 10.805 9.836 9.961 1 98.94 89 TYR B CA 1
ATOM 2956 C C . TYR B 1 89 ? 11.805 8.75 10.336 1 98.94 89 TYR B C 1
ATOM 2958 O O . TYR B 1 89 ? 11.914 8.375 11.5 1 98.94 89 TYR B O 1
ATOM 2966 N N . LYS B 1 90 ? 12.523 8.203 9.359 1 98.75 90 LYS B N 1
ATOM 2967 C CA . LYS B 1 90 ? 13.555 7.199 9.617 1 98.75 90 LYS B CA 1
ATOM 2968 C C . LYS B 1 90 ? 14.891 7.859 9.945 1 98.75 90 LYS B C 1
ATOM 2970 O O . LYS B 1 90 ? 15.43 8.617 9.141 1 98.75 90 LYS B O 1
ATOM 2975 N N . VAL B 1 91 ? 15.461 7.414 11.039 1 98.5 91 VAL B N 1
ATOM 2976 C CA . VAL B 1 91 ? 16.594 8.125 11.617 1 98.5 91 VAL B CA 1
ATOM 2977 C C . VAL B 1 91 ? 17.859 7.828 10.805 1 98.5 91 VAL B C 1
ATOM 2979 O O . VAL B 1 91 ? 18.766 8.656 10.742 1 98.5 91 VAL B O 1
ATOM 2982 N N . ASP B 1 92 ? 17.938 6.699 10.172 1 97.81 92 ASP B N 1
ATOM 2983 C CA . ASP B 1 92 ? 19.109 6.32 9.391 1 97.81 92 ASP B CA 1
ATOM 2984 C C . ASP B 1 92 ? 19.078 6.953 8 1 97.81 92 ASP B C 1
ATOM 2986 O O . ASP B 1 92 ? 20.078 6.934 7.281 1 97.81 92 ASP B O 1
ATOM 2990 N N . VAL B 1 93 ? 17.984 7.605 7.707 1 98.38 93 VAL B N 1
ATOM 2991 C CA . VAL B 1 93 ? 17.812 8.156 6.367 1 98.38 93 VAL B CA 1
ATOM 2992 C C . VAL B 1 93 ? 17.812 9.68 6.434 1 98.38 93 VAL B C 1
ATOM 2994 O O . VAL B 1 93 ? 18.406 10.352 5.586 1 98.38 93 VAL B O 1
ATOM 2997 N N . TRP B 1 94 ? 17.156 10.219 7.438 1 98.69 94 TRP B N 1
ATOM 2998 C CA . TRP B 1 94 ? 16.984 11.664 7.562 1 98.69 94 TRP B CA 1
ATOM 2999 C C . TRP B 1 94 ? 17.625 12.172 8.852 1 98.69 94 TRP B C 1
ATOM 3001 O O . TRP B 1 94 ? 17.484 11.547 9.906 1 98.69 94 TRP B O 1
ATOM 3011 N N . GLU B 1 95 ? 18.266 13.258 8.695 1 98.75 95 GLU B N 1
ATOM 3012 C CA . GLU B 1 95 ? 18.641 14.055 9.852 1 98.75 95 GLU B CA 1
ATOM 3013 C C . GLU B 1 95 ? 17.656 15.203 10.086 1 98.75 95 GLU B C 1
ATOM 3015 O O . GLU B 1 95 ? 17.438 16.016 9.195 1 98.75 95 GLU B O 1
ATOM 3020 N N . CYS B 1 96 ? 17.078 15.203 11.219 1 98.81 96 CYS B N 1
ATOM 3021 C CA . CYS B 1 96 ? 16.266 16.359 11.586 1 98.81 96 CYS B CA 1
ATOM 3022 C C . CYS B 1 96 ? 17.141 17.547 11.992 1 98.81 96 CYS B C 1
ATOM 3024 O O . CYS B 1 96 ? 17.734 17.531 13.07 1 98.81 96 CYS B O 1
ATOM 3026 N N . GLU B 1 97 ? 17.156 18.562 11.148 1 98.25 97 GLU B N 1
ATOM 3027 C CA . GLU B 1 97 ? 18.031 19.703 11.406 1 98.25 97 GLU B CA 1
ATOM 3028 C C . GLU B 1 97 ? 17.391 20.703 12.352 1 98.25 97 GLU B C 1
ATOM 3030 O O . GLU B 1 97 ? 18.078 21.406 13.102 1 98.25 97 GLU B O 1
ATOM 3035 N N . ARG B 1 98 ? 16.141 20.828 12.203 1 97.88 98 ARG B N 1
ATOM 3036 C CA . ARG B 1 98 ? 15.359 21.703 13.07 1 97.88 98 ARG B CA 1
ATOM 3037 C C . ARG B 1 98 ? 13.898 21.281 13.102 1 97.88 98 ARG B C 1
ATOM 3039 O O . ARG B 1 98 ? 13.375 20.75 12.125 1 97.88 98 ARG B O 1
ATOM 3046 N N . ASP B 1 99 ? 13.32 21.422 14.25 1 98.75 99 ASP B N 1
ATOM 3047 C CA . ASP B 1 99 ? 11.883 21.219 14.367 1 98.75 99 ASP B CA 1
ATOM 3048 C C . ASP B 1 99 ? 11.258 22.203 15.352 1 98.75 99 ASP B C 1
ATOM 3050 O O . ASP B 1 99 ? 11.938 22.688 16.266 1 98.75 99 ASP B O 1
ATOM 3054 N N . ARG B 1 100 ? 10.07 22.547 15.094 1 98.81 100 ARG B N 1
ATOM 3055 C CA . ARG B 1 100 ? 9.305 23.453 15.961 1 98.81 100 ARG B CA 1
ATOM 3056 C C . ARG B 1 100 ? 7.805 23.203 15.82 1 98.81 100 ARG B C 1
ATOM 3058 O O . ARG B 1 100 ? 7.328 22.844 14.734 1 98.81 100 ARG B O 1
ATOM 3065 N N . THR B 1 101 ? 7.121 23.281 16.938 1 98.94 101 THR B N 1
ATOM 3066 C CA . THR B 1 101 ? 5.66 23.297 16.922 1 98.94 101 THR B CA 1
ATOM 3067 C C . THR B 1 101 ? 5.141 24.719 17.141 1 98.94 101 THR B C 1
ATOM 3069 O O . THR B 1 101 ? 5.605 25.422 18.047 1 98.94 101 THR B O 1
ATOM 3072 N N . TYR B 1 102 ? 4.266 25.156 16.25 1 98.94 102 TYR B N 1
ATOM 3073 C CA . TYR B 1 102 ? 3.59 26.438 16.391 1 98.94 102 TYR B CA 1
ATOM 3074 C C . TYR B 1 102 ? 2.109 26.25 16.688 1 98.94 102 TYR B C 1
ATOM 3076 O O . TYR B 1 102 ? 1.487 25.297 16.203 1 98.94 102 TYR B O 1
ATOM 3084 N N . TRP B 1 103 ? 1.61 27.125 17.531 1 98.94 103 TRP B N 1
ATOM 3085 C CA . TRP B 1 103 ? 0.175 27.141 17.797 1 98.94 103 TRP B CA 1
ATOM 3086 C C . TRP B 1 103 ? -0.557 28.016 16.781 1 98.94 103 TRP B C 1
ATOM 3088 O O . TRP B 1 103 ? -0.091 29.094 16.438 1 98.94 103 TRP B O 1
ATOM 3098 N N . LEU B 1 104 ? -1.645 27.516 16.219 1 98.94 104 LEU B N 1
ATOM 3099 C CA . LEU B 1 104 ? -2.42 28.219 15.203 1 98.94 104 LEU B CA 1
ATOM 3100 C C . LEU B 1 104 ? -3.279 29.312 15.828 1 98.94 104 LEU B C 1
ATOM 3102 O O . LEU B 1 104 ? -4.5 29.172 15.922 1 98.94 104 LEU B O 1
ATOM 3106 N N . SER B 1 105 ? -2.592 30.422 16.125 1 98.81 105 SER B N 1
ATOM 3107 C CA . SER B 1 105 ? -3.146 31.578 16.828 1 98.81 105 SER B CA 1
ATOM 3108 C C . SER B 1 105 ? -2.379 32.844 16.5 1 98.81 105 SER B C 1
ATOM 3110 O O . SER B 1 105 ? -1.345 32.812 15.836 1 98.81 105 SER B O 1
ATOM 3112 N N . PRO B 1 106 ? -2.828 33.969 16.938 1 98.56 106 PRO B N 1
ATOM 3113 C CA . PRO B 1 106 ? -2.08 35.219 16.75 1 98.56 106 PRO B CA 1
ATOM 3114 C C . PRO B 1 106 ? -0.759 35.25 17.516 1 98.56 106 PRO B C 1
ATOM 3116 O O . PRO B 1 106 ? 0.095 36.094 17.266 1 98.56 106 PRO B O 1
ATOM 3119 N N . THR B 1 107 ? -0.542 34.375 18.438 1 98.69 107 THR B N 1
ATOM 3120 C CA . THR B 1 107 ? 0.71 34.188 19.156 1 98.69 107 THR B CA 1
ATOM 3121 C C . THR B 1 107 ? 1.239 32.75 18.984 1 98.69 107 THR B C 1
ATOM 3123 O O . THR B 1 107 ? 1.29 32 19.953 1 98.69 107 THR B O 1
ATOM 3126 N N . PRO B 1 108 ? 1.672 32.406 17.844 1 98.75 108 PRO B N 1
ATOM 3127 C CA . PRO B 1 108 ? 1.96 31.031 17.469 1 98.75 108 PRO B CA 1
ATOM 3128 C C . PRO B 1 108 ? 3.08 30.422 18.312 1 98.75 108 PRO B C 1
ATOM 3130 O O . PRO B 1 108 ? 3.252 29.203 18.312 1 98.75 108 PRO B O 1
ATOM 3133 N N . GLU B 1 109 ? 3.828 31.203 19.078 1 98.5 109 GLU B N 1
ATOM 3134 C CA . GLU B 1 109 ? 4.934 30.688 19.875 1 98.5 109 GLU B CA 1
ATOM 3135 C C . GLU B 1 109 ? 4.477 30.359 21.297 1 98.5 109 GLU B C 1
ATOM 3137 O O . GLU B 1 109 ? 5.25 29.828 22.094 1 98.5 109 GLU B O 1
ATOM 3142 N N . THR B 1 110 ? 3.205 30.656 21.625 1 98.69 110 THR B N 1
ATOM 3143 C CA . THR B 1 110 ? 2.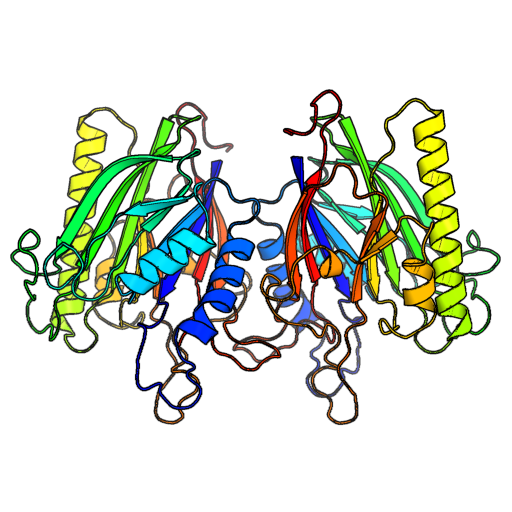701 30.484 22.984 1 98.69 110 THR B CA 1
ATOM 3144 C C . THR B 1 110 ? 1.925 29.188 23.109 1 98.69 110 THR B C 1
ATOM 3146 O O . THR B 1 110 ? 0.801 29.062 22.609 1 98.69 110 THR B O 1
ATOM 3149 N N . PRO B 1 111 ? 2.465 28.219 23.891 1 98.62 111 PRO B N 1
ATOM 3150 C CA . PRO B 1 111 ? 1.759 26.953 24.047 1 98.62 111 PRO B CA 1
ATOM 3151 C C . PRO B 1 111 ? 0.333 27.125 24.578 1 98.62 111 PRO B C 1
ATOM 3153 O O . PRO B 1 111 ? 0.09 27.969 25.438 1 98.62 111 PRO B O 1
ATOM 3156 N N . GLY B 1 112 ? -0.55 26.406 24.016 1 98.62 112 GLY B N 1
ATOM 3157 C CA . GLY B 1 112 ? -1.929 26.375 24.469 1 98.62 112 GLY B CA 1
ATOM 3158 C C . GLY B 1 112 ? -2.758 27.531 23.953 1 98.62 112 GLY B C 1
ATOM 3159 O O . GLY B 1 112 ? -3.961 27.609 24.203 1 98.62 112 GLY B O 1
ATOM 3160 N N . SER B 1 113 ? -2.172 28.469 23.188 1 98.69 113 SER B N 1
ATOM 3161 C CA . SER B 1 113 ? -2.92 29.609 22.672 1 98.69 113 SER B CA 1
ATOM 3162 C C . SER B 1 113 ? -3.93 29.172 21.609 1 98.69 113 SER B C 1
ATOM 3164 O O . SER B 1 113 ? -3.684 28.234 20.859 1 98.69 113 SER B O 1
ATOM 3166 N N . ARG B 1 114 ? -5.074 29.797 21.641 1 98.06 114 ARG B N 1
ATOM 3167 C CA . ARG B 1 114 ? -6.145 29.609 20.656 1 98.06 114 ARG B CA 1
ATOM 3168 C C . ARG B 1 114 ? -6.281 30.812 19.75 1 98.06 114 ARG B C 1
ATOM 3170 O O . ARG B 1 114 ? -6.094 31.953 20.188 1 98.06 114 ARG B O 1
ATOM 3177 N N . GLY B 1 115 ? -6.621 30.516 18.547 1 96.88 115 GLY B N 1
ATOM 3178 C CA . GLY B 1 115 ? -6.738 31.609 17.594 1 96.88 115 GLY B CA 1
ATOM 3179 C C . GLY B 1 115 ? -8.172 31.875 17.172 1 96.88 115 GLY B C 1
ATOM 3180 O O . GLY B 1 115 ? -8.945 30.953 16.969 1 96.88 115 GLY B O 1
ATOM 3181 N N . TRP B 1 116 ? -8.5 33.219 17.172 1 98.25 116 TRP B N 1
ATOM 3182 C CA . TRP B 1 116 ? -9.727 33.688 16.531 1 98.25 116 TRP B CA 1
ATOM 3183 C C . TRP B 1 116 ? -10.953 33 17.141 1 98.25 116 TRP B C 1
ATOM 3185 O O . TRP B 1 116 ? -11.234 33.156 18.328 1 98.25 116 TRP B O 1
ATOM 3195 N N . ASP B 1 117 ? -11.719 32.156 16.281 1 98.56 117 ASP B N 1
ATOM 3196 C CA . ASP B 1 117 ? -12.938 31.531 16.812 1 98.56 117 ASP B CA 1
ATOM 3197 C C . ASP B 1 117 ? -12.727 30.047 17.094 1 98.56 117 ASP B C 1
ATOM 3199 O O . ASP B 1 117 ? -13.688 29.281 17.172 1 98.56 117 ASP B O 1
ATOM 3203 N N . ALA B 1 118 ? -11.453 29.625 17.203 1 98.44 118 ALA B N 1
ATOM 3204 C CA . ALA B 1 118 ? -11.148 28.234 17.547 1 98.44 118 ALA B CA 1
ATOM 3205 C C . ALA B 1 118 ? -11.656 27.875 18.938 1 98.44 118 ALA B C 1
ATOM 3207 O O . ALA B 1 118 ? -11.602 28.703 19.844 1 98.44 118 ALA B O 1
ATOM 3208 N N . VAL B 1 119 ? -12.102 26.609 19.141 1 98.12 119 VAL B N 1
ATOM 3209 C CA . VAL B 1 119 ? -12.609 26.203 20.438 1 98.12 119 VAL B CA 1
ATOM 3210 C C . VAL B 1 119 ? -11.555 25.375 21.172 1 98.12 119 VAL B C 1
ATOM 3212 O O . VAL B 1 119 ? -11.672 25.109 22.359 1 98.12 119 VAL B O 1
ATOM 3215 N N . LEU B 1 120 ? -10.5 24.953 20.453 1 98.06 120 LEU B N 1
ATOM 3216 C CA . LEU B 1 120 ? -9.359 24.219 21 1 98.06 120 LEU B CA 1
ATOM 3217 C C . LEU B 1 120 ? -8.047 24.812 20.531 1 98.06 120 LEU B C 1
ATOM 3219 O O . LEU B 1 120 ? -7.98 25.406 19.438 1 98.06 120 LEU B O 1
ATOM 3223 N N . PRO B 1 121 ? -6.984 24.703 21.391 1 98.69 121 PRO B N 1
ATOM 3224 C CA . PRO B 1 121 ? -5.672 24.969 20.797 1 98.69 121 PRO B CA 1
ATOM 3225 C C . PRO B 1 121 ? -5.355 24.016 19.641 1 98.69 121 PRO B C 1
ATOM 3227 O O . PRO B 1 121 ? -5.562 22.797 19.766 1 98.69 121 PRO B O 1
ATOM 3230 N N . ARG B 1 122 ? -4.984 24.562 18.562 1 98.88 122 ARG B N 1
ATOM 3231 C CA . ARG B 1 122 ? -4.539 23.781 17.422 1 98.88 122 ARG B CA 1
ATOM 3232 C C . ARG B 1 122 ? -3.092 24.109 17.062 1 98.88 122 ARG B C 1
ATOM 3234 O O . ARG B 1 122 ? -2.594 25.188 17.391 1 98.88 122 ARG B O 1
ATOM 3241 N N . ILE B 1 123 ? -2.404 23.141 16.422 1 98.94 123 ILE B N 1
ATOM 3242 C CA . ILE B 1 123 ? -0.967 23.312 16.234 1 98.94 123 ILE B CA 1
ATOM 3243 C C . ILE B 1 123 ? -0.581 22.859 14.82 1 98.94 123 ILE B C 1
ATOM 3245 O O . ILE B 1 123 ? -1.351 22.172 14.156 1 98.94 123 ILE B O 1
ATOM 3249 N N . VAL B 1 124 ? 0.572 23.312 14.367 1 98.94 124 VAL B N 1
ATOM 3250 C CA . VAL B 1 124 ? 1.321 22.719 13.266 1 98.94 124 VAL B CA 1
ATOM 3251 C C . VAL B 1 124 ? 2.727 22.344 13.734 1 98.94 124 VAL B C 1
ATOM 3253 O O . VAL B 1 124 ? 3.402 23.156 14.383 1 98.94 124 VAL B O 1
ATOM 3256 N N . THR B 1 125 ? 3.084 21.094 13.555 1 99 125 THR B N 1
ATOM 3257 C CA . THR B 1 125 ? 4.453 20.625 13.742 1 99 125 THR B CA 1
ATOM 3258 C C . THR B 1 125 ? 5.242 20.719 12.445 1 99 125 THR B C 1
ATOM 3260 O O . THR B 1 125 ? 4.797 20.234 11.398 1 99 125 THR B O 1
ATOM 3263 N N . MET B 1 126 ? 6.391 21.453 12.516 1 98.94 126 MET B N 1
ATOM 3264 C CA . MET B 1 126 ? 7.246 21.641 11.352 1 98.94 126 MET B CA 1
ATOM 3265 C C . MET B 1 126 ? 8.633 21.062 11.594 1 98.94 126 MET B C 1
ATOM 3267 O O . MET B 1 126 ? 9.203 21.219 12.672 1 98.94 126 MET B O 1
ATOM 3271 N N . GLY B 1 127 ? 9.133 20.312 10.625 1 98.94 127 GLY B N 1
ATOM 3272 C CA . GLY B 1 127 ? 10.492 19.812 10.656 1 98.94 127 GLY B CA 1
ATOM 3273 C C . GLY B 1 127 ? 11.242 20.031 9.359 1 98.94 127 GLY B C 1
ATOM 3274 O O . GLY B 1 127 ? 10.672 19.891 8.273 1 98.94 127 GLY B O 1
ATOM 3275 N N . GLN B 1 128 ? 12.477 20.469 9.484 1 98.62 128 GLN B N 1
ATOM 3276 C CA . GLN B 1 128 ? 13.43 20.516 8.383 1 98.62 128 GLN B CA 1
ATOM 3277 C C . GLN B 1 128 ? 14.383 19.328 8.43 1 98.62 128 GLN B C 1
ATOM 3279 O O . GLN B 1 128 ? 15.039 19.094 9.445 1 98.62 128 GLN B O 1
ATOM 3284 N N . PHE B 1 129 ? 14.422 18.594 7.328 1 98.56 129 PHE B N 1
ATOM 3285 C CA . PHE B 1 129 ? 15.18 17.344 7.297 1 98.56 129 PHE B CA 1
ATOM 3286 C C . PHE B 1 129 ? 16.188 17.359 6.148 1 98.56 129 PHE B C 1
ATOM 3288 O O . PHE B 1 129 ? 15.891 17.875 5.07 1 98.56 129 PHE B O 1
ATOM 3295 N N . ARG B 1 130 ? 17.312 16.797 6.406 1 97.69 130 ARG B N 1
ATOM 3296 C CA . ARG B 1 130 ? 18.344 16.609 5.395 1 97.69 130 ARG B CA 1
ATOM 3297 C C . ARG B 1 130 ? 18.609 15.117 5.16 1 97.69 130 ARG B C 1
ATOM 3299 O O . ARG B 1 130 ? 18.891 14.375 6.102 1 97.69 130 ARG B O 1
ATOM 3306 N N . HIS B 1 131 ? 18.484 14.688 3.938 1 97.81 131 HIS B N 1
ATOM 3307 C CA . HIS B 1 131 ? 18.797 13.305 3.592 1 97.81 131 HIS B CA 1
ATOM 3308 C C . HIS B 1 131 ? 20.266 13 3.807 1 97.81 131 HIS B C 1
ATOM 3310 O O . HIS B 1 131 ? 21.141 13.695 3.273 1 97.81 131 HIS B O 1
ATOM 3316 N N . ARG B 1 132 ? 20.562 11.953 4.52 1 97.44 132 ARG B N 1
ATOM 3317 C CA . ARG B 1 132 ? 21.906 11.695 4.992 1 97.44 132 ARG B CA 1
ATOM 3318 C C . ARG B 1 132 ? 22.844 11.367 3.832 1 97.44 132 ARG B C 1
ATOM 3320 O O . ARG B 1 132 ? 24.016 11.75 3.84 1 97.44 132 ARG B O 1
ATOM 3327 N N . ASP B 1 133 ? 22.391 10.711 2.797 1 95.5 133 ASP B N 1
ATOM 3328 C CA . ASP B 1 133 ? 23.25 10.281 1.696 1 95.5 133 ASP B CA 1
ATOM 3329 C C . ASP B 1 133 ? 23.391 11.383 0.646 1 95.5 133 ASP B C 1
ATOM 3331 O O . ASP B 1 133 ? 24.469 11.594 0.103 1 95.5 133 ASP B O 1
ATOM 3335 N N . THR B 1 134 ? 22.328 12.086 0.373 1 94.25 134 THR B N 1
ATOM 3336 C CA . THR B 1 134 ? 22.328 12.977 -0.784 1 94.25 134 THR B CA 1
ATOM 3337 C C . THR B 1 134 ? 22.484 14.43 -0.348 1 94.25 134 THR B C 1
ATOM 3339 O O . THR B 1 134 ? 22.812 15.297 -1.161 1 94.25 134 THR B O 1
ATOM 3342 N N . GLY B 1 135 ? 22.141 14.742 0.848 1 94.69 135 GLY B N 1
ATOM 3343 C CA . GLY B 1 135 ? 22.172 16.125 1.324 1 94.69 135 GLY B CA 1
ATOM 3344 C C . GLY B 1 135 ? 20.922 16.891 0.959 1 94.69 135 GLY B C 1
ATOM 3345 O O . GLY B 1 135 ? 20.75 18.047 1.37 1 94.69 135 GLY B O 1
ATOM 3346 N N . THR B 1 136 ? 19.984 16.25 0.253 1 94 13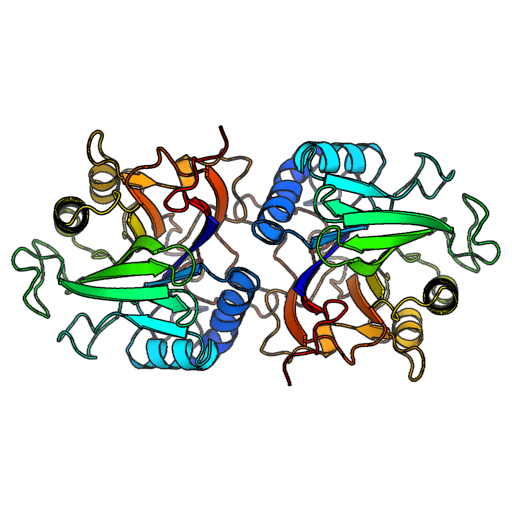6 THR B N 1
ATOM 3347 C CA . THR B 1 136 ? 18.719 16.859 -0.118 1 94 136 THR B CA 1
ATOM 3348 C C . THR B 1 136 ? 17.922 17.266 1.125 1 94 136 THR B C 1
ATOM 3350 O O . THR B 1 136 ? 17.875 16.516 2.102 1 94 136 THR B O 1
ATOM 3353 N N . ARG B 1 137 ? 17.297 18.484 1.092 1 94.75 137 ARG B N 1
ATOM 3354 C CA . ARG B 1 137 ? 16.516 18.953 2.223 1 94.75 137 ARG B CA 1
ATOM 3355 C C . ARG B 1 137 ? 15.023 19 1.873 1 94.75 137 ARG B C 1
ATOM 3357 O O . ARG B 1 137 ? 14.656 19.266 0.729 1 94.75 137 ARG B O 1
ATOM 3364 N N . VAL B 1 138 ? 14.211 18.719 2.836 1 96.69 138 VAL B N 1
ATOM 3365 C CA . VAL B 1 138 ? 12.766 18.875 2.748 1 96.69 138 VAL B CA 1
ATOM 3366 C C . VAL B 1 138 ? 12.227 19.469 4.047 1 96.69 138 VAL B C 1
ATOM 3368 O O . VAL B 1 138 ? 12.867 19.375 5.094 1 96.69 138 VAL B O 1
ATOM 3371 N N . VAL B 1 139 ? 11.164 20.188 3.951 1 98.19 139 VAL B N 1
ATOM 3372 C CA . VAL B 1 139 ? 10.383 20.609 5.109 1 98.19 139 VAL B CA 1
ATOM 3373 C C . VAL B 1 139 ? 9.062 19.844 5.152 1 98.19 139 VAL B C 1
ATOM 3375 O O . VAL B 1 139 ? 8.352 19.766 4.148 1 98.19 139 VAL B O 1
ATOM 3378 N N . VAL B 1 140 ? 8.789 19.156 6.281 1 98.94 140 VAL B N 1
ATOM 3379 C CA . VAL B 1 140 ? 7.594 18.344 6.414 1 98.94 140 VAL B CA 1
ATOM 3380 C C . VAL B 1 140 ? 6.762 18.812 7.605 1 98.94 140 VAL B C 1
ATOM 3382 O O . VAL B 1 140 ? 7.301 19.047 8.688 1 98.94 140 VAL B O 1
ATOM 3385 N N . LEU B 1 141 ? 5.457 18.984 7.352 1 99 141 LEU B N 1
ATOM 3386 C CA . LEU B 1 141 ? 4.547 19.516 8.367 1 99 141 LEU B CA 1
ATOM 3387 C C . LEU B 1 141 ? 3.408 18.531 8.633 1 99 141 LEU B C 1
ATOM 3389 O O . LEU B 1 141 ? 3 17.797 7.73 1 99 141 LEU B O 1
ATOM 3393 N N . SER B 1 142 ? 2.891 18.516 9.844 1 99 142 SER B N 1
ATOM 3394 C CA . SER B 1 142 ? 1.645 17.875 10.258 1 99 142 SER B CA 1
ATOM 3395 C C . SER B 1 142 ? 0.741 18.859 11 1 99 142 SER B C 1
ATOM 3397 O O . SER B 1 142 ? 1.198 19.578 11.883 1 99 142 SER B O 1
ATOM 3399 N N . THR B 1 143 ? -0.526 18.938 10.609 1 98.94 143 THR B N 1
ATOM 3400 C CA . THR B 1 143 ? -1.413 19.859 11.297 1 98.94 143 THR B CA 1
ATOM 3401 C C . THR B 1 143 ? -2.826 19.297 11.391 1 98.94 143 THR B C 1
ATOM 3403 O O . THR B 1 143 ? -3.158 18.328 10.719 1 98.94 143 THR B O 1
ATOM 3406 N N . HIS B 1 144 ? -3.607 19.859 12.273 1 98.94 144 HIS B N 1
ATOM 3407 C CA . HIS B 1 144 ? -5.012 19.562 12.523 1 98.94 144 HIS B CA 1
ATOM 3408 C C . HIS B 1 144 ? -5.801 20.828 12.844 1 98.94 144 HIS B C 1
ATOM 3410 O O . HIS B 1 144 ? -5.613 21.422 13.906 1 98.94 144 HIS B O 1
ATOM 3416 N N . PHE B 1 145 ? -6.688 21.219 11.922 1 98.88 145 PHE B N 1
ATOM 3417 C CA . PHE B 1 145 ? -7.402 22.484 12.07 1 98.88 145 PHE B CA 1
ATOM 3418 C C . PHE B 1 145 ? -8.594 22.328 13.008 1 98.88 145 PHE B C 1
ATOM 3420 O O . PHE B 1 145 ? -9.016 21.203 13.289 1 98.88 145 PHE B O 1
ATOM 3427 N N . ASP B 1 146 ? -9.062 23.484 13.477 1 98.69 146 ASP B N 1
ATOM 3428 C CA . ASP B 1 146 ? -10.172 23.516 14.414 1 98.69 146 ASP B CA 1
ATOM 3429 C C . ASP B 1 146 ? -11.445 22.969 13.773 1 98.69 146 ASP B C 1
ATOM 3431 O O . ASP B 1 146 ? -11.742 23.266 12.609 1 98.69 146 ASP B O 1
ATOM 3435 N N . HIS B 1 147 ? -12.258 22.25 14.57 1 96.56 147 HIS B N 1
ATOM 3436 C CA . HIS B 1 147 ? -13.422 21.578 14 1 96.56 147 HIS B CA 1
ATOM 3437 C C . HIS B 1 147 ? -14.648 22.484 14.039 1 96.56 147 HIS B C 1
ATOM 3439 O O . HIS B 1 147 ? -15.672 22.172 13.43 1 96.56 147 HIS B O 1
ATOM 3445 N N . VAL B 1 148 ? -14.555 23.641 14.719 1 96.81 148 VAL B N 1
ATOM 3446 C CA . VAL B 1 148 ? -15.711 24.516 14.867 1 96.81 148 VAL B CA 1
ATOM 3447 C C . VAL B 1 148 ? -15.445 25.844 14.164 1 96.81 148 VAL B C 1
ATOM 3449 O O . VAL B 1 148 ? -16.266 26.312 13.359 1 96.81 148 VAL B O 1
ATOM 3452 N N . GLY B 1 149 ? -14.305 26.469 14.422 1 97.81 149 GLY B N 1
ATOM 3453 C CA . GLY B 1 149 ? -14 27.828 13.984 1 97.81 149 GLY B CA 1
ATOM 3454 C C . GLY B 1 149 ? -13.688 27.922 12.508 1 97.81 149 GLY B C 1
ATOM 3455 O O . GLY B 1 149 ? -12.633 27.469 12.055 1 97.81 149 GLY B O 1
ATOM 3456 N N . ILE B 1 150 ? -14.523 28.547 11.75 1 97.5 150 ILE B N 1
ATOM 3457 C CA . ILE B 1 150 ? -14.352 28.703 10.305 1 97.5 150 ILE B CA 1
ATOM 3458 C C . ILE B 1 150 ? -13.227 29.703 10.031 1 97.5 150 ILE B C 1
ATOM 3460 O O . ILE B 1 150 ? -12.344 29.438 9.211 1 97.5 150 ILE B O 1
ATOM 3464 N N . ARG B 1 151 ? -13.312 30.859 10.719 1 98.19 151 ARG B N 1
ATOM 3465 C CA . ARG B 1 151 ? -12.258 31.859 10.578 1 98.19 151 ARG B CA 1
ATOM 3466 C C . ARG B 1 151 ? -10.914 31.312 11.031 1 98.19 151 ARG B C 1
ATOM 3468 O O . ARG B 1 151 ? -9.883 31.578 10.414 1 98.19 151 ARG B O 1
ATOM 3475 N N . ALA B 1 152 ? -10.953 30.594 12.133 1 98.69 152 ALA B N 1
ATOM 3476 C CA . ALA B 1 152 ? -9.734 29.984 12.664 1 98.69 152 ALA B CA 1
ATOM 3477 C C . ALA B 1 152 ? -9.062 29.094 11.617 1 98.69 152 ALA B C 1
ATOM 3479 O O . ALA B 1 152 ? -7.84 29.125 11.469 1 98.69 152 ALA B O 1
ATOM 3480 N N . ARG B 1 153 ? -9.836 28.344 10.906 1 98.75 153 ARG B N 1
ATOM 3481 C CA . ARG B 1 153 ? -9.281 27.453 9.891 1 98.75 153 ARG B CA 1
ATOM 3482 C C . ARG B 1 153 ? -8.617 28.25 8.773 1 98.75 153 ARG B C 1
ATOM 3484 O O . ARG B 1 153 ? -7.496 27.938 8.367 1 98.75 153 ARG B O 1
ATOM 3491 N N . ALA B 1 154 ? -9.258 29.266 8.32 1 98.62 154 ALA B N 1
ATOM 3492 C CA . ALA B 1 154 ? -8.719 30.078 7.242 1 98.62 154 ALA B CA 1
ATOM 3493 C C . ALA B 1 154 ? -7.449 30.797 7.691 1 98.62 154 ALA B C 1
ATOM 3495 O O . ALA B 1 154 ? -6.461 30.844 6.953 1 98.62 154 ALA B O 1
ATOM 3496 N N . GLU B 1 155 ? -7.5 31.406 8.883 1 98.81 155 GLU B N 1
ATOM 3497 C CA . GLU B 1 155 ? -6.34 32.094 9.422 1 98.81 155 GLU B CA 1
ATOM 3498 C C . GLU B 1 155 ? -5.184 31.141 9.68 1 98.81 155 GLU B C 1
ATOM 3500 O O . GLU B 1 155 ? -4.016 31.5 9.531 1 98.81 155 GLU B O 1
ATOM 3505 N N . SER B 1 156 ? -5.504 29.938 10.102 1 98.88 156 SER B N 1
ATOM 3506 C CA . SER B 1 156 ? -4.48 28.922 10.297 1 98.88 156 SER B CA 1
ATOM 3507 C C . SER B 1 156 ? -3.766 28.594 8.992 1 98.88 156 SER B C 1
ATOM 3509 O O . SER B 1 156 ? -2.543 28.438 8.969 1 98.88 156 SER B O 1
ATOM 3511 N N . ALA B 1 157 ? -4.527 28.453 7.871 1 98.88 157 ALA B N 1
ATOM 3512 C CA . ALA B 1 157 ? -3.922 28.25 6.559 1 98.88 157 ALA B CA 1
ATOM 3513 C C . ALA B 1 157 ? -2.959 29.375 6.215 1 98.88 157 ALA B C 1
ATOM 3515 O O . ALA B 1 157 ? -1.822 29.125 5.805 1 98.88 157 ALA B O 1
ATOM 3516 N N . SER B 1 158 ? -3.383 30.625 6.488 1 98.81 158 SER B N 1
ATOM 3517 C CA . SER B 1 158 ? -2.547 31.781 6.215 1 98.81 158 SER B CA 1
ATOM 3518 C C . SER B 1 158 ? -1.284 31.781 7.07 1 98.81 158 SER B C 1
ATOM 3520 O O . SER B 1 158 ? -0.196 32.094 6.586 1 98.81 158 SER B O 1
ATOM 3522 N N . LEU B 1 159 ? -1.467 31.438 8.289 1 98.88 159 LEU B N 1
ATOM 3523 C CA . LEU B 1 159 ? -0.328 31.406 9.203 1 98.88 159 LEU B CA 1
ATOM 3524 C C . LEU B 1 159 ? 0.685 30.344 8.758 1 98.88 159 LEU B C 1
ATOM 3526 O O . LEU B 1 159 ? 1.889 30.625 8.727 1 98.88 159 LEU B O 1
ATOM 3530 N N . ILE B 1 160 ? 0.245 29.156 8.375 1 98.88 160 ILE B N 1
ATOM 3531 C CA . ILE B 1 160 ? 1.129 28.078 7.945 1 98.88 160 ILE B CA 1
ATOM 3532 C C . ILE B 1 160 ? 1.888 28.5 6.691 1 98.88 160 ILE B C 1
ATOM 3534 O O . ILE B 1 160 ? 3.088 28.25 6.566 1 98.88 160 ILE B O 1
ATOM 3538 N N . LEU B 1 161 ? 1.19 29.203 5.773 1 98.69 161 LEU B N 1
ATOM 3539 C CA . LEU B 1 161 ? 1.841 29.703 4.566 1 98.69 161 LEU B CA 1
ATOM 3540 C C . LEU B 1 161 ? 2.963 30.672 4.914 1 98.69 161 LEU B C 1
ATOM 3542 O O . LEU B 1 161 ? 4.059 30.578 4.355 1 98.69 161 LEU B O 1
ATOM 3546 N N . ARG B 1 162 ? 2.734 31.531 5.863 1 98.62 162 ARG B N 1
ATOM 3547 C CA . ARG B 1 162 ? 3.756 32.5 6.281 1 98.62 162 ARG B CA 1
ATOM 3548 C C . ARG B 1 162 ? 4.934 31.781 6.945 1 98.62 162 ARG B C 1
ATOM 3550 O O . ARG B 1 162 ? 6.09 32.125 6.691 1 98.62 162 ARG B O 1
ATOM 3557 N N . LEU B 1 163 ? 4.629 30.844 7.801 1 98.69 163 LEU B N 1
ATOM 3558 C CA . LEU B 1 163 ? 5.676 30.094 8.484 1 98.69 163 LEU B CA 1
ATOM 3559 C C . LEU B 1 163 ? 6.539 29.344 7.48 1 98.69 163 LEU B C 1
ATOM 3561 O O . LEU B 1 163 ? 7.77 29.344 7.59 1 98.69 163 LEU B O 1
ATOM 3565 N N . THR B 1 164 ? 5.887 28.656 6.543 1 98 164 THR B N 1
ATOM 3566 C CA . THR B 1 164 ? 6.613 27.906 5.527 1 98 164 THR B CA 1
ATOM 3567 C C . THR B 1 164 ? 7.516 28.828 4.711 1 98 164 THR B C 1
ATOM 3569 O O . THR B 1 164 ? 8.664 28.484 4.422 1 98 164 THR B O 1
ATOM 3572 N N . ASP B 1 165 ? 6.996 30.016 4.352 1 97.69 165 ASP B N 1
ATOM 3573 C CA . ASP B 1 165 ? 7.797 30.984 3.607 1 97.69 165 ASP B CA 1
ATOM 3574 C C . ASP B 1 165 ? 9.016 31.422 4.414 1 97.69 165 ASP B C 1
ATOM 3576 O O . ASP B 1 165 ? 10.109 31.547 3.863 1 97.69 165 ASP B O 1
ATOM 3580 N N . ALA B 1 166 ? 8.781 31.641 5.637 1 98.19 166 ALA B N 1
ATOM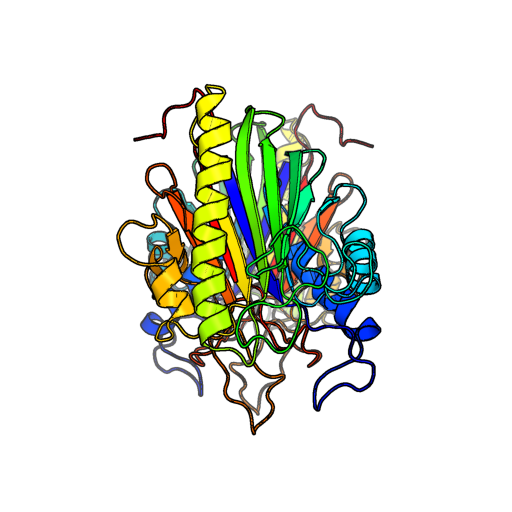 3581 C CA . ALA B 1 166 ? 9.883 32.062 6.5 1 98.19 166 ALA B CA 1
ATOM 3582 C C . ALA B 1 166 ? 10.961 30.984 6.578 1 98.19 166 ALA B C 1
ATOM 3584 O O . ALA B 1 166 ? 12.148 31.266 6.445 1 98.19 166 ALA B O 1
ATOM 3585 N N . TRP B 1 167 ? 10.57 29.719 6.809 1 97.81 167 TRP B N 1
ATOM 3586 C CA . TRP B 1 167 ? 11.523 28.625 6.914 1 97.81 167 TRP B CA 1
ATOM 3587 C C . TRP B 1 167 ? 12.297 28.438 5.609 1 97.81 167 TRP B C 1
ATOM 3589 O O . TRP B 1 167 ? 13.516 28.297 5.621 1 97.81 167 TRP B O 1
ATOM 3599 N N . VAL B 1 168 ? 11.562 28.406 4.516 1 96 168 VAL B N 1
ATOM 3600 C CA . VAL B 1 168 ? 12.18 28.234 3.207 1 96 168 VAL B CA 1
ATOM 3601 C C . VAL B 1 168 ? 13.141 29.391 2.93 1 96 168 VAL B C 1
ATOM 3603 O O . VAL B 1 168 ? 14.234 29.172 2.406 1 96 168 VAL B O 1
ATOM 3606 N N . GLY B 1 169 ? 12.711 30.594 3.258 1 96.5 169 GLY B N 1
ATOM 3607 C CA . GLY B 1 169 ? 13.57 31.75 3.104 1 96.5 169 GLY B CA 1
ATOM 3608 C C . GLY B 1 169 ? 14.875 31.625 3.871 1 96.5 169 GLY B C 1
ATOM 3609 O O . GLY B 1 169 ? 15.938 31.984 3.357 1 96.5 169 GLY B O 1
ATOM 3610 N N . GLU B 1 170 ? 14.789 31.156 5.055 1 96.75 170 GLU B N 1
ATOM 3611 C CA . GLU B 1 170 ? 15.984 30.984 5.883 1 96.75 170 GLU B CA 1
ATOM 3612 C C . GLU B 1 170 ? 16.922 29.953 5.281 1 96.75 170 GLU B C 1
ATOM 3614 O O . GLU B 1 170 ? 18.141 30.141 5.27 1 96.75 170 GLU B O 1
ATOM 3619 N N . VAL B 1 171 ? 16.391 28.859 4.797 1 93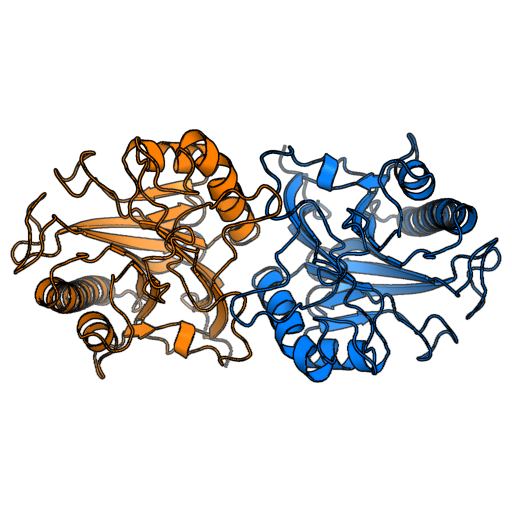.31 171 VAL B N 1
ATOM 3620 C CA . VAL B 1 171 ? 17.188 27.812 4.18 1 93.31 171 VAL B CA 1
ATOM 3621 C C . VAL B 1 171 ? 17.906 28.344 2.949 1 93.31 171 VAL B C 1
ATOM 3623 O O . VAL B 1 171 ? 19.109 28.125 2.77 1 93.31 171 VAL B O 1
ATOM 3626 N N . THR B 1 172 ? 17.203 29.125 2.189 1 93.62 172 THR B N 1
ATOM 3627 C CA . THR B 1 172 ? 17.75 29.672 0.96 1 93.62 172 THR B CA 1
ATOM 3628 C C . THR B 1 172 ? 18.781 30.766 1.271 1 93.62 172 THR B C 1
ATOM 3630 O O . THR B 1 172 ? 19.781 30.891 0.56 1 93.62 172 THR B O 1
ATOM 3633 N N . ALA B 1 173 ? 18.547 31.469 2.283 1 95.25 173 ALA B N 1
ATOM 3634 C CA . ALA B 1 173 ? 19.469 32.531 2.699 1 95.25 173 ALA B CA 1
ATOM 3635 C C . ALA B 1 173 ? 20.812 31.922 3.127 1 95.25 173 ALA B C 1
ATOM 3637 O O . ALA B 1 173 ? 21.844 32.594 3.027 1 95.25 173 ALA B O 1
ATOM 3638 N N . GLN B 1 174 ? 20.797 30.734 3.529 1 93.69 174 GLN B N 1
ATOM 3639 C CA . GLN B 1 174 ? 22.016 30.031 3.939 1 93.69 174 GLN B CA 1
ATOM 3640 C C . GLN B 1 174 ? 22.734 29.438 2.736 1 93.69 174 GLN B C 1
ATOM 3642 O O . GLN B 1 174 ? 23.766 28.781 2.893 1 93.69 174 GLN B O 1
ATOM 3647 N N . GLY B 1 175 ? 22.172 29.547 1.555 1 91.12 175 GLY B N 1
ATOM 3648 C CA . GLY B 1 175 ? 22.844 29.109 0.338 1 91.12 175 GLY B CA 1
ATOM 3649 C C . GLY B 1 175 ? 22.391 27.734 -0.127 1 91.12 175 GLY B C 1
ATOM 3650 O O . GLY B 1 175 ? 22.953 27.172 -1.069 1 91.12 175 GLY B O 1
ATOM 3651 N N . HIS B 1 176 ? 21.438 27.266 0.562 1 89.38 176 HIS B N 1
ATOM 3652 C CA . HIS B 1 176 ? 20.938 25.953 0.165 1 89.38 176 HIS B CA 1
ATOM 3653 C C . HIS B 1 176 ? 19.859 26.078 -0.908 1 89.38 176 HIS B C 1
ATOM 3655 O O . HIS B 1 176 ? 19.234 27.125 -1.048 1 89.38 176 HIS B O 1
ATOM 3661 N N . ALA B 1 177 ? 19.703 24.984 -1.663 1 88.69 177 ALA B N 1
ATOM 3662 C CA . ALA B 1 177 ? 18.594 24.922 -2.609 1 88.69 177 ALA B CA 1
ATOM 3663 C C . ALA B 1 177 ? 17.25 25.016 -1.889 1 88.69 177 ALA B C 1
ATOM 3665 O O . ALA B 1 177 ? 17.109 24.562 -0.751 1 88.69 177 ALA B O 1
ATOM 3666 N N . LYS B 1 178 ? 16.312 25.656 -2.559 1 92.69 178 LYS B N 1
ATOM 3667 C CA . LYS B 1 178 ? 14.969 25.75 -2.02 1 92.69 178 LYS B CA 1
ATOM 3668 C C . LYS B 1 178 ? 14.367 24.375 -1.772 1 92.69 178 LYS B C 1
ATOM 3670 O O . LYS B 1 178 ? 14.164 23.609 -2.713 1 92.69 178 LYS B O 1
ATOM 3675 N N . PRO B 1 179 ? 14.133 24.016 -0.534 1 93.75 179 PRO B N 1
ATOM 3676 C CA . PRO B 1 179 ? 13.555 22.703 -0.262 1 93.75 179 PRO B CA 1
ATOM 3677 C C . PRO B 1 179 ? 12.055 22.641 -0.566 1 93.75 179 PRO B C 1
ATOM 3679 O O . PRO B 1 179 ? 11.336 23.609 -0.326 1 93.75 179 PRO B O 1
ATOM 3682 N N . PRO B 1 180 ? 11.578 21.516 -1.186 1 95.5 180 PRO B N 1
ATOM 3683 C CA . PRO B 1 180 ? 10.125 21.344 -1.191 1 95.5 180 PRO B CA 1
ATOM 3684 C C . PRO B 1 180 ? 9.531 21.266 0.214 1 95.5 180 PRO B C 1
ATOM 3686 O O . PRO B 1 180 ? 10.227 20.875 1.158 1 95.5 180 PRO B O 1
ATOM 3689 N N . VAL B 1 181 ? 8.289 21.719 0.363 1 97.62 181 VAL B N 1
ATOM 3690 C CA . VAL B 1 181 ? 7.543 21.672 1.618 1 97.62 181 VAL B CA 1
ATOM 3691 C C . VAL B 1 181 ? 6.352 20.719 1.481 1 97.62 181 VAL B C 1
ATOM 3693 O O . VAL B 1 181 ? 5.551 20.859 0.554 1 97.62 181 VAL B O 1
ATOM 3696 N N . PHE B 1 182 ? 6.289 19.734 2.352 1 98.62 182 PHE B N 1
ATOM 3697 C CA . PHE B 1 182 ? 5.168 18.797 2.383 1 98.62 182 PHE B CA 1
ATOM 3698 C C . PHE B 1 182 ? 4.328 19.016 3.639 1 98.62 182 PHE B C 1
ATOM 3700 O O . PHE B 1 182 ? 4.867 19.094 4.746 1 98.62 182 PHE B O 1
ATOM 3707 N N . LEU B 1 183 ? 3.059 19.109 3.459 1 98.94 183 LEU B N 1
ATOM 3708 C CA . LEU B 1 183 ? 2.119 19.297 4.559 1 98.94 183 LEU B CA 1
ATOM 3709 C C . LEU B 1 183 ? 1.021 18.234 4.523 1 98.94 183 LEU B C 1
ATOM 3711 O O . LEU B 1 183 ? 0.323 18.094 3.518 1 98.94 183 LEU B O 1
ATOM 3715 N N . GLY B 1 184 ? 0.982 17.406 5.516 1 98.94 184 GLY B N 1
ATOM 3716 C CA . GLY B 1 184 ? -0.142 16.5 5.73 1 98.94 184 GLY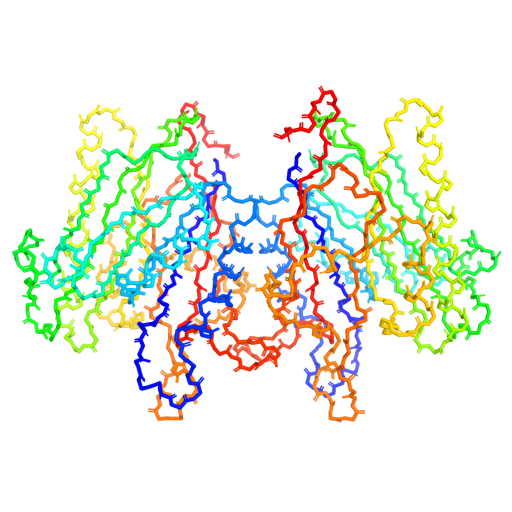 B CA 1
ATOM 3717 C C . GLY B 1 184 ? -1.011 16.906 6.906 1 98.94 184 GLY B C 1
ATOM 3718 O O . GLY B 1 184 ? -0.502 17.375 7.934 1 98.94 184 GLY B O 1
ATOM 3719 N N . GLY B 1 185 ? -2.332 16.75 6.75 1 98.88 185 GLY B N 1
ATOM 3720 C CA . GLY B 1 185 ? -3.123 17.078 7.926 1 98.88 185 GLY B CA 1
ATOM 3721 C C . GLY B 1 185 ? -4.617 16.953 7.695 1 98.88 185 GLY B C 1
ATOM 3722 O O . GLY B 1 185 ? -5.059 16.734 6.566 1 98.88 185 GLY B O 1
ATOM 3723 N N . ASP B 1 186 ? -5.348 17 8.758 1 98.94 186 ASP B N 1
ATOM 3724 C CA . ASP B 1 186 ? -6.801 17.141 8.812 1 98.94 186 ASP B CA 1
ATOM 3725 C C . ASP B 1 186 ? -7.207 18.609 8.891 1 98.94 186 ASP B C 1
ATOM 3727 O O . ASP B 1 186 ? -7.031 19.25 9.93 1 98.94 186 ASP B O 1
ATOM 3731 N N . PHE B 1 187 ? -7.84 19.078 7.844 1 98.75 187 PHE B N 1
ATOM 3732 C CA . PHE B 1 187 ? -8.133 20.5 7.738 1 98.75 187 PHE B CA 1
ATOM 3733 C C . PHE B 1 187 ? -9.523 20.812 8.281 1 98.75 187 PHE B C 1
ATOM 3735 O O . PHE B 1 187 ? -9.883 21.984 8.453 1 98.75 187 PHE B O 1
ATOM 3742 N N . ASN B 1 188 ? -10.305 19.766 8.602 1 98.12 188 ASN B N 1
ATOM 3743 C CA . ASN B 1 188 ? -11.703 19.969 8.945 1 98.12 188 ASN B CA 1
ATOM 3744 C C . ASN B 1 188 ? -12.398 20.922 7.969 1 98.12 188 ASN B C 1
ATOM 3746 O O . ASN B 1 188 ? -13.195 21.75 8.367 1 98.12 188 ASN B O 1
ATOM 3750 N N . SER B 1 189 ? -11.953 20.906 6.766 1 96.94 189 SER B N 1
ATOM 3751 C CA . SER B 1 189 ? -12.43 21.781 5.703 1 96.94 189 SER B CA 1
ATOM 3752 C C . SER B 1 189 ? -12.539 21.031 4.379 1 96.94 189 SER B C 1
ATOM 3754 O O . SER B 1 189 ? -11.609 20.344 3.973 1 96.94 189 SER B O 1
ATOM 3756 N N . LYS B 1 190 ? -13.695 21.188 3.738 1 97.12 190 LYS B N 1
ATOM 3757 C CA . LYS B 1 190 ? -13.828 20.703 2.369 1 97.12 190 LYS B CA 1
ATOM 3758 C C . LYS B 1 190 ? -13.117 21.625 1.385 1 97.12 190 LYS B C 1
ATOM 3760 O O . LYS B 1 190 ? -12.664 22.719 1.76 1 97.12 190 LYS B O 1
ATOM 3765 N N . THR B 1 191 ? -12.984 21.203 0.154 1 97.62 191 THR B N 1
ATOM 3766 C CA . THR B 1 191 ? -12.273 21.953 -0.867 1 97.62 191 THR B CA 1
ATOM 3767 C C . THR B 1 191 ? -12.992 23.266 -1.159 1 97.62 191 THR B C 1
ATOM 3769 O O . THR B 1 191 ? -12.391 24.219 -1.647 1 97.62 191 THR B O 1
ATOM 3772 N N . SER B 1 192 ? -14.266 23.391 -0.831 1 97.25 192 SER B N 1
ATOM 3773 C CA . SER B 1 192 ? -15.047 24.594 -1.079 1 97.25 192 SER B CA 1
ATOM 3774 C C . SER B 1 192 ? -14.914 25.594 0.073 1 97.25 192 SER B C 1
ATOM 3776 O O . SER B 1 192 ? -15.352 26.734 -0.036 1 97.25 192 SER B O 1
ATOM 3778 N N . ASP B 1 193 ? -14.359 25.172 1.163 1 97.38 193 ASP B N 1
ATOM 3779 C CA . ASP B 1 193 ? -14.273 26 2.365 1 97.38 193 ASP B CA 1
ATOM 3780 C C . ASP B 1 193 ? -13.062 26.922 2.307 1 97.38 193 ASP B C 1
ATOM 3782 O O . ASP B 1 193 ? -12.094 26.656 1.602 1 97.38 193 ASP B O 1
ATOM 3786 N N . PRO B 1 194 ? -13.086 27.984 3.082 1 97.19 194 PRO B N 1
ATOM 3787 C CA . PRO B 1 194 ? -12.062 29.031 2.996 1 97.19 194 PRO B CA 1
ATOM 3788 C C . PRO B 1 194 ? -10.664 28.516 3.346 1 97.19 194 PRO B C 1
ATOM 3790 O O . PRO B 1 194 ? -9.672 28.969 2.762 1 97.19 194 PRO B O 1
ATOM 3793 N N . ALA B 1 195 ? -10.555 27.641 4.277 1 98.31 195 ALA B N 1
ATOM 3794 C CA . ALA B 1 195 ? -9.227 27.188 4.68 1 98.31 195 ALA B CA 1
ATOM 3795 C C . ALA B 1 195 ? -8.5 26.516 3.516 1 98.31 195 ALA B C 1
ATOM 3797 O O . ALA B 1 195 ? -7.336 26.812 3.246 1 98.31 195 ALA B O 1
ATOM 3798 N N . TYR B 1 196 ? -9.164 25.578 2.855 1 98.56 196 TYR B N 1
ATOM 3799 C CA . TYR B 1 196 ? -8.602 24.922 1.68 1 98.56 196 TYR B CA 1
ATOM 3800 C C . TYR B 1 196 ? -8.305 25.938 0.585 1 98.56 196 TYR B C 1
ATOM 3802 O O . TYR B 1 196 ? -7.23 25.906 -0.022 1 98.56 196 TYR B O 1
ATOM 3810 N N . GLN B 1 197 ? -9.234 26.828 0.357 1 98.44 197 GLN B N 1
ATOM 3811 C CA . GLN B 1 197 ? -9.094 27.828 -0.689 1 98.44 197 GLN B CA 1
ATOM 3812 C C . GLN B 1 197 ? -7.926 28.766 -0.393 1 98.44 197 GLN B C 1
ATOM 3814 O O . GLN B 1 197 ? -7.199 29.172 -1.304 1 98.44 197 GLN B O 1
ATOM 3819 N N . THR B 1 198 ? -7.777 29.109 0.845 1 98.5 198 THR B N 1
ATOM 3820 C CA . THR B 1 198 ? -6.641 29.922 1.249 1 98.5 198 THR B CA 1
ATOM 3821 C C . THR B 1 198 ? -5.324 29.203 0.99 1 98.5 198 THR B C 1
ATOM 3823 O O . THR B 1 198 ? -4.395 29.781 0.423 1 98.5 198 THR B O 1
ATOM 3826 N N . MET B 1 199 ? -5.273 27.938 1.365 1 98.44 199 MET B N 1
ATOM 3827 C CA . MET B 1 199 ? -4.059 27.125 1.232 1 98.44 199 MET B CA 1
ATOM 3828 C C . MET B 1 199 ? -3.643 27.016 -0.23 1 98.44 199 MET B C 1
ATOM 3830 O O . MET B 1 199 ? -2.455 27.078 -0.549 1 98.44 199 MET B O 1
ATOM 3834 N N . THR B 1 200 ? -4.633 26.891 -1.114 1 97.75 200 THR B N 1
ATOM 3835 C CA . THR B 1 200 ? -4.352 26.578 -2.512 1 97.75 200 THR B CA 1
ATOM 3836 C C . THR B 1 200 ? -4.492 27.828 -3.379 1 97.75 200 THR B C 1
ATOM 3838 O O . THR B 1 200 ? -4.512 27.734 -4.609 1 97.75 200 THR B O 1
ATOM 3841 N N . ALA B 1 201 ? -4.633 28.984 -2.797 1 97.31 201 ALA B N 1
ATOM 3842 C CA . ALA B 1 201 ? -4.828 30.219 -3.566 1 97.31 201 ALA B CA 1
ATOM 3843 C C . ALA B 1 201 ? -3.668 30.453 -4.527 1 97.31 201 ALA B C 1
ATOM 3845 O O . ALA B 1 201 ? -2.527 30.094 -4.234 1 97.31 201 ALA B O 1
ATOM 3846 N N . PRO B 1 202 ? -4.012 31.062 -5.695 1 94.25 202 PRO B N 1
ATOM 3847 C CA . PRO B 1 202 ? -2.93 31.422 -6.613 1 94.25 202 PRO B CA 1
ATOM 3848 C C . PRO B 1 202 ? -1.818 32.219 -5.938 1 94.25 202 PRO B C 1
ATOM 3850 O O . PRO B 1 202 ? -2.096 33.094 -5.125 1 94.25 202 PRO B O 1
ATOM 3853 N N . GLY B 1 203 ? -0.614 31.891 -6.164 1 93.56 203 GLY B N 1
ATOM 3854 C CA . GLY B 1 203 ? 0.52 32.656 -5.652 1 93.56 203 GLY B CA 1
ATOM 3855 C C . GLY B 1 203 ? 1.119 32.031 -4.395 1 93.56 203 GLY B C 1
ATOM 3856 O O . GLY B 1 203 ? 2.252 32.375 -4.027 1 93.56 203 GLY B O 1
ATOM 3857 N N . THR B 1 204 ? 0.323 31.188 -3.641 1 94.81 204 THR B N 1
ATOM 3858 C CA . THR B 1 204 ? 0.844 30.594 -2.412 1 94.81 204 THR B CA 1
ATOM 3859 C C . THR B 1 204 ? 1.909 29.547 -2.723 1 94.81 204 THR B C 1
ATOM 3861 O O . THR B 1 204 ? 2.758 29.25 -1.882 1 94.81 204 THR B O 1
ATOM 3864 N N . GLY B 1 205 ? 1.783 28.938 -3.889 1 94.62 205 GLY B N 1
ATOM 3865 C CA . GLY B 1 205 ? 2.676 27.859 -4.285 1 94.62 205 GLY B CA 1
ATOM 3866 C C . GLY B 1 205 ? 2.291 26.516 -3.693 1 94.62 205 GLY B C 1
ATOM 3867 O O . GLY B 1 205 ? 2.912 25.5 -4 1 94.62 205 GLY B O 1
ATOM 3868 N N . MET B 1 206 ? 1.312 26.5 -2.814 1 97.44 206 MET B N 1
ATOM 3869 C CA . MET B 1 206 ? 0.845 25.25 -2.209 1 97.44 206 MET B CA 1
ATOM 3870 C C . MET B 1 206 ? -0.161 24.547 -3.113 1 97.44 206 MET B C 1
ATOM 3872 O O . MET B 1 206 ? -1.084 25.188 -3.633 1 97.44 206 MET B O 1
ATOM 3876 N N . THR B 1 207 ? 0.068 23.266 -3.338 1 98.06 207 THR B N 1
ATOM 3877 C CA . THR B 1 207 ? -0.795 22.484 -4.219 1 98.06 207 THR B CA 1
ATOM 3878 C C . THR B 1 207 ? -1.257 21.203 -3.531 1 98.06 207 THR B C 1
ATOM 3880 O O . THR B 1 207 ? -0.469 20.531 -2.857 1 98.06 207 THR B O 1
ATOM 3883 N N . ASP B 1 208 ? -2.551 20.938 -3.596 1 98.5 208 ASP B N 1
ATOM 3884 C CA . ASP B 1 208 ? -3.111 19.656 -3.195 1 98.5 208 ASP B CA 1
ATOM 3885 C C . ASP B 1 208 ? -2.633 18.531 -4.117 1 98.5 208 ASP B C 1
ATOM 3887 O O . ASP B 1 208 ? -3.02 18.484 -5.289 1 98.5 208 ASP B O 1
ATOM 3891 N N . ILE B 1 209 ? -1.873 17.609 -3.604 1 98.56 209 ILE B N 1
ATOM 3892 C CA . ILE B 1 209 ? -1.2 16.609 -4.418 1 98.56 209 ILE B CA 1
ATOM 3893 C C . ILE B 1 209 ? -2.234 15.789 -5.191 1 98.56 209 ILE B C 1
ATOM 3895 O O . ILE B 1 209 ? -1.997 15.398 -6.336 1 98.56 209 ILE B O 1
ATOM 3899 N N . ALA B 1 210 ? -3.418 15.547 -4.598 1 98.44 210 ALA B N 1
ATOM 3900 C CA . ALA B 1 210 ? -4.477 14.797 -5.266 1 98.44 210 ALA B CA 1
ATOM 3901 C C . ALA B 1 210 ? -4.793 15.398 -6.633 1 98.44 210 ALA B C 1
ATOM 3903 O O . ALA B 1 210 ? -5.113 14.68 -7.578 1 98.44 210 ALA B O 1
ATOM 3904 N N . THR B 1 211 ? -4.676 16.734 -6.734 1 97.69 211 THR B N 1
ATOM 3905 C CA . THR B 1 211 ? -5.078 17.422 -7.961 1 97.69 211 THR B CA 1
ATOM 3906 C C . THR B 1 211 ? -4.016 17.25 -9.039 1 97.69 211 THR B C 1
ATOM 3908 O O . THR B 1 211 ? -4.254 17.578 -10.211 1 97.69 211 THR B O 1
ATOM 3911 N N . LEU B 1 212 ? -2.834 16.75 -8.695 1 97.38 212 LEU B N 1
ATOM 3912 C CA . LEU B 1 212 ? -1.73 16.578 -9.633 1 97.38 212 LEU B CA 1
ATOM 3913 C C . LEU B 1 212 ? -1.767 15.203 -10.273 1 97.38 212 LEU B C 1
ATOM 3915 O O . LEU B 1 212 ? -0.982 14.906 -11.18 1 97.38 212 LEU B O 1
ATOM 3919 N N . ILE B 1 213 ? -2.617 14.312 -9.789 1 97.56 213 ILE B N 1
ATOM 3920 C CA . ILE B 1 213 ? -2.834 12.969 -10.32 1 97.56 213 ILE B CA 1
ATOM 3921 C C . ILE B 1 213 ? -4.219 12.883 -10.953 1 97.56 213 ILE B C 1
ATOM 3923 O O . ILE B 1 213 ? -5.223 13.227 -10.328 1 97.56 213 ILE B O 1
ATOM 3927 N N . PRO B 1 214 ? -4.316 12.438 -12.195 1 96.94 214 PRO B N 1
ATOM 3928 C CA . PRO B 1 214 ? -5.645 12.289 -12.797 1 96.94 214 PRO B CA 1
ATOM 3929 C C . PRO B 1 214 ? -6.582 11.438 -11.953 1 96.94 214 PRO B C 1
ATOM 3931 O O . PRO B 1 214 ? -6.152 10.445 -11.359 1 96.94 214 PRO B O 1
ATOM 3934 N N . GLU B 1 215 ? -7.836 11.836 -11.93 1 95.44 215 GLU B N 1
ATOM 3935 C CA . GLU B 1 215 ? -8.82 11.18 -11.078 1 95.44 215 GLU B CA 1
ATOM 3936 C C . GLU B 1 215 ? -8.836 9.672 -11.305 1 95.44 215 GLU B C 1
ATOM 3938 O O . GLU B 1 215 ? -8.859 8.891 -10.352 1 95.44 215 GLU B O 1
ATOM 3943 N N . GLY B 1 216 ? -8.781 9.266 -12.531 1 94.88 216 GLY B N 1
ATOM 3944 C CA . GLY B 1 216 ? -8.828 7.855 -12.875 1 94.88 216 GLY B CA 1
ATOM 3945 C C . GLY B 1 216 ? -7.566 7.105 -12.5 1 94.88 216 GLY B C 1
ATOM 3946 O O . GLY B 1 216 ? -7.512 5.879 -12.609 1 94.88 216 GLY B O 1
ATOM 3947 N N . ARG B 1 217 ? -6.539 7.82 -11.938 1 97.19 217 ARG B N 1
ATOM 3948 C CA . ARG B 1 217 ? -5.27 7.199 -11.594 1 97.19 217 ARG B CA 1
ATOM 3949 C C . ARG B 1 217 ? -5.004 7.297 -10.094 1 97.19 217 ARG B C 1
ATOM 3951 O O . ARG B 1 217 ? -3.904 6.984 -9.625 1 97.19 217 ARG B O 1
ATOM 3958 N N . ARG B 1 218 ? -5.984 7.773 -9.391 1 98.38 218 ARG B N 1
ATOM 3959 C CA . ARG B 1 218 ? -5.887 7.805 -7.934 1 98.38 218 ARG B CA 1
ATOM 3960 C C . ARG B 1 218 ? -6.355 6.488 -7.324 1 98.38 218 ARG B C 1
ATOM 3962 O O . ARG B 1 218 ? -7.383 5.941 -7.73 1 98.38 218 ARG B O 1
ATOM 3969 N N . TYR B 1 219 ? -5.656 6.016 -6.395 1 98.75 219 TYR B N 1
ATOM 3970 C CA . TYR B 1 219 ? -5.938 4.707 -5.82 1 98.75 219 TYR B CA 1
ATOM 3971 C C . TYR B 1 219 ? -6.836 4.828 -4.594 1 98.75 219 TYR B C 1
ATOM 3973 O O . TYR B 1 219 ? -6.602 5.676 -3.729 1 98.75 219 TYR B O 1
ATOM 3981 N N . GLY B 1 220 ? -7.715 3.914 -4.492 1 98.5 220 GLY B N 1
ATOM 3982 C CA . GLY B 1 220 ? -8.461 3.709 -3.26 1 98.5 220 GLY B CA 1
ATOM 3983 C C . GLY B 1 220 ? -9.695 4.578 -3.156 1 98.5 220 GLY B C 1
ATOM 3984 O O . GLY B 1 220 ? -10.5 4.641 -4.094 1 98.5 220 GLY B O 1
ATOM 3985 N N . ASN B 1 221 ? -9.922 5.121 -2.016 1 98.75 221 ASN B N 1
ATOM 3986 C CA . ASN B 1 221 ? -11.117 5.895 -1.692 1 98.75 221 ASN B CA 1
ATOM 3987 C C . ASN B 1 221 ? -10.945 7.363 -2.07 1 98.75 221 ASN B C 1
ATOM 3989 O O . ASN B 1 221 ? -9.867 7.789 -2.477 1 98.75 221 ASN B O 1
ATOM 3993 N N . GLU B 1 222 ? -12.039 8.086 -2.025 1 97.81 222 GLU B N 1
ATOM 3994 C CA . GLU B 1 222 ? -12.039 9.531 -2.186 1 97.81 222 GLU B CA 1
ATOM 3995 C C . GLU B 1 222 ? -12.234 10.234 -0.844 1 97.81 222 GLU B C 1
ATOM 3997 O O . GLU B 1 222 ? -11.555 11.219 -0.55 1 97.81 222 GLU B O 1
ATOM 4002 N N . LEU B 1 223 ? -13.156 9.664 -0.094 1 98.38 223 LEU B N 1
ATOM 4003 C CA . LEU B 1 223 ? -13.453 10.219 1.223 1 98.38 223 LEU B CA 1
ATOM 4004 C C . LEU B 1 223 ? -12.383 9.82 2.234 1 98.38 223 LEU B C 1
ATOM 4006 O O . LEU B 1 223 ? -11.867 8.703 2.186 1 98.38 223 LEU B O 1
ATOM 4010 N N . THR B 1 224 ? -12.039 10.758 3.121 1 98.81 224 THR B N 1
ATOM 4011 C CA . THR B 1 224 ? -11 10.477 4.109 1 98.81 224 THR B CA 1
ATOM 4012 C C . THR B 1 224 ? -11.602 10.336 5.504 1 98.81 224 THR B C 1
ATOM 4014 O O . THR B 1 224 ? -11.102 9.57 6.328 1 98.81 224 THR B O 1
ATOM 4017 N N . TYR B 1 225 ? -12.625 11.109 5.805 1 98.56 225 TYR B N 1
ATOM 4018 C CA . TYR B 1 225 ? -13.398 11 7.039 1 98.56 225 TYR B CA 1
ATOM 4019 C C . TYR B 1 225 ? -14.617 10.109 6.844 1 98.56 225 TYR B C 1
ATOM 4021 O O . TYR B 1 225 ? -15.445 10.367 5.969 1 98.56 225 TYR B O 1
ATOM 4029 N N . THR B 1 226 ? -14.75 9.078 7.707 1 96.94 226 THR B N 1
ATOM 4030 C CA . THR B 1 226 ? -15.812 8.094 7.523 1 96.94 226 THR B CA 1
ATOM 4031 C C . THR B 1 226 ? -16.797 8.141 8.688 1 96.94 226 THR B C 1
ATOM 4033 O O . THR B 1 226 ? -17.875 7.543 8.617 1 96.94 226 THR B O 1
ATOM 4036 N N . SER B 1 227 ? -16.469 8.727 9.758 1 95 227 SER B N 1
ATOM 4037 C CA . SER B 1 227 ? -17.281 8.867 10.953 1 95 227 SER B CA 1
ATOM 4038 C C . SER B 1 227 ? -17.641 7.504 11.547 1 95 227 SER B C 1
ATOM 4040 O O . SER B 1 227 ? -18.734 7.312 12.062 1 95 227 SER B O 1
ATOM 4042 N N . PHE B 1 228 ? -16.797 6.5 11.344 1 96.5 228 PHE B N 1
ATOM 4043 C CA . PHE B 1 228 ? -17.047 5.137 11.797 1 96.5 228 PHE B CA 1
ATOM 4044 C C . PHE B 1 228 ? -18.391 4.637 11.273 1 96.5 228 PHE B C 1
ATOM 4046 O O . PHE B 1 228 ? -19.078 3.869 11.945 1 96.5 228 PHE B O 1
ATOM 4053 N N . ASP B 1 229 ? -18.844 5.223 10.234 1 93.12 229 ASP B N 1
ATOM 4054 C CA . ASP B 1 229 ? -20.094 4.883 9.562 1 93.12 229 ASP B CA 1
ATOM 4055 C C . ASP B 1 229 ? -21.297 5.266 10.43 1 93.12 229 ASP B C 1
ATOM 4057 O O . ASP B 1 229 ? -22.297 4.559 10.445 1 93.12 229 ASP B O 1
ATOM 4061 N N . GLN B 1 230 ? -21.109 6.242 11.188 1 92.19 230 GLN B N 1
ATOM 4062 C CA . GLN B 1 230 ? -22.266 6.742 11.945 1 92.19 230 GLN B CA 1
ATOM 4063 C C . GLN B 1 230 ? -23.297 7.383 11.023 1 92.19 230 GLN B C 1
ATOM 4065 O O . GLN B 1 230 ? -22.969 8.273 10.234 1 92.19 230 GLN B O 1
ATOM 4070 N N . PRO B 1 231 ? -24.484 6.977 11.141 1 88.38 231 PRO B N 1
ATOM 4071 C CA . PRO B 1 231 ? -25.516 7.387 10.18 1 88.38 231 PRO B CA 1
ATOM 4072 C C . PRO B 1 231 ? -25.828 8.883 10.242 1 88.38 231 PRO B C 1
ATOM 4074 O O . PRO B 1 231 ? -26.297 9.461 9.266 1 88.38 231 PRO B O 1
ATOM 4077 N N . ASP B 1 232 ? -25.562 9.516 11.305 1 88.69 232 ASP B N 1
ATOM 4078 C CA . ASP B 1 232 ? -25.922 10.922 11.477 1 88.69 232 ASP B CA 1
ATOM 4079 C C . ASP B 1 232 ? -24.766 11.836 11.055 1 88.69 232 ASP B C 1
ATOM 4081 O O . ASP B 1 232 ? -24.859 13.055 11.203 1 88.69 232 ASP B O 1
ATOM 4085 N N . GLN B 1 233 ? -23.734 11.227 10.594 1 90.38 233 GLN B N 1
ATOM 4086 C CA . GLN B 1 233 ? -22.609 12.008 10.117 1 90.38 233 GLN B CA 1
ATOM 4087 C C . GLN B 1 233 ? -22.359 11.781 8.633 1 90.38 233 GLN B C 1
ATOM 4089 O O . GLN B 1 233 ? -22.547 10.672 8.125 1 90.38 233 GLN B O 1
ATOM 4094 N N . GLU B 1 234 ? -21.938 12.828 8.023 1 92 234 GLU B N 1
ATOM 4095 C CA . GLU B 1 234 ? -21.656 12.758 6.59 1 92 234 GLU B CA 1
ATOM 4096 C C . GLU B 1 234 ? -20.172 12.562 6.324 1 92 234 GLU B C 1
ATOM 4098 O O . GLU B 1 234 ? -19.344 13.375 6.754 1 92 234 GLU B O 1
ATOM 4103 N N . PRO B 1 235 ? -19.781 11.508 5.621 1 95.44 235 PRO B N 1
ATOM 4104 C CA . PRO B 1 235 ? -18.391 11.367 5.207 1 95.44 235 PRO B CA 1
ATOM 4105 C C . PRO B 1 235 ? -17.922 12.508 4.309 1 95.44 235 PRO B C 1
ATOM 4107 O O . PRO B 1 235 ? -18.719 13.062 3.549 1 95.44 235 PRO B O 1
ATOM 4110 N N . LYS B 1 236 ? -16.609 12.898 4.445 1 97.38 236 LYS B N 1
ATOM 4111 C CA . LYS B 1 236 ? -16.047 14.031 3.723 1 97.38 236 LYS B CA 1
ATOM 4112 C C . LYS B 1 236 ? -14.555 13.812 3.449 1 97.38 236 LYS B C 1
ATOM 4114 O O . LYS B 1 236 ? -13.914 12.992 4.113 1 97.38 236 LYS B O 1
ATOM 4119 N N . ARG B 1 237 ? -14.164 14.445 2.381 1 98.56 237 ARG B N 1
ATOM 4120 C CA . ARG B 1 237 ? -12.719 14.562 2.188 1 98.56 237 ARG B CA 1
ATOM 4121 C C . ARG B 1 237 ? -12.172 15.805 2.877 1 98.56 237 ARG B C 1
ATOM 4123 O O . ARG B 1 237 ? -12.391 16.922 2.41 1 98.56 237 ARG B O 1
ATOM 4130 N N . ILE B 1 238 ? -11.406 15.594 4.027 1 98.81 238 ILE B N 1
ATOM 4131 C CA . ILE B 1 238 ? -10.945 16.75 4.781 1 98.81 238 ILE B CA 1
ATOM 4132 C C . ILE B 1 238 ? -9.492 16.547 5.199 1 98.81 238 ILE B C 1
ATOM 4134 O O . ILE B 1 238 ? -8.914 17.391 5.887 1 98.81 238 ILE B O 1
ATOM 4138 N N . ASP B 1 239 ? -8.883 15.406 4.871 1 98.94 239 ASP B N 1
ATOM 4139 C CA . ASP B 1 239 ? -7.453 15.148 5.043 1 98.94 239 ASP B CA 1
ATOM 4140 C C . ASP B 1 239 ? -6.699 15.336 3.729 1 98.94 239 ASP B C 1
ATOM 4142 O O . ASP B 1 239 ? -7.121 14.82 2.689 1 98.94 239 ASP B O 1
ATOM 4146 N N . PHE B 1 240 ? -5.574 16.078 3.803 1 98.94 240 PHE B N 1
ATOM 4147 C CA . PHE B 1 240 ? -4.902 16.453 2.564 1 98.94 240 PHE B CA 1
ATOM 4148 C C . PHE B 1 240 ? -3.395 16.297 2.693 1 98.94 240 PHE B C 1
ATOM 4150 O O . PHE B 1 240 ? -2.844 16.422 3.791 1 98.94 240 PHE B O 1
ATOM 4157 N N . LEU B 1 241 ? -2.789 15.984 1.593 1 98.88 241 LEU B N 1
ATOM 4158 C CA . LEU B 1 241 ? -1.356 16.141 1.375 1 98.88 241 LEU B CA 1
ATOM 4159 C C . LEU B 1 241 ? -1.077 17.297 0.414 1 98.88 241 LEU B C 1
ATOM 4161 O O . LEU B 1 241 ? -1.539 17.281 -0.729 1 98.88 241 LEU B O 1
ATOM 4165 N N . PHE B 1 242 ? -0.398 18.312 0.892 1 98.81 242 PHE B N 1
ATOM 4166 C CA . PHE B 1 242 ? -0.009 19.469 0.086 1 98.81 242 PHE B CA 1
ATOM 4167 C C . PHE B 1 242 ? 1.496 19.469 -0.159 1 98.81 242 PHE B C 1
ATOM 4169 O O . PHE B 1 242 ? 2.26 18.891 0.621 1 98.81 242 PHE B O 1
ATOM 4176 N N . VAL B 1 243 ? 1.857 20.094 -1.203 1 98.25 243 VAL B N 1
ATOM 4177 C CA . VAL B 1 243 ? 3.27 20.328 -1.494 1 98.25 243 VAL B CA 1
ATOM 4178 C C . VAL B 1 243 ? 3.473 21.75 -1.987 1 98.25 243 VAL B C 1
ATOM 4180 O O . VAL B 1 243 ? 2.639 22.297 -2.725 1 98.25 243 VAL B O 1
ATOM 4183 N N . LYS B 1 244 ? 4.492 22.391 -1.5 1 95.56 244 LYS B N 1
ATOM 4184 C CA . LYS B 1 244 ? 4.887 23.703 -1.994 1 95.56 244 LYS B CA 1
ATOM 4185 C C . LYS B 1 244 ? 6.051 23.594 -2.975 1 95.56 244 LYS B C 1
ATOM 4187 O O . LYS B 1 244 ? 7.078 23 -2.664 1 95.56 244 LYS B O 1
ATOM 4192 N N . ASP B 1 245 ? 5.863 24.203 -4.199 1 83.56 245 ASP B N 1
ATOM 4193 C CA . ASP B 1 245 ? 6.785 24.219 -5.328 1 83.56 245 ASP B CA 1
ATOM 4194 C C . ASP B 1 245 ? 6.887 22.844 -5.988 1 83.56 245 ASP B C 1
ATOM 4196 O O . ASP B 1 245 ? 7.727 22.031 -5.605 1 83.56 245 ASP B O 1
ATOM 4200 N N . THR B 1 246 ? 6.281 22.641 -7.047 1 83.31 246 THR B N 1
ATOM 4201 C CA . THR B 1 246 ? 6.129 21.375 -7.758 1 83.31 246 THR B CA 1
ATOM 4202 C C . THR B 1 246 ? 7.16 21.266 -8.875 1 83.31 246 THR B C 1
ATOM 4204 O O . THR B 1 246 ? 7.281 20.203 -9.5 1 83.31 246 THR B O 1
ATOM 4207 N N . SER B 1 247 ? 7.84 22.281 -9.156 1 80.19 247 SER B N 1
ATOM 4208 C CA . SER B 1 247 ? 8.562 22.391 -10.422 1 80.19 247 SER B CA 1
ATOM 4209 C C . SER B 1 247 ? 9.516 21.219 -10.617 1 80.19 247 SER B C 1
ATOM 4211 O O . SER B 1 247 ? 9.641 20.703 -11.727 1 80.19 247 SER B O 1
ATOM 4213 N N . ALA B 1 248 ? 10.18 20.703 -9.594 1 88.25 248 ALA B N 1
ATOM 4214 C CA . ALA B 1 248 ? 11.164 19.641 -9.82 1 88.25 248 ALA B CA 1
ATOM 4215 C C . ALA B 1 248 ? 10.719 18.328 -9.18 1 88.25 248 ALA B C 1
ATOM 4217 O O . ALA B 1 248 ? 11.555 17.484 -8.852 1 88.25 248 ALA B O 1
ATOM 4218 N N . ILE B 1 249 ? 9.406 18.203 -9.109 1 95.19 249 ILE B N 1
ATOM 4219 C CA . ILE B 1 249 ? 8.891 17 -8.469 1 95.19 249 ILE B CA 1
ATOM 4220 C C . ILE B 1 249 ? 8.07 16.188 -9.469 1 95.19 249 ILE B C 1
ATOM 4222 O O . ILE B 1 249 ? 7.234 16.734 -10.188 1 95.19 249 ILE B O 1
ATOM 4226 N N . LYS B 1 250 ? 8.375 14.922 -9.664 1 96.25 250 LYS B N 1
ATOM 4227 C CA . LYS B 1 250 ? 7.543 14.008 -10.438 1 96.25 250 LYS B CA 1
ATOM 4228 C C . LYS B 1 250 ? 6.559 13.266 -9.531 1 96.25 250 LYS B C 1
ATOM 4230 O O . LYS B 1 250 ? 6.965 12.508 -8.656 1 96.25 250 LYS B O 1
ATOM 4235 N N . PHE B 1 251 ? 5.305 13.508 -9.719 1 97.38 251 PHE B N 1
ATOM 4236 C CA . PHE B 1 251 ? 4.266 12.852 -8.93 1 97.38 251 PHE B CA 1
ATOM 4237 C C . PHE B 1 251 ? 3.887 11.508 -9.531 1 97.38 251 PHE B C 1
ATOM 4239 O O . PHE B 1 251 ? 3.582 11.422 -10.727 1 97.38 251 PHE B O 1
ATOM 4246 N N . LEU B 1 252 ? 3.902 10.453 -8.695 1 97.19 252 LEU B N 1
ATOM 4247 C CA . LEU B 1 252 ? 3.744 9.102 -9.211 1 97.19 252 LEU B CA 1
ATOM 4248 C C . LEU B 1 252 ? 2.363 8.547 -8.867 1 97.19 252 LEU B C 1
ATOM 4250 O O . LEU B 1 252 ? 1.669 8.023 -9.742 1 97.19 252 LEU B O 1
ATOM 4254 N N . THR B 1 253 ? 2.025 8.562 -7.617 1 98.56 253 THR B N 1
ATOM 4255 C CA . THR B 1 253 ? 0.742 8.016 -7.195 1 98.56 253 THR B CA 1
ATOM 4256 C C . THR B 1 253 ? 0.125 8.867 -6.086 1 98.56 253 THR B C 1
ATOM 4258 O O . THR B 1 253 ? 0.81 9.688 -5.473 1 98.56 253 THR B O 1
ATOM 4261 N N . TYR B 1 254 ? -1.087 8.758 -5.926 1 98.81 254 TYR B N 1
ATOM 4262 C CA . TYR B 1 254 ? -1.903 9.266 -4.828 1 98.81 254 TYR B CA 1
ATOM 4263 C C . TYR B 1 254 ? -2.998 8.273 -4.457 1 98.81 254 TYR B C 1
ATOM 4265 O O . TYR B 1 254 ? -3.617 7.664 -5.336 1 98.81 254 TYR B O 1
ATOM 4273 N N . GLY B 1 255 ? -3.178 8.062 -3.143 1 98.88 255 GLY B N 1
ATOM 4274 C CA . GLY B 1 255 ? -4.227 7.133 -2.744 1 98.88 255 GLY B CA 1
ATOM 4275 C C . GLY B 1 255 ? -4.77 7.41 -1.356 1 98.88 255 GLY B C 1
ATOM 4276 O O . GLY B 1 255 ? -4.051 7.914 -0.49 1 98.88 255 GLY B O 1
ATOM 4277 N N . VAL B 1 256 ? -6.062 7.125 -1.163 1 98.94 256 VAL B N 1
ATOM 4278 C CA . VAL B 1 256 ? -6.723 7.066 0.136 1 98.94 256 VAL B CA 1
ATOM 4279 C C . VAL B 1 256 ? -7.031 5.613 0.496 1 98.94 256 VAL B C 1
ATOM 4281 O O . VAL B 1 256 ? -7.844 4.965 -0.161 1 98.94 256 VAL B O 1
ATOM 4284 N N . LEU B 1 257 ? -6.449 5.117 1.522 1 98.94 257 LEU B N 1
ATOM 4285 C CA . LEU B 1 257 ? -6.43 3.689 1.829 1 98.94 257 LEU B CA 1
ATOM 4286 C C . LEU B 1 257 ? -7.727 3.262 2.504 1 98.94 257 LEU B C 1
ATOM 4288 O O . LEU B 1 257 ? -8.453 4.098 3.047 1 98.94 257 LEU B O 1
ATOM 4292 N N . ALA B 1 258 ? -8.055 1.967 2.441 1 98.69 258 ALA B N 1
ATOM 4293 C CA . ALA B 1 258 ? -9.109 1.386 3.271 1 98.69 258 ALA B CA 1
ATOM 4294 C C . ALA B 1 258 ? -8.711 1.394 4.746 1 98.69 258 ALA B C 1
ATOM 4296 O O . ALA B 1 258 ? -7.531 1.262 5.074 1 98.69 258 ALA B O 1
ATOM 4297 N N . ASN B 1 259 ? -9.719 1.532 5.629 1 98.31 259 ASN B N 1
ATOM 4298 C CA . ASN B 1 259 ? -9.398 1.55 7.051 1 98.31 259 ASN B CA 1
ATOM 4299 C C . ASN B 1 259 ? -10.219 0.525 7.824 1 98.31 259 ASN B C 1
ATOM 4301 O O . ASN B 1 259 ? -10.367 0.631 9.047 1 98.31 259 ASN B O 1
ATOM 4305 N N . ARG B 1 260 ? -10.852 -0.349 7.172 1 98.31 260 ARG B N 1
ATOM 4306 C CA . ARG B 1 260 ? -11.602 -1.471 7.723 1 98.31 260 ARG B CA 1
ATOM 4307 C C . ARG B 1 260 ? -11.492 -2.697 6.824 1 98.31 260 ARG B C 1
ATOM 4309 O O . ARG B 1 260 ? -11.531 -2.582 5.598 1 98.31 260 ARG B O 1
ATOM 4316 N N . PHE B 1 261 ? -11.43 -3.871 7.465 1 98.25 261 PHE B N 1
ATOM 4317 C CA . PHE B 1 261 ? -11.18 -5.105 6.727 1 98.25 261 PHE B CA 1
ATOM 4318 C C . PHE B 1 261 ? -12.07 -6.23 7.238 1 98.25 261 PHE B C 1
ATOM 4320 O O . PHE B 1 261 ? -13.164 -5.98 7.738 1 98.25 261 PHE B O 1
ATOM 4327 N N . ASP B 1 262 ? -11.68 -7.473 7.027 1 97.5 262 ASP B N 1
ATOM 4328 C CA . ASP B 1 262 ? -12.547 -8.617 7.297 1 97.5 262 ASP B CA 1
ATOM 4329 C C . ASP B 1 262 ? -12.953 -8.664 8.766 1 97.5 262 ASP B C 1
ATOM 4331 O O . ASP B 1 262 ? -14.055 -9.109 9.102 1 97.5 262 ASP B O 1
ATOM 4335 N N . ASP B 1 263 ? -12.133 -8.188 9.68 1 97 263 ASP B N 1
ATOM 4336 C CA . ASP B 1 263 ? -12.406 -8.297 11.102 1 97 263 ASP B CA 1
ATOM 4337 C C . ASP B 1 263 ? -13.422 -7.242 11.547 1 97 263 ASP B C 1
ATOM 4339 O O . ASP B 1 263 ? -13.875 -7.258 12.695 1 97 263 ASP B O 1
ATOM 4343 N N . GLY B 1 264 ? -13.688 -6.273 10.695 1 97.25 264 GLY B N 1
ATOM 4344 C CA . GLY B 1 264 ? -14.734 -5.293 10.93 1 97.25 264 GLY B CA 1
ATOM 4345 C C . GLY B 1 264 ? -14.266 -4.117 11.766 1 97.25 264 GLY B C 1
ATOM 4346 O O . GLY B 1 264 ? -15.039 -3.195 12.039 1 97.25 264 GLY B O 1
ATOM 4347 N N . VAL B 1 265 ? -12.977 -4.086 12.156 1 97.94 265 VAL B N 1
ATOM 4348 C CA . VAL B 1 265 ? -12.461 -3.049 13.047 1 97.94 265 VAL B CA 1
ATOM 4349 C C . VAL B 1 265 ? -11.992 -1.849 12.227 1 97.94 265 VAL B C 1
ATOM 4351 O O . VAL B 1 265 ? -11.164 -1.99 11.32 1 97.94 265 VAL B O 1
ATOM 4354 N N . PHE B 1 266 ? -12.562 -0.662 12.5 1 98.5 266 PHE B N 1
ATOM 4355 C CA . PHE B 1 266 ? -12.039 0.572 11.922 1 98.5 266 PHE B CA 1
ATOM 4356 C C . PHE B 1 266 ? -10.695 0.928 12.547 1 98.5 266 PHE B C 1
ATOM 4358 O O . PHE B 1 266 ? -10.555 0.928 13.773 1 98.5 266 PHE B O 1
ATOM 4365 N N . LEU B 1 267 ? -9.734 1.238 11.719 1 98.75 267 LEU B N 1
ATOM 4366 C CA . LEU B 1 267 ? -8.461 1.727 12.227 1 98.75 267 LEU B CA 1
ATOM 4367 C C . LEU B 1 267 ? -8.617 3.102 12.867 1 98.75 267 LEU B C 1
ATOM 4369 O O . LEU B 1 267 ? -7.941 3.414 13.844 1 98.75 267 LEU B O 1
ATOM 4373 N N . SER B 1 268 ? -9.406 3.943 12.352 1 98.75 268 SER B N 1
ATOM 4374 C CA . SER B 1 268 ? -9.734 5.32 12.695 1 98.75 268 SER B CA 1
ATOM 4375 C C . SER B 1 268 ? -11.023 5.773 12.023 1 98.75 268 SER B C 1
ATOM 4377 O O . SER B 1 268 ? -11.539 5.09 11.133 1 98.75 268 SER B O 1
ATOM 4379 N N . ASP B 1 269 ? -11.586 6.871 12.492 1 98.38 269 ASP B N 1
ATOM 4380 C CA . ASP B 1 269 ? -12.68 7.484 11.75 1 98.38 269 ASP B CA 1
ATOM 4381 C C . ASP B 1 269 ? -12.164 8.203 10.5 1 98.38 269 ASP B C 1
ATOM 4383 O O . ASP B 1 269 ? -12.953 8.734 9.719 1 98.38 269 ASP B O 1
ATOM 4387 N N . HIS B 1 270 ? -10.898 8.297 10.312 1 98.88 270 HIS B N 1
ATOM 4388 C CA . HIS B 1 270 ? -10.258 8.805 9.102 1 98.88 270 HIS B CA 1
ATOM 4389 C C . HIS B 1 270 ? -9.484 7.707 8.383 1 98.88 270 HIS B C 1
ATOM 4391 O O . HIS B 1 270 ? -9.219 6.652 8.961 1 98.88 270 HIS B O 1
ATOM 4397 N N . ARG B 1 271 ? -9.164 7.941 7.133 1 98.94 271 ARG B N 1
ATOM 4398 C CA . ARG B 1 271 ? -8.344 7.07 6.301 1 98.94 271 ARG B CA 1
ATOM 4399 C C . ARG B 1 271 ? -6.98 7.699 6.027 1 98.94 271 ARG B C 1
ATOM 4401 O O . ARG B 1 271 ? -6.875 8.914 5.855 1 98.94 271 ARG B O 1
ATOM 4408 N N . ALA B 1 272 ? -5.949 6.844 5.992 1 98.94 272 ALA B N 1
ATOM 4409 C CA . ALA B 1 272 ? -4.621 7.316 5.613 1 98.94 272 ALA B CA 1
ATOM 4410 C C . ALA B 1 272 ? -4.59 7.742 4.148 1 98.94 272 ALA B C 1
ATOM 4412 O O . ALA B 1 272 ? -5.188 7.086 3.289 1 98.94 272 ALA B O 1
ATOM 4413 N N . THR B 1 273 ? -3.977 8.836 3.893 1 98.94 273 THR B N 1
ATOM 4414 C CA . THR B 1 273 ? -3.701 9.336 2.549 1 98.94 273 THR B CA 1
ATOM 4415 C C . THR B 1 273 ? -2.213 9.227 2.227 1 98.94 273 THR B C 1
ATOM 4417 O O . THR B 1 273 ? -1.367 9.594 3.045 1 98.94 273 THR B O 1
ATOM 4420 N N . VAL B 1 274 ? -1.901 8.672 1.062 1 98.94 274 VAL B N 1
ATOM 4421 C CA . VAL B 1 274 ? -0.522 8.375 0.694 1 98.94 274 VAL B CA 1
ATOM 4422 C C . VAL B 1 274 ? -0.215 8.953 -0.683 1 98.94 274 VAL B C 1
ATOM 4424 O O . VAL B 1 274 ? -1.048 8.891 -1.591 1 98.94 274 VAL B O 1
ATOM 4427 N N . ALA B 1 275 ? 0.94 9.531 -0.882 1 98.88 275 ALA B N 1
ATOM 4428 C CA . ALA B 1 275 ? 1.416 9.984 -2.186 1 98.88 275 ALA B CA 1
ATOM 4429 C C . ALA B 1 275 ? 2.875 9.602 -2.402 1 98.88 275 ALA B C 1
ATOM 4431 O O . ALA B 1 275 ? 3.689 9.68 -1.481 1 98.88 275 ALA B O 1
ATOM 4432 N N . ASP B 1 276 ? 3.188 9.156 -3.59 1 98.56 276 ASP B N 1
ATOM 4433 C CA . ASP B 1 276 ? 4.555 8.859 -4.012 1 98.56 276 ASP B CA 1
ATOM 4434 C C . ASP B 1 276 ? 5.047 9.883 -5.039 1 98.56 276 ASP B C 1
ATOM 4436 O O . ASP B 1 276 ? 4.301 10.273 -5.934 1 98.56 276 ASP B O 1
ATOM 4440 N N . MET B 1 277 ? 6.273 10.266 -4.902 1 97.25 277 MET B N 1
ATOM 4441 C CA . MET B 1 277 ? 6.883 11.211 -5.836 1 97.25 277 MET B CA 1
ATOM 4442 C C . MET B 1 277 ? 8.383 10.977 -5.953 1 97.25 277 MET B C 1
ATOM 4444 O O . MET B 1 277 ? 8.961 10.219 -5.172 1 97.25 277 MET B O 1
ATOM 4448 N N . GLU B 1 278 ? 8.961 11.523 -6.961 1 96.12 278 GLU B N 1
ATOM 4449 C CA . GLU B 1 278 ? 10.414 11.656 -7.102 1 96.12 278 GLU B CA 1
ATOM 4450 C C . GLU B 1 278 ? 10.852 13.109 -6.914 1 96.12 278 GLU B C 1
ATOM 4452 O O . GLU B 1 278 ? 10.406 13.992 -7.648 1 96.12 278 GLU B O 1
ATOM 4457 N N . ILE B 1 279 ? 11.695 13.297 -5.914 1 94.56 279 ILE B N 1
ATOM 4458 C CA . ILE B 1 279 ? 12.164 14.656 -5.66 1 94.56 279 ILE B CA 1
ATOM 4459 C C . ILE B 1 279 ? 13.609 14.797 -6.125 1 94.56 279 ILE B C 1
ATOM 4461 O O . ILE B 1 279 ? 14.344 13.812 -6.219 1 94.56 279 ILE B O 1
ATOM 4465 N N . PRO B 1 280 ? 14.008 15.992 -6.457 1 88 280 PRO B N 1
ATOM 4466 C CA . PRO B 1 280 ? 15.359 16.203 -6.977 1 88 280 PRO B CA 1
ATOM 4467 C C . PRO B 1 280 ? 16.438 15.969 -5.922 1 88 280 PRO B C 1
ATOM 4469 O O . PRO B 1 280 ? 16.219 16.25 -4.738 1 88 280 PRO B O 1
ATOM 4472 N N . VAL B 1 281 ? 17.547 15.344 -6.391 1 84.19 281 VAL B N 1
ATOM 4473 C CA . VAL B 1 281 ? 18.734 15.18 -5.551 1 84.19 281 VAL B CA 1
ATOM 4474 C C . VAL B 1 281 ? 19.75 16.266 -5.883 1 84.19 281 VAL B C 1
ATOM 4476 O O . VAL B 1 281 ? 19.891 16.672 -7.039 1 84.19 281 VAL B O 1
ATOM 4479 N N . ARG B 1 282 ? 20.297 16.953 -4.809 1 69.56 282 ARG B N 1
ATOM 4480 C CA . ARG B 1 282 ? 21.312 17.984 -4.992 1 69.56 282 ARG B CA 1
ATOM 4481 C C . ARG B 1 282 ? 22.391 17.516 -5.953 1 69.56 282 ARG B C 1
ATOM 4483 O O . ARG B 1 282 ? 22.922 16.406 -5.816 1 69.56 282 ARG B O 1
ATOM 4490 N N . GLY B 1 283 ? 22.781 18.359 -6.949 1 57.16 283 GLY B N 1
ATOM 4491 C CA . GLY B 1 283 ? 23.812 18.141 -7.949 1 57.16 283 GLY B CA 1
ATOM 4492 C C . GLY B 1 283 ? 23.328 17.328 -9.133 1 57.16 283 GLY B C 1
ATOM 4493 O O . GLY B 1 283 ? 24.031 17.188 -10.133 1 57.16 283 GLY B O 1
ATOM 4494 N N . GLN B 1 284 ? 22.188 16.5 -8.93 1 53.56 284 GLN B N 1
ATOM 4495 C CA . GLN B 1 284 ? 21.672 15.742 -10.062 1 53.56 284 GLN B CA 1
ATOM 4496 C C . GLN B 1 284 ? 20.516 16.469 -10.719 1 53.56 284 GLN B C 1
ATOM 4498 O O . GLN B 1 284 ? 19.641 17.016 -10.039 1 53.56 284 GLN B O 1
ATOM 4503 N N . ARG B 1 285 ? 20.797 16.844 -11.922 1 46.31 285 ARG B N 1
ATOM 4504 C CA . ARG B 1 285 ? 19.75 17.453 -12.742 1 46.31 285 ARG B CA 1
ATOM 4505 C C . ARG B 1 285 ? 18.547 16.531 -12.844 1 46.31 285 ARG B C 1
ATOM 4507 O O . ARG B 1 285 ? 18.688 15.312 -12.984 1 46.31 285 ARG B O 1
ATOM 4514 N N . PRO B 1 286 ? 17.234 17.125 -12.586 1 44.31 286 PRO B N 1
ATOM 4515 C CA . PRO B 1 286 ? 16.109 16.234 -12.859 1 44.31 286 PRO B CA 1
ATOM 4516 C C . PRO B 1 286 ? 16.203 15.555 -14.219 1 44.31 286 PRO B C 1
ATOM 4518 O O . PRO B 1 286 ? 16.781 16.109 -15.156 1 44.31 286 PRO B O 1
ATOM 4521 N N . SER B 1 287 ? 16.172 14.219 -14.352 1 34.34 287 SER B N 1
ATOM 4522 C CA . SER B 1 287 ? 16.125 13.688 -15.711 1 34.34 287 SER B CA 1
ATOM 4523 C C . SER B 1 287 ? 15.016 14.344 -16.531 1 34.34 287 SER B C 1
ATOM 4525 O O . SER B 1 287 ? 13.859 14.375 -16.094 1 34.34 287 SER B O 1
ATOM 4527 N N . SER B 1 288 ? 15.305 15.242 -17.547 1 30.14 288 SER B N 1
ATOM 4528 C CA . SER B 1 288 ? 14.359 15.789 -18.516 1 30.14 288 SER B CA 1
ATOM 4529 C C . SER B 1 288 ? 13.562 14.672 -19.188 1 30.14 288 SER B C 1
ATOM 4531 O O . SER B 1 288 ? 14.117 13.633 -19.547 1 30.14 288 SER B O 1
#

InterPro domains:
  IPR005135 Endonuclease/exonuclease/phosphatase [PF03372] (6-270)
  IPR036691 Endonuclease/exonuclease/phosphatase superfamily [G3DSA:3.60.10.10] (1-285)
  IPR036691 Endonuclease/exonuclease/phosphatase superfamily [SSF56219] (1-282)
  IPR050410 CCR4/nocturin mRNA turnover and transcription [PTHR12121] (2-278)

Sequence (576 aa):
MSFRAITFNVRYANPRPAKHEELWKVRCPRLCTQLRFAVAGHPAAFISLQEALAQQVEDVQAEMGTSWAHIGVGRDDGVAAGEFSPVFYKVDVWECERDRTYWLSPTPETPGSRGWDAVLPRIVTMGQFRHRDTGTRVVVLSTHFDHVGIRARAESASLILRLTDAWVGEVTAQGHAKPPVFLGGDFNSKTSDPAYQTMTAPGTGMTDIATLIPEGRRYGNELTYTSFDQPDQEPKRIDFLFVKDTSAIKFLTYGVLANRFDDGVFLSDHRATVADMEIPVRGQRPSSMSFRAITFNVRYANPRPAKHEELWKVRCPRLCTQLRFAVAGHPAAFISLQEALAQQVEDVQAEMGTSWAHIGVGRDDGVAAGEFSPVFYKVDVWECERDRTYWLSPTPETPGSRGWDAVLPRIVTMGQFRHRDTGTRVVVLSTHFDHVGIRARAESASLILRLTDAWVGEVTAQGHAKPPVFLGGDFNSKTSDPAYQTMTAPGTGMTDIATLIPEGRRYGNELTYTSFDQPDQEPKRIDFLFVKDTSAIKFLTYGVLANRFDDGVFLSDHRATVADMEIPVRGQRPSS

Solvent-accessible surface area (backbone atoms only — not comparable to full-atom values): 28732 Å² total; per-residue (Å²): 76,71,35,36,47,33,21,31,45,49,50,50,72,45,93,75,50,57,76,69,45,64,46,44,84,67,21,46,53,58,40,47,19,45,52,52,52,71,39,60,70,38,72,56,33,39,39,14,32,18,42,30,30,52,67,51,51,50,51,49,45,62,70,72,32,85,60,44,47,69,50,64,38,6,30,52,62,58,55,52,44,50,44,20,22,30,38,34,37,30,55,87,41,37,42,77,76,46,72,52,67,34,23,44,30,94,51,31,84,40,61,40,35,54,12,89,58,29,86,51,47,25,39,37,22,38,34,34,32,30,31,67,88,61,61,31,49,38,34,45,30,6,25,42,42,36,86,75,12,64,65,24,23,26,51,34,30,52,48,52,54,51,50,50,50,51,53,41,47,53,45,35,72,73,71,43,76,77,45,44,36,38,37,16,28,40,44,65,34,41,76,87,32,62,26,43,42,53,40,50,31,90,89,66,49,30,38,57,50,66,78,76,44,59,76,76,50,47,22,64,33,75,58,23,34,46,56,48,70,36,86,91,51,80,65,40,50,27,60,48,49,32,37,33,64,60,88,66,48,47,78,73,38,37,32,21,48,83,40,59,43,76,86,62,55,39,40,28,39,30,28,43,34,39,36,35,30,33,40,61,41,66,96,49,73,73,86,127,74,69,35,35,46,32,21,33,45,50,50,49,72,46,92,76,50,56,77,70,45,65,43,44,86,69,22,46,53,56,40,46,21,46,51,52,54,71,40,61,72,38,74,56,31,39,41,15,33,20,42,29,29,54,68,52,50,51,50,50,45,62,71,69,31,85,58,42,45,71,49,63,38,7,30,51,62,56,56,52,46,50,43,20,23,29,40,35,39,31,56,89,40,36,41,78,77,44,72,50,67,34,25,43,30,94,51,30,83,39,64,40,35,53,13,90,57,29,85,50,48,26,40,36,22,40,34,35,33,30,30,67,88,62,62,32,51,38,33,45,30,6,23,40,43,35,85,75,13,63,64,24,23,26,52,35,30,52,49,50,54,52,51,51,49,51,53,43,48,53,44,35,73,72,70,43,76,76,47,42,35,37,38,17,27,40,44,64,34,41,77,88,32,60,25,42,42,54,40,49,31,89,87,66,49,31,37,56,49,65,79,76,44,58,77,76,52,46,23,64,32,73,57,23,33,46,56,50,69,36,87,90,52,80,65,38,50,27,60,48,52,33,37,30,64,61,87,65,47,49,81,73,39,35,32,20,48,83,39,60,44,77,86,64,55,40,40,29,40,31,29,44,35,39,37,36,32,35,40,61,42,67,94,48,72,70,85,127

Secondary structure (DSSP, 8-state):
-EEEEEEEE-----SSPPTTPPPHHHHHHHHHHHHHHHHTT-TTEEEEEESB-HHHHHHHHHHH-TTEEEE---TTTSSSSS-B--EEEETTTEEEEEEEEEESSSSTTSTT---TT-SS--EEEEEEEEETTT--EEEEEEEE--SS-HHHHHHHHHHHHHHHHHHHHHHHHTT-----EEEEEE-S--TTSHHHHHHT-TTS-EEEGGGGS-GGG-EE-S--B-GGG-TTS--B--EEEEEE--TT-EEEEEEE-----TT---S-SB--EEEEEE-PPTTS----/-EEEEEEEE-----SSPPTTPPPHHHHHHHHHHHHHHHHTT-TTEEEEEESB-HHHHHHHHHHH-TTEEEE---TTTSSSSS-B--EEEETTTEEEEEEEEEESSSSTTSTT---TT-SS--EEEEEEEEETTT--EEEEEEEE--SS-HHHHHHHHHHHHHHHHHHHHHHHHTT-----EEEEEE-S--TTSHHHHHHT-TTS-EEEGGGGS-GGG-EE-S--B-GGG-TTS--B--EEEEEE--TT-EEEEEEE-----TT---S-SB--EEEEEE-PPTTS----

Radius of gyration: 24.81 Å; Cα contacts (8 Å, |Δi|>4): 1510; chains: 2; bounding box: 55×71×55 Å

Foldseek 3Di:
DKEKEKEEAQAEQDPDDDVLADGCVVLLLVLLVVVLVQCVVPQRYKYWYWFYAQVSVVSSDVSNDPQKDKDWAAQQQRHGPHMIGIMMHGVLFKDFPDKDKFWLAPGRNGRFDAHDPAPGTWIKIWTWIATPVQRAIAIEIGTEFGLPDLVSLLSSLVVVLVVLVVVQVVCVVVVDPRHKYKYKYFSNDACPGNNVCNNPPPPSQKDFLCVVDDPVQADDDDFFACVSVDPVDDTHRGITMIMGHCPQKAWDYKYWHDQADPVSRGSHSGTMIMTMMDGDGPPDDRPD/DKEKEKEEAQAEQDPDDDDLADGCVVLLLVLLVVVLVQCVVPQRYKYWYWFYAQVSVVSSDVSNDPQKDKDWAAQQQRHGPHMTGIMMHGVLFKDFPDKDKFWLAPHRNGRFDAHDPAPGTWIKIWTWIATPPQRAIAIEIGTEFGLPDLVSLLSSLVVVLVVLVVVQVVCVVVVDPRHKYKYKYFSNDACPGNNVCNNPPPPSQKDFLCVVDDPVQADDDDFFACVSVDPVDDTGRGITMIMGHCPQKAWDYKYWHDQADPVSRGSHSGTMIMTMMDGDGPPDDRPD

Organism: Cryphonectria parasitica (strain ATCC 38755 / EP155) (NCBI:txid660469)

pLDDT: mean 96.16, std 8.31, range [29.92, 99.0]